Protein AF-0000000066993626 (afdb_homodimer)

Radius of gyration: 42.75 Å; Cα contacts (8 Å, |Δi|>4): 669; chains: 2; bounding box: 67×125×106 Å

pLDDT: mean 80.28, std 27.46, range [16.66, 98.81]

Sequence (474 aa):
MGFKDRFFPRQFRYNSLDINSEKSSISDGEADPLRGRLPLSPVQRSSRSRHYCLLLATSVLALALAVALTVVTTMHLRLVRETAPRKEVNCGNSMEEALENGCSFDELSKAWLPPACPRYGTNEFLESAAELNNGSWQYWTGPDGAVELTYEEMSKRIENNPGERWSWAGTDREHMAHCAWLIIRLAHAYDTGARVDMLTANFQHTKHCTLMMLERAMSAPYLDEKITRGDVVFGYCMGFKDRFFPRQFRYNSLDINSEKSSISDGEADPLRGRLPLSPVQRSSRSRHYCLLLATSVLALALAVALTVVTTMHLRLVRETAPRKEVNCGNSMEEALENGCSFDELSKAWLPPACPRYGTNEFLESAAELNNGSWQYWTGPDGAVELTYEEMSKRIENNPGERWSWAGTDREHMAHCAWLIIRLAHAYDTGARVDMLTANFQHTKHCTLMMLERAMSAPYLDEKITRGDVVFGYC

Organism: NCBI:txid100816

Secondary structure (DSSP, 8-state):
--TT------------------------------------------HHHHHHHHHHHHHHHHHHHHHHHHHHHHHHHHHHHHHSPPPP-B--SSHHHHHHTT-EEETTTTEEE-TTS--TTHHHHHHHHHHHSSSS--EESSTT--SEE-HHHHHT-BTT-TT-S-SEEE-HHHHHHHHHHHHHHHHHHHHHT----HHHH-HHHHHHHHHHHHHHHTTSTTTTS--EEE-BEE-B-/----------------------------------------------HHHHHHHHHHHHHHHHHHHHHHHHHHHHHHHHHHHHHSPPPP-B--SSHHHHHHTT-EEETTTTEEE-TTS--TTHHHHHHHHHHHSSSS--EESSTT--SEE-HHHHHT-BTT-TT-S-SEEE-HHHHHHHHHHHHHHHHHHHHHT----HHHH-HHHHHHHHHHHHHHHTTSTTTTS--EEE-BEE-B-

Foldseek 3Di:
DDDPDDPDDDDDDDDDDDDDDDDDDDPDPDDPPVPDPPPDDPPPPPPVNVVVVVVVVVVVVVVVVVVVVVVVVVVVVVVCVVPPDDDDDDCDDDPVSNVVQVWDAQPLLRDTDHPQADNQLRVVLQVCCCVQVVHGFWKAQDPVRPHIDDSVRLNNQDPPPPPRPDSIDGDPSSLLSSLVSLQVVLVVCVVVVGDHDPQSPDPVNNVVSVVSNVVVVVPDPPPPDPPDDDDDDDDDD/DDDDDDDDDDDDDDDDDDDDDDCVPDDPPDDCPVPDPDPDDPPPPPPVNVVVVVVVVVVVVVVVVVVVVVVVVVVVVVVCVVPDDDDDDDCDDDPVSNVVQVWDAQPLLRDTDHPQADNQLRVVLQVCCCVQVVHGFWKAQDPVRPHIDDSVRLNPQDPPPPPRPDSIDGDPSSLLSSLVSLQVVLVVCVVVVGDHDPQSPDPVNNVVSVVSNVVVVVPDPPPPDPPDDDDDDDDDD

Structure (mmCIF, N/CA/C/O backbone):
data_AF-0000000066993626-model_v1
#
loop_
_entity.id
_entity.type
_entity.pdbx_description
1 polymer 'Uncharacterized protein'
#
loop_
_atom_site.group_PDB
_atom_site.id
_atom_site.type_symbol
_atom_site.label_atom_id
_atom_site.label_alt_id
_atom_site.label_comp_id
_atom_site.label_asym_id
_atom_site.label_entity_id
_atom_site.label_seq_id
_atom_site.pdbx_PDB_ins_code
_atom_site.Cartn_x
_atom_site.Cartn_y
_atom_site.Cartn_z
_atom_site.occupancy
_atom_site.B_iso_or_equiv
_atom_site.auth_seq_id
_atom_site.auth_comp_id
_atom_site.auth_asym_id
_atom_site.auth_atom_id
_atom_site.pdbx_PDB_model_num
ATOM 1 N N . MET A 1 1 ? -16.281 -7.488 40.844 1 18 1 MET A N 1
ATOM 2 C CA . MET A 1 1 ? -16.391 -7.402 42.281 1 18 1 MET A CA 1
ATOM 3 C C . MET A 1 1 ? -17 -6.066 42.719 1 18 1 MET A C 1
ATOM 5 O O . MET A 1 1 ? -17.062 -5.133 41.906 1 18 1 MET A O 1
ATOM 9 N N . GLY A 1 2 ? -16.859 -5.559 44 1 18.97 2 GLY A N 1
ATOM 10 C CA . GLY A 1 2 ? -17.797 -5.168 45.031 1 18.97 2 GLY A CA 1
ATOM 11 C C . GLY A 1 2 ? -18.078 -3.678 45.062 1 18.97 2 GLY A C 1
ATOM 12 O O . GLY A 1 2 ? -18.719 -3.17 46 1 18.97 2 GLY A O 1
ATOM 13 N N . PHE A 1 3 ? -17.484 -2.822 44.281 1 19.98 3 PHE A N 1
ATOM 14 C CA . PHE A 1 3 ? -16.984 -1.659 45 1 19.98 3 PHE A CA 1
ATOM 15 C C . PHE A 1 3 ? -18.078 -0.623 45.188 1 19.98 3 PHE A C 1
ATOM 17 O O . PHE A 1 3 ? -18 0.48 44.656 1 19.98 3 PHE A O 1
ATOM 24 N N . LYS A 1 4 ? -19.344 -1.011 45.219 1 20.92 4 LYS A N 1
ATOM 25 C CA . LYS A 1 4 ? -20.375 0.009 45.125 1 20.92 4 LYS A CA 1
ATOM 26 C C . LYS A 1 4 ? -20.359 0.936 46.312 1 20.92 4 LYS A C 1
ATOM 28 O O . LYS A 1 4 ? -21.172 1.858 46.406 1 20.92 4 LYS A O 1
ATOM 33 N N . ASP A 1 5 ? -19.547 0.611 47.5 1 20.42 5 ASP A N 1
ATOM 34 C CA . ASP A 1 5 ? -20.359 0.784 48.688 1 20.42 5 ASP A CA 1
ATOM 35 C C . ASP A 1 5 ? -20.75 2.248 48.906 1 20.42 5 ASP A C 1
ATOM 37 O O . ASP A 1 5 ? -20.094 3.145 48.375 1 20.42 5 ASP A O 1
ATOM 41 N N . ARG A 1 6 ? -21.766 2.547 49.844 1 21.47 6 ARG A N 1
ATOM 42 C CA . ARG A 1 6 ? -22.875 3.346 50.375 1 21.47 6 ARG A CA 1
ATOM 43 C C . ARG A 1 6 ? -22.344 4.473 51.25 1 21.47 6 ARG A C 1
ATOM 45 O O . ARG A 1 6 ? -21.594 4.23 52.188 1 21.47 6 ARG A O 1
ATOM 52 N N . PHE A 1 7 ? -22.094 5.66 50.75 1 21.39 7 PHE A N 1
ATOM 53 C CA . PHE A 1 7 ? -21.594 6.918 51.281 1 21.39 7 PHE A CA 1
ATOM 54 C C . PHE A 1 7 ? -22.406 7.34 52.5 1 21.39 7 PHE A C 1
ATOM 56 O O . PHE A 1 7 ? -23.562 7.738 52.375 1 21.39 7 PHE A O 1
ATOM 63 N N . PHE A 1 8 ? -21.969 6.801 53.656 1 17.16 8 PHE A N 1
ATOM 64 C CA . PHE A 1 8 ? -22.766 6.84 54.875 1 17.16 8 PHE A CA 1
ATOM 65 C C . PHE A 1 8 ? -23 8.273 55.312 1 17.16 8 PHE A C 1
ATOM 67 O O . PHE A 1 8 ? -22.344 9.195 54.844 1 17.16 8 PHE A O 1
ATOM 74 N N . PRO A 1 9 ? -22.516 8.711 56.719 1 18.08 9 PRO A N 1
ATOM 75 C CA . PRO A 1 9 ? -23.359 8.789 57.906 1 18.08 9 PRO A CA 1
ATOM 76 C C . PRO A 1 9 ? -23.688 10.227 58.312 1 18.08 9 PRO A C 1
ATOM 78 O O . PRO A 1 9 ? -23.141 11.172 57.719 1 18.08 9 PRO A O 1
ATOM 81 N N . ARG A 1 10 ? -23.125 10.781 59.594 1 17.2 10 ARG A N 1
ATOM 82 C CA . ARG A 1 10 ? -23.75 10.984 60.906 1 17.2 10 ARG A CA 1
ATOM 83 C C . ARG A 1 10 ? -23.984 12.461 61.156 1 17.2 10 ARG A C 1
ATOM 85 O O . ARG A 1 10 ? -23.359 13.32 60.531 1 17.2 10 ARG A O 1
ATOM 92 N N . GLN A 1 11 ? -24.531 12.828 62.438 1 17.86 11 GLN A N 1
ATOM 93 C CA . GLN A 1 11 ? -25.562 13.516 63.219 1 17.86 11 GLN A CA 1
ATOM 94 C C . GLN A 1 11 ? -25.016 14.781 63.875 1 17.86 11 GLN A C 1
ATOM 96 O O . GLN A 1 11 ? -25.766 15.617 64.375 1 17.86 11 GLN A O 1
ATOM 101 N N . PHE A 1 12 ? -23.719 15.219 63.844 1 17.59 12 PHE A N 1
ATOM 102 C CA . PHE A 1 12 ? -23.406 15.672 65.188 1 17.59 12 PHE A CA 1
ATOM 103 C C . PHE A 1 12 ? -24.172 16.953 65.562 1 17.59 12 PHE A C 1
ATOM 105 O O . PHE A 1 12 ? -24.125 17.922 64.75 1 17.59 12 PHE A O 1
ATOM 112 N N . ARG A 1 13 ? -24.922 17 66.75 1 18.2 13 ARG A N 1
ATOM 113 C CA . ARG A 1 13 ? -25.953 17.797 67.375 1 18.2 13 ARG A CA 1
ATOM 114 C C . ARG A 1 13 ? -25.375 19.047 68 1 18.2 13 ARG A C 1
ATOM 116 O O . ARG A 1 13 ? -26.094 20 68.25 1 18.2 13 ARG A O 1
ATOM 123 N N . TYR A 1 14 ? -24.094 19.016 68.5 1 16.66 14 TYR A N 1
ATOM 124 C CA . TYR A 1 14 ? -24 19.469 69.875 1 16.66 14 TYR A CA 1
ATOM 125 C C . TYR A 1 14 ? -24.609 20.859 70 1 16.66 14 TYR A C 1
ATOM 127 O O . TYR A 1 14 ? -24.719 21.609 69.062 1 16.66 14 TYR A O 1
ATOM 135 N N . ASN A 1 15 ? -24.422 21.406 71.375 1 17.33 15 ASN A N 1
ATOM 136 C CA . ASN A 1 15 ? -25 21.938 72.562 1 17.33 15 ASN A CA 1
ATOM 137 C C . ASN A 1 15 ? -25.078 23.469 72.562 1 17.33 15 ASN A C 1
ATOM 139 O O . ASN A 1 15 ? -24.406 24.109 71.75 1 17.33 15 ASN A O 1
ATOM 143 N N . SER A 1 16 ? -25.406 24.047 73.75 1 18.39 16 SER A N 1
ATOM 144 C CA . SER A 1 16 ? -26.344 24.891 74.5 1 18.39 16 SER A CA 1
ATOM 145 C C . SER A 1 16 ? -25.797 26.312 74.688 1 18.39 16 SER A C 1
ATOM 147 O O . SER A 1 16 ? -26.547 27.25 74.875 1 18.39 16 SER A O 1
ATOM 149 N N . LEU A 1 17 ? -24.438 26.516 74.812 1 18.53 17 LEU A N 1
ATOM 150 C CA . LEU A 1 17 ? -24.156 27.266 76 1 18.53 17 LEU A CA 1
ATOM 151 C C . LEU A 1 17 ? -24.703 28.688 75.938 1 18.53 17 LEU A C 1
ATOM 153 O O . LEU A 1 17 ? -24.719 29.281 74.812 1 18.53 17 LEU A O 1
ATOM 157 N N . ASP A 1 18 ? -25.141 29.297 77.125 1 19.73 18 ASP A N 1
ATOM 158 C CA . ASP A 1 18 ? -26.031 30.266 77.75 1 19.73 18 ASP A CA 1
ATOM 159 C C . ASP A 1 18 ? -25.438 31.672 77.75 1 19.73 18 ASP A C 1
ATOM 161 O O . ASP A 1 18 ? -26.125 32.625 78.062 1 19.73 18 ASP A O 1
ATOM 165 N N . ILE A 1 19 ? -24.141 31.875 77.562 1 19.53 19 ILE A N 1
ATOM 166 C CA . ILE A 1 19 ? -23.547 32.844 78.438 1 19.53 19 ILE A CA 1
ATOM 167 C C . ILE A 1 19 ? -24.266 34.188 78.312 1 19.53 19 ILE A C 1
ATOM 169 O O . ILE A 1 19 ? -24.641 34.594 77.188 1 19.53 19 ILE A O 1
ATOM 173 N N . ASN A 1 20 ? -24.25 34.969 79.5 1 18.95 20 ASN A N 1
ATOM 174 C CA . ASN A 1 20 ? -24.906 35.969 80.375 1 18.95 20 ASN A CA 1
ATOM 175 C C . ASN A 1 20 ? -24.75 37.375 79.812 1 18.95 20 ASN A C 1
ATOM 177 O O . ASN A 1 20 ? -25.719 38.125 79.75 1 18.95 20 ASN A O 1
ATOM 181 N N . SER A 1 21 ? -23.453 37.906 79.75 1 19.02 21 SER A N 1
ATOM 182 C CA . SER A 1 21 ? -23.234 39.062 80.625 1 19.02 21 SER A CA 1
ATOM 183 C C . SER A 1 21 ? -23.906 40.312 80.062 1 19.02 21 SER A C 1
ATOM 185 O O . SER A 1 21 ? -24.219 40.344 78.875 1 19.02 21 SER A O 1
ATOM 187 N N . GLU A 1 22 ? -23.719 41.469 80.875 1 21.64 22 GLU A N 1
ATOM 188 C CA . GLU A 1 22 ? -24.266 42.656 81.5 1 21.64 22 GLU A CA 1
ATOM 189 C C . GLU A 1 22 ? -24.094 43.875 80.625 1 21.64 22 GLU A C 1
ATOM 191 O O . GLU A 1 22 ? -24.5 45 81 1 21.64 22 GLU A O 1
ATOM 196 N N . LYS A 1 23 ? -23.672 43.781 79.438 1 21.34 23 LYS A N 1
ATOM 197 C CA . LYS A 1 23 ? -23.031 45.062 79.125 1 21.34 23 LYS A CA 1
ATOM 198 C C . LYS A 1 23 ? -24.031 46.219 79.25 1 21.34 23 LYS A C 1
ATOM 200 O O . LYS A 1 23 ? -25.156 46.125 78.75 1 21.34 23 LYS A O 1
ATOM 205 N N . SER A 1 24 ? -23.672 47.188 80.125 1 21.44 24 SER A N 1
ATOM 206 C CA . SER A 1 24 ? -24.234 48.375 80.688 1 21.44 24 SER A CA 1
ATOM 207 C C . SER A 1 24 ? -24.688 49.375 79.625 1 21.44 24 SER A C 1
ATOM 209 O O . SER A 1 24 ? -25.844 49.781 79.625 1 21.44 24 SER A O 1
ATOM 211 N N . SER A 1 25 ? -24.141 50.594 79.875 1 21.64 25 SER A N 1
ATOM 212 C CA . SER A 1 25 ? -24.734 51.844 80.312 1 21.64 25 SER A CA 1
ATOM 213 C C . SER A 1 25 ? -25.141 52.719 79.125 1 21.64 25 SER A C 1
ATOM 215 O O . SER A 1 25 ? -26.281 53.156 79.062 1 21.64 25 SER A O 1
ATOM 217 N N . ILE A 1 26 ? -24.234 53.625 78.625 1 24.2 26 ILE A N 1
ATOM 218 C CA . ILE A 1 26 ? -24.266 55.062 78.812 1 24.2 26 ILE A CA 1
ATOM 219 C C . ILE A 1 26 ? -24.75 55.75 77.562 1 24.2 26 ILE A C 1
ATOM 221 O O . ILE A 1 26 ? -24.938 56.969 77.562 1 24.2 26 ILE A O 1
ATOM 225 N N . SER A 1 27 ? -25.234 55.125 76.688 1 20.78 27 SER A N 1
ATOM 226 C CA . SER A 1 27 ? -25.016 55.906 75.438 1 20.78 27 SER A CA 1
ATOM 227 C C . SER A 1 27 ? -25.703 57.25 75.5 1 20.78 27 SER A C 1
ATOM 229 O O . SER A 1 27 ? -26.859 57.344 75.875 1 20.78 27 SER A O 1
ATOM 231 N N . ASP A 1 28 ? -24.906 58.375 75.562 1 25 28 ASP A N 1
ATOM 232 C CA . ASP A 1 28 ? -24.844 59.812 75.562 1 25 28 ASP A CA 1
ATOM 233 C C . ASP A 1 28 ? -25.688 60.406 74.438 1 25 28 ASP A C 1
ATOM 235 O O . ASP A 1 28 ? -25.875 59.812 73.438 1 25 28 ASP A O 1
ATOM 239 N N . GLY A 1 29 ? -26.516 61.375 74.875 1 24.69 29 GLY A N 1
ATOM 240 C CA . GLY A 1 29 ? -27.531 62.219 74.25 1 24.69 29 GLY A CA 1
ATOM 241 C C . GLY A 1 29 ? -27.016 63.062 73.125 1 24.69 29 GLY A C 1
ATOM 242 O O . GLY A 1 29 ? -27.734 63.906 72.562 1 24.69 29 GLY A O 1
ATOM 243 N N . GLU A 1 30 ? -25.641 62.906 72.812 1 26.41 30 GLU A N 1
ATOM 244 C CA . GLU A 1 30 ? -25.156 64.188 72.312 1 26.41 30 GLU A CA 1
ATOM 245 C C . GLU A 1 30 ? -26.031 64.688 71.125 1 26.41 30 GLU A C 1
ATOM 247 O O . GLU A 1 30 ? -26.734 63.906 70.5 1 26.41 30 GLU A O 1
ATOM 252 N N . ALA A 1 31 ? -25.453 65.875 70.688 1 29.31 31 ALA A N 1
ATOM 253 C CA . ALA A 1 31 ? -25.672 67.188 70.062 1 29.31 31 ALA A CA 1
ATOM 254 C C . ALA A 1 31 ? -25.891 67.062 68.562 1 29.31 31 ALA A C 1
ATOM 256 O O . ALA A 1 31 ? -25.203 66.25 67.875 1 29.31 31 ALA A O 1
ATOM 257 N N . ASP A 1 32 ? -27.078 67.25 68.125 1 29.02 32 ASP A N 1
ATOM 258 C CA . ASP A 1 32 ? -27.594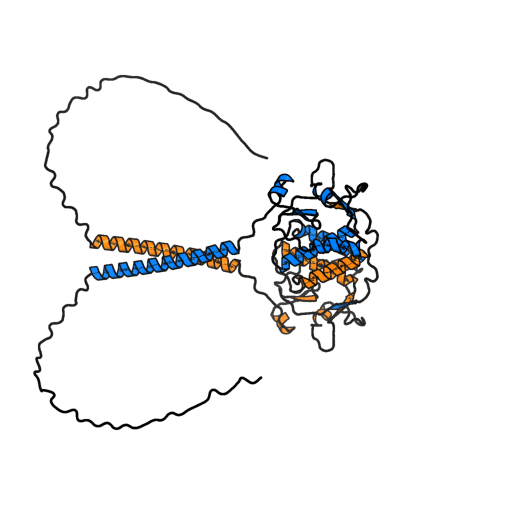 67.188 66.75 1 29.02 32 ASP A CA 1
ATOM 259 C C . ASP A 1 32 ? -26.828 68.125 65.875 1 29.02 32 ASP A C 1
ATOM 261 O O . ASP A 1 32 ? -26.953 69.375 66 1 29.02 32 ASP A O 1
ATOM 265 N N . PRO A 1 33 ? -25.422 68.25 65.875 1 29.56 33 PRO A N 1
ATOM 266 C CA . PRO A 1 33 ? -24.938 69.375 65.062 1 29.56 33 PRO A CA 1
ATOM 267 C C . PRO A 1 33 ? -25.422 69.25 63.594 1 29.56 33 PRO A C 1
ATOM 269 O O . PRO A 1 33 ? -25.156 68.25 62.938 1 29.56 33 PRO A O 1
ATOM 272 N N . LEU A 1 34 ? -26.594 69.688 63.25 1 30.02 34 LEU A N 1
ATOM 273 C CA . LEU A 1 34 ? -27.125 69.688 61.906 1 30.02 34 LEU A CA 1
ATOM 274 C C . LEU A 1 34 ? -26.172 70.375 60.938 1 30.02 34 LEU A C 1
ATOM 276 O O . LEU A 1 34 ? -26.609 71.125 60.094 1 30.02 34 LEU A O 1
ATOM 280 N N . ARG A 1 35 ? -24.828 70.438 61.125 1 34.31 35 ARG A N 1
ATOM 281 C CA . ARG A 1 35 ? -24.156 71.25 60.156 1 34.31 35 ARG A CA 1
ATOM 282 C C . ARG A 1 35 ? -24.422 70.812 58.719 1 34.31 35 ARG A C 1
ATOM 284 O O . ARG A 1 35 ? -24.422 69.625 58.438 1 34.31 35 ARG A O 1
ATOM 291 N N . GLY A 1 36 ? -25.016 71.75 57.969 1 35.69 36 GLY A N 1
ATOM 292 C CA . GLY A 1 36 ? -25.312 71.688 56.531 1 35.69 36 GLY A CA 1
ATOM 293 C C . GLY A 1 36 ? -24.141 71.188 55.719 1 35.69 36 GLY A C 1
ATOM 294 O O . GLY A 1 36 ? -23.016 71.625 55.906 1 35.69 36 GLY A O 1
ATOM 295 N N . ARG A 1 37 ? -24.031 69.875 55.469 1 39.5 37 ARG A N 1
ATOM 296 C CA . ARG A 1 37 ? -23 69.312 54.625 1 39.5 37 ARG A CA 1
ATOM 297 C C . ARG A 1 37 ? -22.922 70.062 53.281 1 39.5 37 ARG A C 1
ATOM 299 O O . ARG A 1 37 ? -23.938 70.25 52.625 1 39.5 37 ARG A O 1
ATOM 306 N N . LEU A 1 38 ? -22.078 71.125 53.219 1 43.56 38 LEU A N 1
ATOM 307 C CA . LEU A 1 38 ? -21.781 71.625 51.906 1 43.56 38 LEU A CA 1
ATOM 308 C C . LEU A 1 38 ? -21.516 70.5 50.906 1 43.56 38 LEU A C 1
ATOM 310 O O . LEU A 1 38 ? -20.953 69.5 51.281 1 43.56 38 LEU A O 1
ATOM 314 N N . PRO A 1 39 ? -22.281 70.375 49.812 1 44.28 39 PRO A N 1
ATOM 315 C CA . PRO A 1 39 ? -22.062 69.312 48.844 1 44.28 39 PRO A CA 1
ATOM 316 C C . PRO A 1 39 ? -20.609 69.25 48.406 1 44.28 39 PRO A C 1
ATOM 318 O O . PRO A 1 39 ? -19.891 70.25 48.375 1 44.28 39 PRO A O 1
ATOM 321 N N . LEU A 1 40 ? -19.859 68.25 48.844 1 44.03 40 LEU A N 1
ATOM 322 C CA . LEU A 1 40 ? -18.531 67.938 48.312 1 44.03 40 LEU A CA 1
ATOM 323 C C . LEU A 1 40 ? -18.5 68.125 46.781 1 44.03 40 LEU A C 1
ATOM 325 O O . LEU A 1 40 ? -19.422 67.688 46.094 1 44.03 40 LEU A O 1
ATOM 329 N N . SER A 1 41 ? -17.906 69.25 46.312 1 49.31 41 SER A N 1
ATOM 330 C CA . SER A 1 41 ? -17.656 69.438 44.875 1 49.31 41 SER A CA 1
ATOM 331 C C . SER A 1 41 ? -17.188 68.188 44.219 1 49.31 41 SER A C 1
ATOM 333 O O . SER A 1 41 ? -16.484 67.375 44.844 1 49.31 41 SER A O 1
ATOM 335 N N . PRO A 1 42 ? -17.891 67.625 43.219 1 50.97 42 PRO A N 1
ATOM 336 C CA . PRO A 1 42 ? -17.406 66.438 42.562 1 50.97 42 PRO A CA 1
ATOM 337 C C . PRO A 1 42 ? -15.898 66.5 42.281 1 50.97 42 PRO A C 1
ATOM 339 O O . PRO A 1 42 ? -15.352 67.562 41.969 1 50.97 42 PRO A O 1
ATOM 342 N N . VAL A 1 43 ? -15.117 65.875 43.062 1 48.16 43 VAL A N 1
ATOM 343 C CA . VAL A 1 43 ? -13.711 65.688 42.719 1 48.16 43 VAL A CA 1
ATOM 344 C C . VAL A 1 43 ? -13.562 65.562 41.219 1 48.16 43 VAL A C 1
ATOM 346 O O . VAL A 1 43 ? -14.141 64.625 40.594 1 48.16 43 VAL A O 1
ATOM 349 N N . GLN A 1 44 ? -13.43 66.625 40.469 1 47.28 44 GLN A N 1
ATOM 350 C CA . GLN A 1 44 ? -13.008 66.562 39.062 1 47.28 44 GLN A CA 1
ATOM 351 C C . GLN A 1 44 ? -11.977 65.438 38.844 1 47.28 44 GLN A C 1
ATOM 353 O O . GLN A 1 44 ? -10.875 65.5 39.406 1 47.28 44 GLN A O 1
ATOM 358 N N . ARG A 1 45 ? -12.289 64.25 39 1 54.38 45 ARG A N 1
ATOM 359 C CA . ARG A 1 45 ? -11.359 63.188 38.594 1 54.38 45 ARG A CA 1
ATOM 360 C C . ARG A 1 45 ? -10.508 63.625 37.406 1 54.38 45 ARG A C 1
ATOM 362 O O . ARG A 1 45 ? -11.031 64 36.344 1 54.38 45 ARG A O 1
ATOM 369 N N . SER A 1 46 ? -9.359 64.25 37.594 1 59.94 46 SER A N 1
ATOM 370 C CA . SER A 1 46 ? -8.469 64.938 36.688 1 59.94 46 SER A CA 1
ATOM 371 C C . SER A 1 46 ? -8.32 64.125 35.375 1 59.94 46 SER A C 1
ATOM 373 O O . SER A 1 46 ? -8.234 62.906 35.375 1 59.94 46 SER A O 1
ATOM 375 N N . SER A 1 47 ? -8.844 64.75 34.312 1 68.31 47 SER A N 1
ATOM 376 C CA . SER A 1 47 ? -8.766 64.375 32.906 1 68.31 47 SER A CA 1
ATOM 377 C C . SER A 1 47 ? -7.449 63.625 32.625 1 68.31 47 SER A C 1
ATOM 379 O O . SER A 1 47 ? -7.418 62.688 31.844 1 68.31 47 SER A O 1
ATOM 381 N N . ARG A 1 48 ? -6.473 64 33.469 1 71.38 48 ARG A N 1
ATOM 382 C CA . ARG A 1 48 ? -5.16 63.406 33.312 1 71.38 48 ARG A CA 1
ATOM 383 C C . ARG A 1 48 ? -5.172 61.969 33.781 1 71.38 48 ARG A C 1
ATOM 385 O O . ARG A 1 48 ? -4.539 61.094 33.188 1 71.38 48 ARG A O 1
ATOM 392 N N . SER A 1 49 ? -6.059 61.75 34.812 1 78.5 49 SER A N 1
ATOM 393 C CA . SER A 1 49 ? -6.141 60.406 35.406 1 78.5 49 SER A CA 1
ATOM 394 C C . SER A 1 49 ? -6.852 59.438 34.469 1 78.5 49 SER A C 1
ATOM 396 O O . SER A 1 49 ? -6.43 58.281 34.344 1 78.5 49 SER A O 1
ATOM 398 N N . ARG A 1 50 ? -7.824 60.031 33.812 1 83.56 50 ARG A N 1
ATOM 399 C CA . ARG A 1 50 ? -8.578 59.188 32.875 1 83.56 50 ARG A CA 1
ATOM 400 C C . ARG A 1 50 ? -7.719 58.781 31.688 1 83.56 50 ARG A C 1
ATOM 402 O O . ARG A 1 50 ? -7.77 57.625 31.25 1 83.56 50 ARG A O 1
ATOM 409 N N . HIS A 1 51 ? -6.844 59.688 31.219 1 83.88 51 HIS A N 1
ATOM 410 C CA . HIS A 1 51 ? -5.969 59.375 30.094 1 83.88 51 HIS A CA 1
ATOM 411 C C . HIS A 1 51 ? -4.926 58.312 30.469 1 83.88 51 HIS A C 1
ATOM 413 O O . HIS A 1 51 ? -4.617 57.438 29.672 1 83.88 51 HIS A O 1
ATOM 419 N N . TYR A 1 52 ? -4.445 58.469 31.672 1 85.06 52 TYR A N 1
ATOM 420 C CA . TYR A 1 52 ? -3.467 57.469 32.125 1 85.06 52 TYR A CA 1
ATOM 421 C C . TYR A 1 52 ? -4.102 56.094 32.281 1 85.06 52 TYR A C 1
ATOM 423 O O . TYR A 1 52 ? -3.484 55.094 31.953 1 85.06 52 TYR A O 1
ATOM 431 N N . CYS A 1 53 ? -5.316 56.125 32.812 1 86.75 53 CYS A N 1
ATOM 432 C CA . CYS A 1 53 ? -6.016 54.875 32.938 1 86.75 53 CYS A CA 1
ATOM 433 C C . CYS A 1 53 ? -6.277 54.25 31.578 1 86.75 53 CYS A C 1
ATOM 435 O O . CYS A 1 53 ? -6.129 53.031 31.406 1 86.75 53 CYS A O 1
ATOM 437 N N . LEU A 1 54 ? -6.629 55 30.578 1 88.81 54 LEU A N 1
ATOM 438 C CA . LEU A 1 54 ? -6.883 54.5 29.234 1 88.81 54 LEU A CA 1
ATOM 439 C C . LEU A 1 54 ? -5.598 54 28.578 1 88.81 54 LEU A C 1
ATOM 441 O O . LEU A 1 54 ? -5.594 52.969 27.906 1 88.81 54 LEU A O 1
ATOM 445 N N . LEU A 1 55 ? -4.531 54.719 28.812 1 89.5 55 LEU A N 1
ATOM 446 C CA . LEU A 1 55 ? -3.236 54.281 28.297 1 89.5 55 LEU A CA 1
ATOM 447 C C . LEU A 1 55 ? -2.803 52.969 28.906 1 89.5 55 LEU A C 1
ATOM 449 O O . LEU A 1 55 ? -2.283 52.094 28.203 1 89.5 55 LEU A O 1
ATOM 453 N N . LEU A 1 56 ? -3.033 52.875 30.156 1 90.12 56 LEU A N 1
ATOM 454 C CA . LEU A 1 56 ? -2.699 51.625 30.844 1 90.12 56 LEU A CA 1
ATOM 455 C C . LEU A 1 56 ? -3.557 50.469 30.312 1 90.12 56 LEU A C 1
ATOM 457 O O . LEU A 1 56 ? -3.049 49.375 30.047 1 90.12 56 LEU A O 1
ATOM 461 N N . ALA A 1 57 ? -4.836 50.688 30.172 1 92.44 57 ALA A N 1
ATOM 462 C CA . ALA A 1 57 ? -5.75 49.656 29.688 1 92.44 57 ALA A CA 1
ATOM 463 C C . ALA A 1 57 ? -5.375 49.219 28.281 1 92.44 57 ALA A C 1
ATOM 465 O O . ALA A 1 57 ? -5.348 48 27.984 1 92.44 57 ALA A O 1
ATOM 466 N N . THR A 1 58 ? -5.027 50.094 27.359 1 92.69 58 THR A N 1
ATOM 467 C CA . THR A 1 58 ? -4.68 49.75 25.984 1 92.69 58 THR A CA 1
ATOM 468 C C . THR A 1 58 ? -3.33 49.031 25.938 1 92.69 58 THR A C 1
ATOM 470 O O . THR A 1 58 ? -3.123 48.156 25.094 1 92.69 58 THR A O 1
ATOM 473 N N . SER A 1 59 ? -2.461 49.438 26.844 1 92.5 59 SER A N 1
ATOM 474 C CA . SER A 1 59 ? -1.168 48.781 26.906 1 92.5 59 SER A CA 1
ATOM 475 C C . SER A 1 59 ? -1.318 47.344 27.375 1 92.5 59 SER A C 1
ATOM 477 O O . SER A 1 59 ? -0.652 46.438 26.875 1 92.5 59 SER A O 1
ATOM 479 N N . VAL A 1 60 ? -2.17 47.094 28.328 1 93.56 60 VAL A N 1
ATOM 480 C CA . VAL A 1 60 ? -2.432 45.75 28.812 1 93.56 60 VAL A CA 1
ATOM 481 C C . VAL A 1 60 ? -3.084 44.906 27.703 1 93.56 60 VAL A C 1
ATOM 483 O O . VAL A 1 60 ? -2.73 43.75 27.5 1 93.56 60 VAL A O 1
ATOM 486 N N . LEU A 1 61 ? -4.004 45.5 27.016 1 94.88 61 LEU A N 1
ATOM 487 C CA . LEU A 1 61 ? -4.645 44.844 25.891 1 94.88 61 LEU A CA 1
ATOM 488 C C . LEU A 1 61 ? -3.623 44.5 24.812 1 94.88 61 LEU A C 1
ATOM 490 O O . LEU A 1 61 ? -3.611 43.375 24.297 1 94.88 61 LEU A O 1
ATOM 494 N N . ALA A 1 62 ? -2.752 45.406 24.5 1 94.56 62 ALA A N 1
ATOM 495 C CA . ALA A 1 62 ? -1.708 45.188 23.5 1 94.56 62 ALA A CA 1
ATOM 496 C C . ALA A 1 62 ? -0.772 44.062 23.953 1 94.56 62 ALA A C 1
ATOM 498 O O . ALA A 1 62 ? -0.383 43.219 23.141 1 94.56 62 ALA A O 1
ATOM 499 N N . LEU A 1 63 ? -0.487 44.094 25.188 1 95.31 63 LEU A N 1
ATOM 500 C CA . LEU A 1 63 ? 0.373 43.031 25.719 1 95.31 63 LEU A CA 1
ATOM 501 C C . LEU A 1 63 ? -0.322 41.688 25.641 1 95.31 63 LEU A C 1
ATOM 503 O O . LEU A 1 63 ? 0.294 40.688 25.266 1 95.31 63 LEU A O 1
ATOM 507 N N . ALA A 1 64 ? -1.589 41.625 26 1 97.06 64 ALA A N 1
ATOM 508 C CA . ALA A 1 64 ? -2.365 40.406 25.906 1 97.06 64 ALA A CA 1
ATOM 509 C C . ALA A 1 64 ? -2.447 39.906 24.469 1 97.06 64 ALA A C 1
ATOM 511 O O . ALA A 1 64 ? -2.283 38.719 24.203 1 97.06 64 ALA A O 1
ATOM 512 N N . LEU A 1 65 ? -2.656 40.781 23.547 1 97.12 65 LEU A N 1
ATOM 513 C CA . LEU A 1 65 ? -2.73 40.406 22.125 1 97.12 65 LEU A CA 1
ATOM 514 C C . LEU A 1 65 ? -1.377 39.938 21.609 1 97.12 65 LEU A C 1
ATOM 516 O O . LEU A 1 65 ? -1.308 39 20.812 1 97.12 65 LEU A O 1
ATOM 520 N N . ALA A 1 66 ? -0.372 40.562 22.078 1 96.81 66 ALA A N 1
ATOM 521 C CA . ALA A 1 66 ? 0.974 40.156 21.688 1 96.81 66 ALA A CA 1
ATOM 522 C C . ALA A 1 66 ? 1.292 38.75 22.188 1 96.81 66 ALA A C 1
ATOM 524 O O . ALA A 1 66 ? 1.858 37.938 21.469 1 96.81 66 ALA A O 1
ATOM 525 N N . VAL A 1 67 ? 0.909 38.5 23.391 1 97.19 67 VAL A N 1
ATOM 526 C CA . VAL A 1 67 ? 1.123 37.188 23.953 1 97.19 67 VAL A CA 1
ATOM 527 C C . VAL A 1 67 ? 0.304 36.156 23.188 1 97.19 67 VAL A C 1
ATOM 529 O O . VAL A 1 67 ? 0.818 35.094 22.812 1 97.19 67 VAL A O 1
ATOM 532 N N . ALA A 1 68 ? -0.934 36.469 22.984 1 97.56 68 ALA A N 1
ATOM 533 C CA . ALA A 1 68 ? -1.794 35.562 22.203 1 97.56 68 ALA A CA 1
ATOM 534 C C . ALA A 1 68 ? -1.224 35.344 20.812 1 97.56 68 ALA A C 1
ATOM 536 O O . ALA A 1 68 ? -1.203 34.188 20.328 1 97.56 68 ALA A O 1
ATOM 537 N N . LEU A 1 69 ? -0.764 36.312 20.188 1 97.31 69 LEU A N 1
ATOM 538 C CA . LEU A 1 69 ? -0.169 36.188 18.859 1 97.31 69 LEU A CA 1
ATOM 539 C C . LEU A 1 69 ? 1.054 35.281 18.875 1 97.31 69 LEU A C 1
ATOM 541 O O . LEU A 1 69 ? 1.223 34.438 18 1 97.31 69 LEU A O 1
ATOM 545 N N . THR A 1 70 ? 1.864 35.531 19.828 1 97.12 70 THR A N 1
ATOM 546 C CA . THR A 1 70 ? 3.053 34.688 19.953 1 97.12 70 THR A CA 1
ATOM 547 C C . THR A 1 70 ? 2.666 33.219 20.172 1 97.12 70 THR A C 1
ATOM 549 O O . THR A 1 70 ? 3.244 32.312 19.562 1 97.12 70 THR A O 1
ATOM 552 N N . VAL A 1 71 ? 1.686 32.938 20.953 1 97.56 71 VAL A N 1
ATOM 553 C CA . VAL A 1 71 ? 1.24 31.578 21.25 1 97.56 71 VAL A CA 1
ATOM 554 C C . VAL A 1 71 ? 0.678 30.938 19.984 1 97.56 71 VAL A C 1
ATOM 556 O O . VAL A 1 71 ? 1.076 29.828 19.625 1 97.56 71 VAL A O 1
ATOM 559 N N . VAL A 1 72 ? -0.141 31.625 19.297 1 97.5 72 VAL A N 1
ATOM 560 C CA . VAL A 1 72 ? -0.792 31.062 18.109 1 97.5 72 VAL A CA 1
ATOM 561 C C . VAL A 1 72 ? 0.231 30.891 16.984 1 97.5 72 VAL A C 1
ATOM 563 O O . VAL A 1 72 ? 0.182 29.906 16.25 1 97.5 72 VAL A O 1
ATOM 566 N N . THR A 1 73 ? 1.133 31.828 16.922 1 96.94 73 THR A N 1
ATOM 567 C CA . THR A 1 73 ? 2.186 31.703 15.922 1 96.94 73 THR A CA 1
ATOM 568 C C . THR A 1 73 ? 3.047 30.469 16.188 1 96.94 73 THR A C 1
ATOM 570 O O . THR A 1 73 ? 3.365 29.719 15.266 1 96.94 73 THR A O 1
ATOM 573 N N . THR A 1 74 ? 3.373 30.203 17.438 1 97 74 THR A N 1
ATOM 574 C CA . THR A 1 74 ? 4.168 29.031 17.797 1 97 74 THR A CA 1
ATOM 575 C C . THR A 1 74 ? 3.396 27.75 17.516 1 97 74 THR A C 1
ATOM 577 O O . THR A 1 74 ? 3.957 26.797 16.969 1 97 74 THR A O 1
ATOM 580 N N . MET A 1 75 ? 2.203 27.781 17.828 1 97.06 75 MET A N 1
ATOM 581 C CA . MET A 1 75 ? 1.36 26.609 17.547 1 97.06 75 MET A CA 1
ATOM 582 C C . MET A 1 75 ? 1.273 26.359 16.047 1 97.06 75 MET A C 1
ATOM 584 O O . MET A 1 75 ? 1.362 25.219 15.602 1 97.06 75 MET A O 1
ATOM 588 N N . HIS A 1 76 ? 1.086 27.344 15.336 1 96 76 HIS A N 1
ATOM 589 C CA . HIS A 1 76 ? 0.993 27.25 13.883 1 96 76 HIS A CA 1
ATOM 590 C C . HIS A 1 76 ? 2.291 26.719 13.289 1 96 76 HIS A C 1
ATOM 592 O O . HIS A 1 76 ? 2.27 25.797 12.453 1 96 76 HIS A O 1
ATOM 598 N N . LEU A 1 77 ? 3.348 27.312 13.734 1 95.44 77 LEU A N 1
ATOM 599 C CA . LEU A 1 77 ? 4.645 26.891 13.203 1 95.44 77 LEU A CA 1
ATOM 600 C C . LEU A 1 77 ? 4.938 25.438 13.555 1 95.44 77 LEU A C 1
ATOM 602 O O . LEU A 1 77 ? 5.492 24.703 12.734 1 95.44 77 LEU A O 1
ATOM 606 N N . ARG A 1 78 ? 4.578 25.031 14.695 1 93.62 78 ARG A N 1
ATOM 607 C CA . ARG A 1 78 ? 4.738 23.625 15.094 1 93.62 78 ARG A CA 1
ATOM 608 C C . ARG A 1 78 ? 3.918 22.703 14.203 1 93.62 78 ARG A C 1
ATOM 610 O O . ARG A 1 78 ? 4.41 21.672 13.758 1 93.62 78 ARG A O 1
ATOM 617 N N . LEU A 1 79 ? 2.715 23.141 13.945 1 93 79 LEU A N 1
ATOM 618 C CA . LEU A 1 79 ? 1.837 22.344 13.102 1 93 79 LEU A CA 1
ATOM 619 C C . LEU A 1 79 ? 2.377 22.25 11.672 1 93 79 LEU A C 1
ATOM 621 O O . LEU A 1 79 ? 2.365 21.188 11.062 1 93 79 LEU A O 1
ATOM 625 N N . VAL A 1 80 ? 2.895 23.312 11.18 1 92.44 80 VAL A N 1
ATOM 626 C CA . VAL A 1 80 ? 3.484 23.359 9.844 1 92.44 80 VAL A CA 1
ATOM 627 C C . VAL A 1 80 ? 4.676 22.406 9.773 1 92.44 80 VAL A C 1
ATOM 629 O O . VAL A 1 80 ? 4.824 21.641 8.812 1 92.44 80 VAL A O 1
ATOM 632 N N . ARG A 1 81 ? 5.477 22.344 10.82 1 89.31 81 ARG A N 1
ATOM 633 C CA . ARG A 1 81 ? 6.66 21.484 10.859 1 89.31 81 ARG A CA 1
ATOM 634 C C . ARG A 1 81 ? 6.273 20.016 10.938 1 89.31 81 ARG A C 1
ATOM 636 O O . ARG A 1 81 ? 6.871 19.172 10.273 1 89.31 81 ARG A O 1
ATOM 643 N N . GLU A 1 82 ? 5.227 19.812 11.664 1 87.12 82 GLU A N 1
ATOM 644 C CA . GLU A 1 82 ? 4.785 18.438 11.875 1 87.12 82 GLU A CA 1
ATOM 645 C C . GLU A 1 82 ? 4.117 17.875 10.625 1 87.12 82 GLU A C 1
ATOM 647 O O . GLU A 1 82 ? 4.164 16.672 10.375 1 87.12 82 GLU A O 1
ATOM 652 N N . THR A 1 83 ? 3.498 18.734 9.867 1 85.88 83 THR A N 1
ATOM 653 C CA . THR A 1 83 ? 2.721 18.266 8.727 1 85.88 83 THR A CA 1
ATOM 654 C C . THR A 1 83 ? 3.514 18.422 7.43 1 85.88 83 THR A C 1
ATOM 656 O O . THR A 1 83 ? 3.031 18.047 6.355 1 85.88 83 THR A O 1
ATOM 659 N N . ALA A 1 84 ? 4.68 18.969 7.605 1 83.75 84 ALA A N 1
ATOM 660 C CA . ALA A 1 84 ? 5.512 19.125 6.414 1 83.75 84 ALA A CA 1
ATOM 661 C C . ALA A 1 84 ? 5.891 17.75 5.844 1 83.75 84 ALA A C 1
ATOM 663 O O . ALA A 1 84 ? 6.184 16.812 6.598 1 83.75 84 ALA A O 1
ATOM 664 N N . PRO A 1 85 ? 5.734 17.688 4.523 1 81.56 85 PRO A N 1
ATOM 665 C CA . PRO A 1 85 ? 6.152 16.422 3.92 1 81.56 85 PRO A CA 1
ATOM 666 C C . PRO A 1 85 ? 7.633 16.125 4.148 1 81.56 85 PRO A C 1
ATOM 668 O O . PRO A 1 85 ? 8.453 17.047 4.223 1 81.56 85 PRO A O 1
ATOM 671 N N . ARG A 1 86 ? 7.887 14.93 4.461 1 85.62 86 ARG A N 1
ATOM 672 C CA . ARG A 1 86 ? 9.281 14.516 4.602 1 85.62 86 ARG A CA 1
ATOM 673 C C . ARG A 1 86 ? 10.055 14.75 3.311 1 85.62 86 ARG A C 1
ATOM 675 O O . ARG A 1 86 ? 9.57 14.438 2.223 1 85.62 86 ARG A O 1
ATOM 682 N N .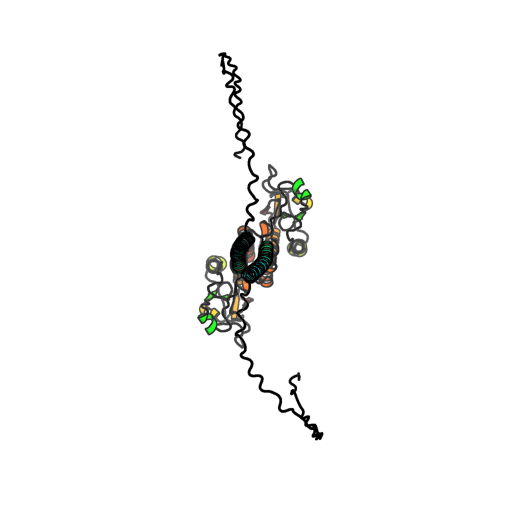 LYS A 1 87 ? 11.133 15.406 3.539 1 90.44 87 LYS A N 1
ATOM 683 C CA . LYS A 1 87 ? 11.961 15.68 2.371 1 90.44 87 LYS A CA 1
ATOM 684 C C . LYS A 1 87 ? 12.539 14.398 1.787 1 90.44 87 LYS A C 1
ATOM 686 O O . LYS A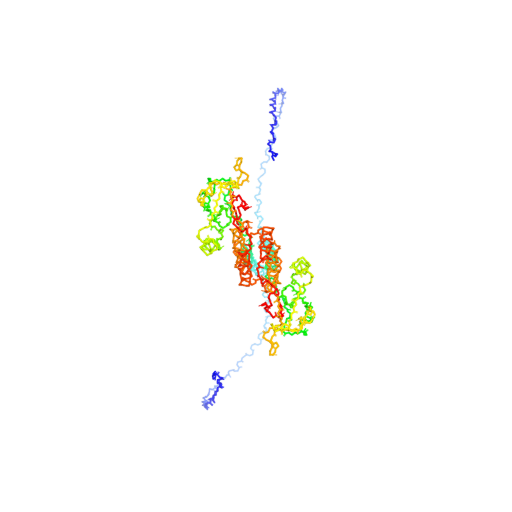 1 87 ? 12.992 13.516 2.529 1 90.44 87 LYS A O 1
ATOM 691 N N . GLU A 1 88 ? 12.484 14.328 0.511 1 94.38 88 GLU A N 1
ATOM 692 C CA . GLU A 1 88 ? 13.07 13.188 -0.196 1 94.38 88 GLU A CA 1
ATOM 693 C C . GLU A 1 88 ? 14.578 13.125 0.019 1 94.38 88 GLU A C 1
ATOM 695 O O . GLU A 1 88 ? 15.266 14.148 -0.017 1 94.38 88 GLU A O 1
ATOM 700 N N . VAL A 1 89 ? 15.094 12.055 0.361 1 97.12 89 VAL A N 1
ATOM 701 C CA . VAL A 1 89 ? 16.516 11.781 0.415 1 97.12 89 VAL A CA 1
ATOM 702 C C . VAL A 1 89 ? 16.906 10.836 -0.72 1 97.12 89 VAL A C 1
ATOM 704 O O . VAL A 1 89 ? 16.156 9.914 -1.057 1 97.12 89 VAL A O 1
ATOM 707 N N . ASN A 1 90 ? 18.078 11.109 -1.315 1 98.06 90 ASN A N 1
ATOM 708 C CA . ASN A 1 90 ? 18.438 10.344 -2.5 1 98.06 90 ASN A CA 1
ATOM 709 C C . ASN A 1 90 ? 19.922 9.984 -2.494 1 98.06 90 ASN A C 1
ATOM 711 O O . ASN A 1 90 ? 20.688 10.492 -1.662 1 98.06 90 ASN A O 1
ATOM 715 N N . CYS A 1 91 ? 20.281 9.141 -3.422 1 98 91 CYS A N 1
ATOM 716 C CA . CYS A 1 91 ? 21.641 8.633 -3.49 1 98 91 CYS A CA 1
ATOM 717 C C . CYS A 1 91 ? 22.438 9.375 -4.555 1 98 91 CYS A C 1
ATOM 719 O O . CYS A 1 91 ? 23.578 9.023 -4.84 1 98 91 CYS A O 1
ATOM 721 N N . GLY A 1 92 ? 21.891 10.312 -5.168 1 96.75 92 GLY A N 1
ATOM 722 C CA . GLY A 1 92 ? 22.578 11.047 -6.223 1 96.75 92 GLY A CA 1
ATOM 723 C C . GLY A 1 92 ? 22.609 10.297 -7.543 1 96.75 92 GLY A C 1
ATOM 724 O O . GLY A 1 92 ? 21.688 9.555 -7.863 1 96.75 92 GLY A O 1
ATOM 725 N N . ASN A 1 93 ? 23.656 10.625 -8.398 1 94 93 ASN A N 1
ATOM 726 C CA . ASN A 1 93 ? 23.688 10.094 -9.758 1 94 93 ASN A CA 1
ATOM 727 C C . ASN A 1 93 ? 25 9.375 -10.047 1 94 93 ASN A C 1
ATOM 729 O O . ASN A 1 93 ? 25.297 9.055 -11.203 1 94 93 ASN A O 1
ATOM 733 N N . SER A 1 94 ? 25.75 9.156 -9.023 1 93.88 94 SER A N 1
ATOM 734 C CA . SER A 1 94 ? 27.016 8.445 -9.195 1 93.88 94 SER A CA 1
ATOM 735 C C . SER A 1 94 ? 27.359 7.629 -7.957 1 93.88 94 SER A C 1
ATOM 737 O O . SER A 1 94 ? 26.828 7.879 -6.871 1 93.88 94 SER A O 1
ATOM 739 N N . MET A 1 95 ? 28.266 6.676 -8.188 1 94.69 95 MET A N 1
ATOM 740 C CA . MET A 1 95 ? 28.688 5.844 -7.07 1 94.69 95 MET A CA 1
ATOM 741 C C . MET A 1 95 ? 29.328 6.695 -5.98 1 94.69 95 MET A C 1
ATOM 743 O O . MET A 1 95 ? 29.109 6.465 -4.789 1 94.69 95 MET A O 1
ATOM 747 N N . GLU A 1 96 ? 30.109 7.656 -6.387 1 96.12 96 GLU A N 1
ATOM 748 C CA . GLU A 1 96 ? 30.781 8.547 -5.441 1 96.12 96 GLU A CA 1
ATOM 749 C C . GLU A 1 96 ? 29.75 9.305 -4.59 1 96.12 96 GLU A C 1
ATOM 751 O O . GLU A 1 96 ? 29.875 9.344 -3.363 1 96.12 96 GLU A O 1
ATOM 756 N N . GLU A 1 97 ? 28.781 9.867 -5.219 1 97.19 97 GLU A N 1
ATOM 757 C CA . GLU A 1 97 ? 27.734 10.602 -4.508 1 97.19 97 GLU A CA 1
ATOM 758 C C . GLU A 1 97 ? 26.953 9.68 -3.576 1 97.19 97 GLU A C 1
ATOM 760 O O . GLU A 1 97 ? 26.609 10.062 -2.455 1 97.19 97 GLU A O 1
ATOM 765 N N . ALA A 1 98 ? 26.656 8.492 -4.066 1 98 98 ALA A N 1
ATOM 766 C CA . ALA A 1 98 ? 25.906 7.531 -3.262 1 98 98 ALA A CA 1
ATOM 767 C C . ALA A 1 98 ? 26.641 7.207 -1.967 1 98 98 ALA A C 1
ATOM 769 O O . ALA A 1 98 ? 26.047 7.207 -0.887 1 98 98 ALA A O 1
ATOM 770 N N . LEU A 1 99 ? 27.891 6.961 -2.09 1 97.75 99 LEU A N 1
ATOM 771 C CA . LEU A 1 99 ? 28.688 6.633 -0.916 1 97.75 99 LEU A CA 1
ATOM 772 C C . LEU A 1 99 ? 28.797 7.832 0.021 1 97.75 99 LEU A C 1
ATOM 774 O O . LEU A 1 99 ? 28.734 7.68 1.243 1 97.75 99 LEU A O 1
ATOM 778 N N . GLU A 1 100 ? 28.938 9 -0.531 1 97.94 100 GLU A N 1
ATOM 779 C CA . GLU A 1 100 ? 29 10.219 0.262 1 97.94 100 GLU A CA 1
ATOM 780 C C . GLU A 1 100 ? 27.703 10.438 1.048 1 97.94 100 GLU A C 1
ATOM 782 O O . GLU A 1 100 ? 27.734 10.93 2.176 1 97.94 100 GLU A O 1
ATOM 787 N N . ASN A 1 101 ? 26.656 10.055 0.407 1 98.06 101 ASN A N 1
ATOM 788 C CA . ASN A 1 101 ? 25.344 10.227 1.038 1 98.06 101 ASN A CA 1
ATOM 789 C C . ASN A 1 101 ? 25.016 9.062 1.972 1 98.06 101 ASN A C 1
ATOM 791 O O . ASN A 1 101 ? 23.906 8.969 2.48 1 98.06 101 ASN A O 1
ATOM 795 N N . GLY A 1 102 ? 25.922 8.117 2.133 1 98.44 102 GLY A N 1
ATOM 796 C CA . GLY A 1 102 ? 25.766 7.008 3.061 1 98.44 102 GLY A CA 1
ATOM 797 C C . GLY A 1 102 ? 24.875 5.91 2.529 1 98.44 102 GLY A C 1
ATOM 798 O O . GLY A 1 102 ? 24.344 5.102 3.301 1 98.44 102 GLY A O 1
ATOM 799 N N . CYS A 1 103 ? 24.625 5.93 1.286 1 98.62 103 CYS A N 1
ATOM 800 C CA . CYS A 1 103 ? 23.734 4.945 0.682 1 98.62 103 CYS A CA 1
ATOM 801 C C . CYS A 1 103 ? 24.375 3.559 0.689 1 98.62 103 CYS A C 1
ATOM 803 O O . CYS A 1 103 ? 25.609 3.436 0.707 1 98.62 103 CYS A O 1
ATOM 805 N N . SER A 1 104 ? 23.531 2.529 0.714 1 98.38 104 SER A N 1
ATOM 806 C CA . SER A 1 104 ? 23.938 1.136 0.58 1 98.38 104 SER A CA 1
ATOM 807 C C . SER A 1 104 ? 22.984 0.361 -0.324 1 98.38 104 SER A C 1
ATOM 809 O O . SER A 1 104 ? 21.859 0.789 -0.551 1 98.38 104 SER A O 1
ATOM 811 N N . PHE A 1 105 ? 23.531 -0.732 -0.866 1 98.25 105 PHE A N 1
ATOM 812 C CA . PHE A 1 105 ? 22.766 -1.53 -1.821 1 98.25 105 PHE A CA 1
ATOM 813 C C . PHE A 1 105 ? 21.703 -2.355 -1.112 1 98.25 105 PHE A C 1
ATOM 815 O O . PHE A 1 105 ? 21.984 -3.008 -0.104 1 98.25 105 PHE A O 1
ATOM 822 N N . ASP A 1 106 ? 20.484 -2.25 -1.6 1 98.5 106 ASP A N 1
ATOM 823 C CA . ASP A 1 106 ? 19.359 -3.062 -1.119 1 98.5 106 ASP A CA 1
ATOM 824 C C . ASP A 1 106 ? 19.109 -4.246 -2.049 1 98.5 106 ASP A C 1
ATOM 826 O O . ASP A 1 106 ? 18.625 -4.066 -3.172 1 98.5 106 ASP A O 1
ATOM 830 N N . GLU A 1 107 ? 19.266 -5.418 -1.577 1 97.94 107 GLU A N 1
ATOM 831 C CA . GLU A 1 107 ? 19.172 -6.633 -2.385 1 97.94 107 GLU A CA 1
ATOM 832 C C . GLU A 1 107 ? 17.75 -6.875 -2.863 1 97.94 107 GLU A C 1
ATOM 834 O O . GLU A 1 107 ? 17.531 -7.457 -3.93 1 97.94 107 GLU A O 1
ATOM 839 N N . LEU A 1 108 ? 16.812 -6.414 -2.137 1 98.19 108 LEU A N 1
ATOM 840 C CA . LEU A 1 108 ? 15.414 -6.633 -2.51 1 98.19 108 LEU A CA 1
ATOM 841 C C . LEU A 1 108 ? 15 -5.707 -3.65 1 98.19 108 LEU A C 1
ATOM 843 O O . LEU A 1 108 ? 14.531 -6.168 -4.691 1 98.19 108 LEU A O 1
ATOM 847 N N . SER A 1 109 ? 15.25 -4.406 -3.521 1 97.44 109 SER A N 1
ATOM 848 C CA . SER A 1 109 ? 14.836 -3.453 -4.543 1 97.44 109 SER A CA 1
ATOM 849 C C . SER A 1 109 ? 15.867 -3.359 -5.664 1 97.44 109 SER A C 1
ATOM 851 O O . SER A 1 109 ? 15.602 -2.762 -6.711 1 97.44 109 SER A O 1
ATOM 853 N N . LYS A 1 110 ? 17.109 -3.973 -5.492 1 96.62 110 LYS A N 1
ATOM 854 C CA . LYS A 1 110 ? 18.203 -3.885 -6.445 1 96.62 110 LYS A CA 1
ATOM 855 C C . LYS A 1 110 ? 18.547 -2.43 -6.746 1 96.62 110 LYS A C 1
ATOM 857 O O . LYS A 1 110 ? 18.734 -2.057 -7.91 1 96.62 110 LYS A O 1
ATOM 862 N N . ALA A 1 111 ? 18.594 -1.612 -5.676 1 97.25 111 ALA A N 1
ATOM 863 C CA . ALA A 1 111 ? 18.922 -0.191 -5.773 1 97.25 111 ALA A CA 1
ATOM 864 C C . ALA A 1 111 ? 19.781 0.256 -4.598 1 97.25 111 ALA A C 1
ATOM 866 O O . ALA A 1 111 ? 19.719 -0.336 -3.516 1 97.25 111 ALA A O 1
ATOM 867 N N . TRP A 1 112 ? 20.594 1.204 -4.91 1 98 112 TRP A N 1
ATOM 868 C CA . TRP A 1 112 ? 21.234 1.92 -3.812 1 98 112 TRP A CA 1
ATOM 869 C C . TRP A 1 112 ? 20.234 2.84 -3.107 1 98 112 TRP A C 1
ATOM 871 O O . TRP A 1 112 ? 19.562 3.645 -3.754 1 98 112 TRP A O 1
ATOM 881 N N . LEU A 1 113 ? 20.141 2.66 -1.732 1 98.56 113 LEU A N 1
ATOM 882 C CA . LEU A 1 113 ? 19.172 3.455 -0.981 1 98.56 113 LEU A CA 1
ATOM 883 C C . LEU A 1 113 ? 19.859 4.191 0.17 1 98.56 113 LEU A C 1
ATOM 885 O O . LEU A 1 113 ? 20.75 3.646 0.813 1 98.56 113 LEU A O 1
ATOM 889 N N . PRO A 1 114 ? 19.375 5.383 0.409 1 98.31 114 PRO A N 1
ATOM 890 C CA . PRO A 1 114 ? 19.844 6.082 1.605 1 98.31 114 PRO A CA 1
ATOM 891 C C . PRO A 1 114 ? 19.516 5.332 2.895 1 98.31 114 PRO A C 1
ATOM 893 O O . PRO A 1 114 ? 18.609 4.5 2.92 1 98.31 114 PRO A O 1
ATOM 896 N N . PRO A 1 115 ? 20.234 5.645 4 1 97.44 115 PRO A N 1
ATOM 897 C CA . PRO A 1 115 ? 20 4.949 5.27 1 97.44 115 PRO A CA 1
ATOM 898 C C . PRO A 1 115 ? 18.609 5.184 5.828 1 97.44 115 PRO A C 1
ATOM 900 O O . PRO A 1 115 ? 18.078 4.336 6.551 1 97.44 115 PRO A O 1
ATOM 903 N N . ALA A 1 116 ? 17.984 6.277 5.441 1 96.12 116 ALA A N 1
ATOM 904 C CA . ALA A 1 116 ? 16.672 6.633 5.969 1 96.12 116 ALA A CA 1
ATOM 905 C C . ALA A 1 116 ? 15.578 5.781 5.324 1 96.12 116 ALA A C 1
ATOM 907 O O . ALA A 1 116 ? 14.445 5.738 5.812 1 96.12 116 ALA A O 1
ATOM 908 N N . CYS A 1 117 ? 15.844 5.168 4.188 1 97.06 117 CYS A N 1
ATOM 909 C CA . CYS A 1 117 ? 14.859 4.352 3.488 1 97.06 117 CYS A CA 1
ATOM 910 C C . CYS A 1 117 ? 14.695 2.994 4.164 1 97.06 117 CYS A C 1
ATOM 912 O O . CYS A 1 117 ? 15.664 2.238 4.285 1 97.06 117 CYS A O 1
ATOM 914 N N . PRO A 1 118 ? 13.555 2.689 4.543 1 94.69 118 PRO A N 1
ATOM 915 C CA . PRO A 1 118 ? 13.344 1.401 5.207 1 94.69 118 PRO A CA 1
ATOM 916 C C . PRO A 1 118 ? 13.688 0.211 4.316 1 94.69 118 PRO A C 1
ATOM 918 O O . PRO A 1 118 ? 13.492 0.271 3.098 1 94.69 118 PRO A O 1
ATOM 921 N N . ARG A 1 119 ? 14.133 -0.841 5.02 1 97.38 119 ARG A N 1
ATOM 922 C CA . ARG A 1 119 ? 14.531 -2.064 4.324 1 97.38 119 ARG A CA 1
ATOM 923 C C . ARG A 1 119 ? 13.633 -3.232 4.73 1 97.38 119 ARG A C 1
ATOM 925 O O . ARG A 1 119 ? 14.078 -4.383 4.738 1 97.38 119 ARG A O 1
ATOM 932 N N . TYR A 1 120 ? 12.477 -2.961 5.113 1 98.12 120 TYR A N 1
ATOM 933 C CA . TYR A 1 120 ? 11.57 -4.02 5.559 1 98.12 120 TYR A CA 1
ATOM 934 C C . TYR A 1 120 ? 11.391 -5.07 4.469 1 98.12 120 TYR A C 1
ATOM 936 O O . TYR A 1 120 ? 11.141 -4.738 3.309 1 98.12 120 TYR A O 1
ATOM 944 N N . GLY A 1 121 ? 11.578 -6.332 4.848 1 98.31 121 GLY A N 1
ATOM 945 C CA . GLY A 1 121 ? 11.336 -7.426 3.926 1 98.31 121 GLY A CA 1
ATOM 946 C C . GLY A 1 121 ? 12.602 -7.934 3.254 1 98.31 121 GLY A C 1
ATOM 947 O O . GLY A 1 121 ? 12.609 -9.031 2.688 1 98.31 121 GLY A O 1
ATOM 948 N N . THR A 1 122 ? 13.719 -7.121 3.314 1 98.56 122 THR A N 1
ATOM 949 C CA . THR A 1 122 ? 14.938 -7.508 2.613 1 98.56 122 THR A CA 1
ATOM 950 C C . THR A 1 122 ? 15.523 -8.781 3.211 1 98.56 122 THR A C 1
ATOM 952 O O . THR A 1 122 ? 15.852 -9.727 2.484 1 98.56 122 THR A O 1
ATOM 955 N N . ASN A 1 123 ? 15.641 -8.812 4.52 1 98.31 123 ASN A N 1
ATOM 956 C CA . ASN A 1 123 ? 16.188 -10.008 5.16 1 98.31 123 ASN A CA 1
ATOM 957 C C . ASN A 1 123 ? 15.297 -11.227 4.922 1 98.31 123 ASN A C 1
ATOM 959 O O . ASN A 1 123 ? 15.805 -12.328 4.68 1 98.31 123 ASN A O 1
ATOM 963 N N . GLU A 1 124 ? 14.055 -11.078 5.008 1 98.25 124 GLU A N 1
ATOM 964 C CA . GLU A 1 124 ? 13.117 -12.172 4.773 1 98.25 124 GLU A CA 1
ATOM 965 C C . GLU A 1 124 ? 13.203 -12.68 3.338 1 98.25 124 GLU A C 1
ATOM 967 O O . GLU A 1 124 ? 13.133 -13.891 3.096 1 98.25 124 GLU A O 1
ATOM 972 N N . PHE A 1 125 ? 13.336 -11.789 2.441 1 98.5 125 PHE A N 1
ATOM 973 C CA . PHE A 1 125 ? 13.531 -12.148 1.041 1 98.5 125 PHE A CA 1
ATOM 974 C C . PHE A 1 125 ? 14.773 -13.016 0.872 1 98.5 125 PHE A C 1
ATOM 976 O O . PHE A 1 125 ? 14.711 -14.07 0.242 1 98.5 125 PHE A O 1
ATOM 983 N N . LEU A 1 126 ? 15.844 -12.555 1.441 1 98.38 126 LEU A N 1
ATOM 984 C CA . LEU A 1 126 ? 17.094 -13.297 1.334 1 98.38 126 LEU A CA 1
ATOM 985 C C . LEU A 1 126 ? 16.969 -14.664 1.989 1 98.38 126 LEU A C 1
ATOM 987 O O . LEU A 1 126 ? 17.438 -15.664 1.434 1 98.38 126 LEU A O 1
ATOM 991 N N . GLU A 1 127 ? 16.344 -14.703 3.086 1 97.94 127 GLU A N 1
ATOM 992 C CA . GLU A 1 127 ? 16.188 -15.953 3.828 1 97.94 127 GLU A CA 1
ATOM 993 C C . GLU A 1 127 ? 15.242 -16.906 3.111 1 97.94 127 GLU A C 1
ATOM 995 O O . GLU A 1 127 ? 15.398 -18.125 3.203 1 97.94 127 GLU A O 1
ATOM 1000 N N . SER A 1 128 ? 14.344 -16.406 2.371 1 97.31 128 SER A N 1
ATOM 1001 C CA . SER A 1 128 ? 13.328 -17.234 1.713 1 97.31 128 SER A CA 1
ATOM 1002 C C . SER A 1 128 ? 13.945 -18.094 0.616 1 97.31 128 SER A C 1
ATOM 1004 O O . SER A 1 128 ? 13.359 -19.094 0.198 1 97.31 128 SER A O 1
ATOM 1006 N N . ALA A 1 129 ? 15.109 -17.75 0.143 1 97.38 129 ALA A N 1
ATOM 1007 C CA . ALA A 1 129 ? 15.773 -18.484 -0.936 1 97.38 129 ALA A CA 1
ATOM 1008 C C . ALA A 1 129 ? 16.109 -19.906 -0.516 1 97.38 129 ALA A C 1
ATOM 1010 O O . ALA A 1 129 ? 16.109 -20.828 -1.345 1 97.38 129 ALA A O 1
ATOM 1011 N N . ALA A 1 130 ? 16.438 -20.094 0.743 1 96.62 130 ALA A N 1
ATOM 1012 C CA . ALA A 1 130 ? 16.75 -21.438 1.227 1 96.62 130 ALA A CA 1
ATOM 1013 C C . ALA A 1 130 ? 15.609 -22.406 0.923 1 96.62 130 ALA A C 1
ATOM 1015 O O . ALA A 1 130 ? 15.844 -23.5 0.414 1 96.62 130 ALA A O 1
ATOM 1016 N N . GLU A 1 131 ? 14.43 -22 1.159 1 95.5 131 GLU A N 1
ATOM 1017 C CA . GLU A 1 131 ? 13.258 -22.844 0.954 1 95.5 131 GLU A CA 1
ATOM 1018 C C . GLU A 1 131 ? 12.773 -22.781 -0.493 1 95.5 131 GLU A C 1
ATOM 1020 O O . GLU A 1 131 ? 12.445 -23.812 -1.088 1 95.5 131 GLU A O 1
ATOM 1025 N N . LEU A 1 132 ? 12.805 -21.625 -1.091 1 96.38 132 LEU A N 1
ATOM 1026 C CA . LEU A 1 132 ? 12.148 -21.406 -2.379 1 96.38 132 LEU A CA 1
ATOM 1027 C C . LEU A 1 132 ? 13.102 -21.734 -3.527 1 96.38 132 LEU A C 1
ATOM 1029 O O . LEU A 1 132 ? 12.656 -22.016 -4.645 1 96.38 132 LEU A O 1
ATOM 1033 N N . ASN A 1 133 ? 14.367 -21.656 -3.295 1 94.81 133 ASN A N 1
ATOM 1034 C CA . ASN A 1 133 ? 15.344 -21.812 -4.367 1 94.81 133 ASN A CA 1
ATOM 1035 C C . ASN A 1 133 ? 16.438 -22.797 -3.975 1 94.81 133 ASN A C 1
ATOM 1037 O O . ASN A 1 133 ? 17.469 -22.891 -4.656 1 94.81 133 ASN A O 1
ATOM 1041 N N . ASN A 1 134 ? 16.281 -23.5 -2.854 1 91.44 134 ASN A N 1
ATOM 1042 C CA . ASN A 1 134 ? 17.25 -24.453 -2.33 1 91.44 134 ASN A CA 1
ATOM 1043 C C . ASN A 1 134 ? 18.625 -23.828 -2.176 1 91.44 134 ASN A C 1
ATOM 1045 O O . ASN A 1 134 ? 19.625 -24.375 -2.654 1 91.44 134 ASN A O 1
ATOM 1049 N N . GLY A 1 135 ? 18.719 -22.719 -1.477 1 94.06 135 GLY A N 1
ATOM 1050 C CA . GLY A 1 135 ? 19.953 -21.984 -1.275 1 94.06 135 GLY A CA 1
ATOM 1051 C C . GLY A 1 135 ? 19.781 -20.484 -1.304 1 94.06 135 GLY A C 1
ATOM 1052 O O . GLY A 1 135 ? 19 -19.922 -0.529 1 94.06 135 GLY A O 1
ATOM 1053 N N . SER A 1 136 ? 20.609 -19.891 -2.203 1 95.06 136 SER A N 1
ATOM 1054 C CA . SER A 1 136 ? 20.531 -18.438 -2.342 1 95.06 136 SER A CA 1
ATOM 1055 C C . SER A 1 136 ? 19.938 -18.047 -3.697 1 95.06 136 SER A C 1
ATOM 1057 O O . SER A 1 136 ? 19.922 -18.859 -4.625 1 95.06 136 SER A O 1
ATOM 1059 N N . TRP A 1 137 ? 19.422 -16.891 -3.717 1 97.25 137 TRP A N 1
ATOM 1060 C CA . TRP A 1 137 ? 19.031 -16.375 -5.023 1 97.25 137 TRP A CA 1
ATOM 1061 C C . TRP A 1 137 ? 20.25 -16.203 -5.93 1 97.25 137 TRP A C 1
ATOM 1063 O O . TRP A 1 137 ? 21.312 -15.789 -5.477 1 97.25 137 TRP A O 1
ATOM 1073 N N . GLN A 1 138 ? 20.031 -16.5 -7.219 1 94.25 138 GLN A N 1
ATOM 1074 C CA . GLN A 1 138 ? 21.141 -16.422 -8.172 1 94.25 138 GLN A CA 1
ATOM 1075 C C . GLN A 1 138 ? 20.875 -15.391 -9.258 1 94.25 138 GLN A C 1
ATOM 1077 O O . GLN A 1 138 ? 19.734 -15.25 -9.719 1 94.25 138 GLN A O 1
ATOM 1082 N N . TYR A 1 139 ? 21.938 -14.75 -9.688 1 95.19 139 TYR A N 1
ATOM 1083 C CA . TYR A 1 139 ? 21.875 -13.719 -10.719 1 95.19 139 TYR A CA 1
ATOM 1084 C C . TYR A 1 139 ? 23.031 -13.859 -11.703 1 95.19 139 TYR A C 1
ATOM 1086 O O . TYR A 1 139 ? 24.062 -14.461 -11.375 1 95.19 139 TYR A O 1
ATOM 1094 N N . TRP A 1 140 ? 22.812 -13.234 -12.891 1 93.31 140 TRP A N 1
ATOM 1095 C CA . TRP A 1 140 ? 23.812 -13.305 -13.945 1 93.31 140 TRP A CA 1
ATOM 1096 C C . TRP A 1 140 ? 23.922 -11.977 -14.688 1 93.31 140 TRP A C 1
ATOM 1098 O O . TRP A 1 140 ? 23.031 -11.133 -14.594 1 93.31 140 TRP A O 1
ATOM 1108 N N . THR A 1 141 ? 25.031 -11.57 -15.461 1 87.12 141 THR A N 1
ATOM 1109 C CA . THR A 1 141 ? 25.281 -10.328 -16.188 1 87.12 141 THR A CA 1
ATOM 1110 C C . THR A 1 141 ? 24.297 -10.164 -17.344 1 87.12 141 THR A C 1
ATOM 1112 O O . THR A 1 141 ? 24.031 -9.047 -17.781 1 87.12 141 THR A O 1
ATOM 1115 N N . GLY A 1 142 ? 23.703 -11.031 -17.828 1 72.56 142 GLY A N 1
ATOM 1116 C CA . GLY A 1 142 ? 22.766 -10.945 -18.922 1 72.56 142 GLY A CA 1
ATOM 1117 C C . GLY A 1 142 ? 22.047 -12.25 -19.203 1 72.56 142 GLY A C 1
ATOM 1118 O O . GLY A 1 142 ? 22.297 -13.258 -18.547 1 72.56 142 GLY A O 1
ATOM 1119 N N . PRO A 1 143 ? 21.109 -12.031 -20.109 1 65.75 143 PRO A N 1
ATOM 1120 C CA . PRO A 1 143 ? 20.281 -13.219 -20.359 1 65.75 143 PRO A CA 1
ATOM 1121 C C . PRO A 1 143 ? 21.094 -14.391 -20.906 1 65.75 143 PRO A C 1
ATOM 1123 O O . PRO A 1 143 ? 20.688 -15.547 -20.781 1 65.75 143 PRO A O 1
ATOM 1126 N N . ASP A 1 144 ? 22.141 -13.906 -21.516 1 66.38 144 ASP A N 1
ATOM 1127 C CA . ASP A 1 144 ? 22.938 -15 -22.062 1 66.38 144 ASP A CA 1
ATOM 1128 C C . ASP A 1 144 ? 23.719 -15.711 -20.953 1 66.38 144 ASP A C 1
ATOM 1130 O O . ASP A 1 144 ? 24.266 -16.797 -21.172 1 66.38 144 ASP A O 1
ATOM 1134 N N . GLY A 1 145 ? 23.609 -15.336 -19.578 1 60.03 145 GLY A N 1
ATOM 1135 C CA . GLY A 1 145 ? 23.797 -15.922 -18.266 1 60.03 145 GLY A CA 1
ATOM 1136 C C . GLY A 1 145 ? 25.172 -16.547 -18.078 1 60.03 145 GLY A C 1
ATOM 1137 O O . GLY A 1 145 ? 25.312 -17.562 -17.391 1 60.03 145 GLY A O 1
ATOM 1138 N N . ALA A 1 146 ? 26.094 -16.047 -18.766 1 69.75 146 ALA A N 1
ATOM 1139 C CA . ALA A 1 146 ? 27.188 -17 -18.641 1 69.75 146 ALA A CA 1
ATOM 1140 C C . ALA A 1 146 ? 27.953 -16.781 -17.328 1 69.75 146 ALA A C 1
ATOM 1142 O O . ALA A 1 146 ? 28.422 -17.75 -16.719 1 69.75 146 ALA A O 1
ATOM 1143 N N . VAL A 1 147 ? 27.781 -15.57 -16.719 1 87.31 147 VAL A N 1
ATOM 1144 C CA . VAL A 1 147 ? 28.609 -15.336 -15.539 1 87.31 147 VAL A CA 1
ATOM 1145 C C . VAL A 1 147 ? 27.719 -14.992 -14.344 1 87.31 147 VAL A C 1
ATOM 1147 O O . VAL A 1 147 ? 26.953 -14.039 -14.391 1 87.31 147 VAL A O 1
ATOM 1150 N N . GLU A 1 148 ? 27.828 -15.742 -13.266 1 92.88 148 GLU A N 1
ATOM 1151 C CA . GLU A 1 148 ? 27.062 -15.5 -12.055 1 92.88 148 GLU A CA 1
ATOM 1152 C C . GLU A 1 148 ? 27.562 -14.25 -11.32 1 92.88 148 GLU A C 1
ATOM 1154 O O . GLU A 1 148 ? 28.766 -13.992 -11.281 1 92.88 148 GLU A O 1
ATOM 1159 N N . LEU A 1 149 ? 26.625 -13.57 -10.742 1 94 149 LEU A N 1
ATOM 1160 C CA . LEU A 1 149 ? 26.922 -12.328 -10.031 1 94 149 LEU A CA 1
ATOM 1161 C C . LEU A 1 149 ? 26.672 -12.492 -8.531 1 94 149 LEU A C 1
ATOM 1163 O O . LEU A 1 149 ? 25.656 -13.062 -8.125 1 94 149 LEU A O 1
ATOM 1167 N N . THR A 1 150 ? 27.625 -11.953 -7.738 1 94.81 150 THR A N 1
ATOM 1168 C CA . THR A 1 150 ? 27.328 -11.695 -6.332 1 94.81 150 THR A CA 1
ATOM 1169 C C . THR A 1 150 ? 26.578 -10.375 -6.176 1 94.81 150 THR A C 1
ATOM 1171 O O . THR A 1 150 ? 26.531 -9.562 -7.102 1 94.81 150 THR A O 1
ATOM 1174 N N . TYR A 1 151 ? 26.016 -10.188 -4.996 1 96.44 151 TYR A N 1
ATOM 1175 C CA . TYR A 1 151 ? 25.328 -8.922 -4.758 1 96.44 151 TYR A CA 1
ATOM 1176 C C . TYR A 1 151 ? 26.312 -7.754 -4.836 1 96.44 151 TYR A C 1
ATOM 1178 O O . TYR A 1 151 ? 25.953 -6.672 -5.301 1 96.44 151 TYR A O 1
ATOM 1186 N N . GLU A 1 152 ? 27.5 -7.961 -4.352 1 95.62 152 GLU A N 1
ATOM 1187 C CA . GLU A 1 152 ? 28.516 -6.922 -4.434 1 95.62 152 GLU A CA 1
ATOM 1188 C C . GLU A 1 152 ? 28.828 -6.562 -5.883 1 95.62 152 GLU A C 1
ATOM 1190 O O . GLU A 1 152 ? 28.906 -5.383 -6.23 1 95.62 152 GLU A O 1
ATOM 1195 N N . GLU A 1 153 ? 29 -7.535 -6.715 1 93.44 153 GLU A N 1
ATOM 1196 C CA . GLU A 1 153 ? 29.25 -7.305 -8.133 1 93.44 153 GLU A CA 1
ATOM 1197 C C . GLU A 1 153 ? 28.047 -6.656 -8.805 1 93.44 153 GLU A C 1
ATOM 1199 O O . GLU A 1 153 ? 28.203 -5.73 -9.609 1 93.44 153 GLU A O 1
ATOM 1204 N N . MET A 1 154 ? 26.875 -7.16 -8.523 1 93.5 154 MET A N 1
ATOM 1205 C CA . MET A 1 154 ? 25.641 -6.609 -9.086 1 93.5 154 MET A CA 1
ATOM 1206 C C . MET A 1 154 ? 25.5 -5.129 -8.75 1 93.5 154 MET A C 1
ATOM 1208 O O . MET A 1 154 ? 25.141 -4.32 -9.609 1 93.5 154 MET A O 1
ATOM 1212 N N . SER A 1 155 ? 25.812 -4.785 -7.527 1 94.94 155 SER A N 1
ATOM 1213 C CA . SER A 1 155 ? 25.625 -3.428 -7.031 1 94.94 155 SER A CA 1
ATOM 1214 C C . SER A 1 155 ? 26.453 -2.43 -7.828 1 94.94 155 SER A C 1
ATOM 1216 O O . SER A 1 155 ? 26.156 -1.233 -7.84 1 94.94 155 SER A O 1
ATOM 1218 N N . LYS A 1 156 ? 27.469 -2.857 -8.492 1 92.06 156 LYS A N 1
ATOM 1219 C CA . LYS A 1 156 ? 28.375 -1.984 -9.234 1 92.06 156 LYS A CA 1
ATOM 1220 C C . LYS A 1 156 ? 27.906 -1.828 -10.68 1 92.06 156 LYS A C 1
ATOM 1222 O O . LYS A 1 156 ? 28.438 -0.994 -11.422 1 92.06 156 LYS A O 1
ATOM 1227 N N . ARG A 1 157 ? 26.922 -2.654 -11.055 1 90.12 157 ARG A N 1
ATOM 1228 C CA . ARG A 1 157 ? 26.422 -2.607 -12.422 1 90.12 157 ARG A CA 1
ATOM 1229 C C . ARG A 1 157 ? 25.25 -1.633 -12.555 1 90.12 157 ARG A C 1
ATOM 1231 O O . ARG A 1 157 ? 24.141 -2.035 -12.875 1 90.12 157 ARG A O 1
ATOM 1238 N N . ILE A 1 158 ? 25.531 -0.344 -12.406 1 89.5 158 ILE A N 1
ATOM 1239 C CA . ILE A 1 158 ? 24.531 0.717 -12.414 1 89.5 158 ILE A CA 1
ATOM 1240 C C . ILE A 1 158 ? 23.953 0.862 -13.82 1 89.5 158 ILE A C 1
ATOM 1242 O O . ILE A 1 158 ? 24.672 0.73 -14.812 1 89.5 158 ILE A O 1
ATOM 1246 N N . GLU A 1 159 ? 22.641 1.361 -13.672 1 77.94 159 GLU A N 1
ATOM 1247 C CA . GLU A 1 159 ? 21.938 1.604 -14.93 1 77.94 159 GLU A CA 1
ATOM 1248 C C . GLU A 1 159 ? 22.719 2.553 -15.828 1 77.94 159 GLU A C 1
ATOM 1250 O O . GLU A 1 159 ? 23.469 3.404 -15.336 1 77.94 159 GLU A O 1
ATOM 1255 N N . ASN A 1 160 ? 22.812 2.307 -17.109 1 62.38 160 ASN A N 1
ATOM 1256 C CA . ASN A 1 160 ? 23.344 3.199 -18.125 1 62.38 160 ASN A CA 1
ATOM 1257 C C . ASN A 1 160 ? 24.766 2.785 -18.531 1 62.38 160 ASN A C 1
ATOM 1259 O O . ASN A 1 160 ? 25.422 3.492 -19.297 1 62.38 160 ASN A O 1
ATOM 1263 N N . ASN A 1 161 ? 25.172 1.823 -17.828 1 56.78 161 ASN A N 1
ATOM 1264 C CA . ASN A 1 161 ? 26.453 1.464 -18.406 1 56.78 161 ASN A CA 1
ATOM 1265 C C . ASN A 1 161 ? 26.359 1.183 -19.891 1 56.78 161 ASN A C 1
ATOM 1267 O O . ASN A 1 161 ? 25.422 0.505 -20.344 1 56.78 161 ASN A O 1
ATOM 1271 N N . PRO A 1 162 ? 27.047 2.01 -20.641 1 58.03 162 PRO A N 1
ATOM 1272 C CA . PRO A 1 162 ? 27.016 1.799 -22.094 1 58.03 162 PRO A CA 1
ATOM 1273 C C . PRO A 1 162 ? 27.219 0.337 -22.484 1 58.03 162 PRO A C 1
ATOM 1275 O O . PRO A 1 162 ? 28.094 -0.337 -21.922 1 58.03 162 PRO A O 1
ATOM 1278 N N . GLY A 1 163 ? 26.344 -0.165 -23.328 1 54.81 163 GLY A N 1
ATOM 1279 C CA . GLY A 1 163 ? 26.516 -1.461 -23.969 1 54.81 163 GLY A CA 1
ATOM 1280 C C . GLY A 1 163 ? 25.672 -2.553 -23.344 1 54.81 163 GLY A C 1
ATOM 1281 O O . GLY A 1 163 ? 25.484 -3.617 -23.938 1 54.81 163 GLY A O 1
ATOM 1282 N N . GLU A 1 164 ? 25.391 -2.355 -21.953 1 61.09 164 GLU A N 1
ATOM 1283 C CA . GLU A 1 164 ? 24.625 -3.436 -21.344 1 61.09 164 GLU A CA 1
ATOM 1284 C C . GLU A 1 164 ? 23.172 -3.012 -21.109 1 61.09 164 GLU A C 1
ATOM 1286 O O . GLU A 1 164 ? 22.922 -1.921 -20.594 1 61.09 164 GLU A O 1
ATOM 1291 N N . ARG A 1 165 ? 22.266 -3.756 -21.734 1 67.81 165 ARG A N 1
ATOM 1292 C CA . ARG A 1 165 ? 20.859 -3.383 -21.688 1 67.81 165 ARG A CA 1
ATOM 1293 C C . ARG A 1 165 ? 20.297 -3.57 -20.281 1 67.81 165 ARG A C 1
ATOM 1295 O O . ARG A 1 165 ? 19.391 -2.844 -19.875 1 67.81 165 ARG A O 1
ATOM 1302 N N . TRP A 1 166 ? 20.969 -4.602 -19.547 1 81.88 166 TRP A N 1
ATOM 1303 C CA . TRP A 1 166 ? 20.469 -4.883 -18.203 1 81.88 166 TRP A CA 1
ATOM 1304 C C . TRP A 1 166 ? 21.625 -5.086 -17.234 1 81.88 166 TRP A C 1
ATOM 1306 O O . TRP A 1 166 ? 22.703 -5.566 -17.625 1 81.88 166 TRP A O 1
ATOM 1316 N N . SER A 1 167 ? 21.359 -4.695 -16.078 1 86.44 167 SER A N 1
ATOM 1317 C CA . SER A 1 167 ? 22.375 -4.859 -15.047 1 86.44 167 SER A CA 1
ATOM 1318 C C . SER A 1 167 ? 22.469 -6.309 -14.586 1 86.44 167 SER A C 1
ATOM 1320 O O . SER A 1 167 ? 23.531 -6.77 -14.172 1 86.44 167 SER A O 1
ATOM 1322 N N . TRP A 1 168 ? 21.406 -6.98 -14.641 1 91.19 168 TRP A N 1
ATOM 1323 C CA . TRP A 1 168 ? 21.375 -8.352 -14.133 1 91.19 168 TRP A CA 1
ATOM 1324 C C . TRP A 1 168 ? 20.234 -9.133 -14.75 1 91.19 168 TRP A C 1
ATOM 1326 O O . TRP A 1 168 ? 19.281 -8.547 -15.289 1 91.19 168 TRP A O 1
ATOM 1336 N N . ALA A 1 169 ? 20.406 -10.43 -14.719 1 92.94 169 ALA A N 1
ATOM 1337 C CA . ALA A 1 169 ? 19.344 -11.375 -15.055 1 92.94 169 ALA A CA 1
ATOM 1338 C C . ALA A 1 169 ? 19.094 -12.336 -13.898 1 92.94 169 ALA A C 1
ATOM 1340 O O . ALA A 1 169 ? 20 -12.664 -13.141 1 92.94 169 ALA A O 1
ATOM 1341 N N . GLY A 1 170 ? 17.891 -12.688 -13.719 1 94.19 170 GLY A N 1
ATOM 1342 C CA . GLY A 1 170 ? 17.453 -13.664 -12.727 1 94.19 170 GLY A CA 1
ATOM 1343 C C . GLY A 1 170 ? 16.391 -14.609 -13.242 1 94.19 170 GLY A C 1
ATOM 1344 O O . GLY A 1 170 ? 16.031 -14.562 -14.422 1 94.19 170 GLY A O 1
ATOM 1345 N N . THR A 1 171 ? 15.984 -15.453 -12.406 1 95.38 171 THR A N 1
ATOM 1346 C CA . THR A 1 171 ? 14.961 -16.422 -12.797 1 95.38 171 THR A CA 1
ATOM 1347 C C . THR A 1 171 ? 13.562 -15.875 -12.516 1 95.38 171 THR A C 1
ATOM 1349 O O . THR A 1 171 ? 13.406 -14.922 -11.758 1 95.38 171 THR A O 1
ATOM 1352 N N . ASP A 1 172 ? 12.609 -16.547 -13.172 1 96.94 172 ASP A N 1
ATOM 1353 C CA . ASP A 1 172 ? 11.211 -16.219 -12.875 1 96.94 172 ASP A CA 1
ATOM 1354 C C . ASP A 1 172 ? 10.883 -16.516 -11.414 1 96.94 172 ASP A C 1
ATOM 1356 O O . ASP A 1 172 ? 10.094 -15.797 -10.789 1 96.94 172 ASP A O 1
ATOM 1360 N N . ARG A 1 173 ? 11.469 -17.531 -10.828 1 97.81 173 ARG A N 1
ATOM 1361 C CA . ARG A 1 173 ? 11.312 -17.906 -9.43 1 97.81 173 ARG A CA 1
ATOM 1362 C C . ARG A 1 173 ? 11.719 -16.766 -8.5 1 97.81 173 ARG A C 1
ATOM 1364 O O . ARG A 1 173 ? 10.977 -16.406 -7.586 1 97.81 173 ARG A O 1
ATOM 1371 N N . GLU A 1 174 ? 12.852 -16.266 -8.742 1 97.81 174 GLU A N 1
ATOM 1372 C CA . GLU A 1 174 ? 13.328 -15.117 -7.973 1 97.81 174 GLU A CA 1
ATOM 1373 C C . GLU A 1 174 ? 12.406 -13.914 -8.133 1 97.81 174 GLU A C 1
ATOM 1375 O O . GLU A 1 174 ? 12.141 -13.195 -7.168 1 97.81 174 GLU A O 1
ATOM 1380 N N . HIS A 1 175 ? 11.898 -13.672 -9.32 1 98 175 HIS A N 1
ATOM 1381 C CA . HIS A 1 175 ? 11 -12.562 -9.594 1 98 175 HIS A CA 1
ATOM 1382 C C . HIS A 1 175 ? 9.734 -12.641 -8.742 1 98 175 HIS A C 1
ATOM 1384 O O . HIS A 1 175 ? 9.281 -11.633 -8.195 1 98 175 HIS A O 1
ATOM 1390 N N . MET A 1 176 ? 9.164 -13.82 -8.594 1 98.38 176 MET A N 1
ATOM 1391 C CA . MET A 1 176 ? 7.969 -14 -7.77 1 98.38 176 MET A CA 1
ATOM 1392 C C . MET A 1 176 ? 8.25 -13.617 -6.32 1 98.38 176 MET A C 1
ATOM 1394 O O . MET A 1 176 ? 7.473 -12.883 -5.711 1 98.38 176 MET A O 1
ATOM 1398 N N . ALA A 1 177 ? 9.367 -14.086 -5.82 1 98.44 177 ALA A N 1
ATOM 1399 C CA . ALA A 1 177 ? 9.727 -13.789 -4.438 1 98.44 177 ALA A CA 1
ATOM 1400 C C . ALA A 1 177 ? 10.023 -12.305 -4.258 1 98.44 177 ALA A C 1
ATOM 1402 O O . ALA A 1 177 ? 9.602 -11.695 -3.271 1 98.44 177 ALA A O 1
ATOM 1403 N N . HIS A 1 178 ? 10.742 -11.781 -5.199 1 97.81 178 HIS A N 1
ATOM 1404 C CA . HIS A 1 178 ? 11.055 -10.359 -5.223 1 97.81 178 HIS A CA 1
ATOM 1405 C C . HIS A 1 178 ? 9.781 -9.516 -5.164 1 97.81 178 HIS A C 1
ATOM 1407 O O . HIS A 1 178 ? 9.688 -8.586 -4.359 1 97.81 178 HIS A O 1
ATOM 1413 N N . CYS A 1 179 ? 8.859 -9.859 -5.996 1 98.44 179 CYS A N 1
ATOM 1414 C CA . CYS A 1 179 ? 7.59 -9.148 -6.051 1 98.44 179 CYS A CA 1
ATOM 1415 C C . CYS A 1 179 ? 6.844 -9.266 -4.727 1 98.44 179 CYS A C 1
ATOM 1417 O O . CYS A 1 179 ? 6.344 -8.266 -4.203 1 98.44 179 CYS A O 1
ATOM 1419 N N . ALA A 1 180 ? 6.785 -10.445 -4.176 1 98.81 180 ALA A N 1
ATOM 1420 C CA . ALA A 1 180 ? 6.043 -10.68 -2.938 1 98.81 180 ALA A CA 1
ATOM 1421 C C . ALA A 1 180 ? 6.566 -9.781 -1.814 1 98.81 180 ALA A C 1
ATOM 1423 O O . ALA A 1 180 ? 5.785 -9.117 -1.129 1 98.81 180 ALA A O 1
ATOM 1424 N N . TRP A 1 181 ? 7.809 -9.719 -1.666 1 98.69 181 TRP A N 1
ATOM 1425 C CA . TRP A 1 181 ? 8.359 -9.016 -0.511 1 98.69 181 TRP A CA 1
ATOM 1426 C C . TRP A 1 181 ? 8.336 -7.504 -0.732 1 98.69 181 TRP A C 1
ATOM 1428 O O . TRP A 1 181 ? 8.305 -6.73 0.228 1 98.69 181 TRP A O 1
ATOM 1438 N N . LEU A 1 182 ? 8.312 -7.059 -2.025 1 98.62 182 LEU A N 1
ATOM 1439 C CA . LEU A 1 182 ? 8.094 -5.641 -2.277 1 98.62 182 LEU A CA 1
ATOM 1440 C C . LEU A 1 182 ? 6.664 -5.242 -1.938 1 98.62 182 LEU A C 1
ATOM 1442 O O . LEU A 1 182 ? 6.422 -4.152 -1.419 1 98.62 182 LEU A O 1
ATOM 1446 N N . ILE A 1 183 ? 5.75 -6.113 -2.234 1 98.75 183 ILE A N 1
ATOM 1447 C CA . ILE A 1 183 ? 4.352 -5.863 -1.898 1 98.75 183 ILE A CA 1
ATOM 1448 C C . ILE A 1 183 ? 4.191 -5.801 -0.382 1 98.75 183 ILE A C 1
ATOM 1450 O O . ILE A 1 183 ? 3.52 -4.91 0.141 1 98.75 183 ILE A O 1
ATOM 1454 N N . ILE A 1 184 ? 4.812 -6.707 0.309 1 98.81 184 ILE A N 1
ATOM 1455 C CA . ILE A 1 184 ? 4.734 -6.734 1.765 1 98.81 184 ILE A CA 1
ATOM 1456 C C . ILE A 1 184 ? 5.375 -5.477 2.344 1 98.81 184 ILE A C 1
ATOM 1458 O O . ILE A 1 184 ? 4.867 -4.898 3.307 1 98.81 184 ILE A O 1
ATOM 1462 N N . ARG A 1 185 ? 6.477 -5.07 1.772 1 98.56 185 ARG A N 1
ATOM 1463 C CA . ARG A 1 185 ? 7.121 -3.828 2.186 1 98.56 185 ARG A CA 1
ATOM 1464 C C . ARG A 1 185 ? 6.18 -2.641 2.029 1 98.56 185 ARG A C 1
ATOM 1466 O O . ARG A 1 185 ? 6.102 -1.78 2.908 1 98.56 185 ARG A O 1
ATOM 1473 N N . LEU A 1 186 ? 5.484 -2.553 0.938 1 98.38 186 LEU A N 1
ATOM 1474 C CA . LEU A 1 186 ? 4.52 -1.482 0.716 1 98.38 186 LEU A CA 1
ATOM 1475 C C . LEU A 1 186 ? 3.424 -1.508 1.778 1 98.38 186 LEU A C 1
ATOM 1477 O O . LEU A 1 186 ? 3.076 -0.468 2.342 1 98.38 186 LEU A O 1
ATOM 1481 N N . ALA A 1 187 ? 2.9 -2.705 1.995 1 98.25 187 ALA A N 1
ATOM 1482 C CA . ALA A 1 187 ? 1.843 -2.848 2.992 1 98.25 187 ALA A CA 1
ATOM 1483 C C . ALA A 1 187 ? 2.328 -2.416 4.371 1 98.25 187 ALA A C 1
ATOM 1485 O O . ALA A 1 187 ? 1.598 -1.76 5.117 1 98.25 187 ALA A O 1
ATOM 1486 N N . HIS A 1 188 ? 3.514 -2.791 4.68 1 98.25 188 HIS A N 1
ATOM 1487 C CA . HIS A 1 188 ? 4.102 -2.402 5.957 1 98.25 188 HIS A CA 1
ATOM 1488 C C . HIS A 1 188 ? 4.238 -0.888 6.062 1 98.25 188 HIS A C 1
ATOM 1490 O O . HIS A 1 188 ? 3.936 -0.303 7.105 1 98.25 188 HIS A O 1
ATOM 1496 N N . ALA A 1 189 ? 4.727 -0.3 5.004 1 96.31 189 ALA A N 1
ATOM 1497 C CA . ALA A 1 189 ? 4.867 1.153 4.98 1 96.31 189 ALA A CA 1
ATOM 1498 C C . ALA A 1 189 ? 3.512 1.838 5.141 1 96.31 189 ALA A C 1
ATOM 1500 O O . ALA A 1 189 ? 3.398 2.85 5.836 1 96.31 189 ALA A O 1
ATOM 1501 N N . TYR A 1 190 ? 2.523 1.307 4.5 1 95.94 190 TYR A N 1
ATOM 1502 C CA . TYR A 1 190 ? 1.183 1.863 4.641 1 95.94 190 TYR A CA 1
ATOM 1503 C C . TYR A 1 190 ? 0.711 1.797 6.086 1 95.94 190 TYR A C 1
ATOM 1505 O O . TYR A 1 190 ? 0.145 2.762 6.605 1 95.94 190 TYR A O 1
ATOM 1513 N N . ASP A 1 191 ? 0.945 0.693 6.703 1 95.19 191 ASP A N 1
ATOM 1514 C CA . ASP A 1 191 ? 0.475 0.425 8.055 1 95.19 191 ASP A CA 1
ATOM 1515 C C . ASP A 1 191 ? 1.197 1.307 9.078 1 95.19 191 ASP A C 1
ATOM 1517 O O . ASP A 1 191 ? 0.583 1.802 10.023 1 95.19 191 ASP A O 1
ATOM 1521 N N . THR A 1 192 ? 2.443 1.541 8.898 1 94.19 192 THR A N 1
ATOM 1522 C CA . THR A 1 192 ? 3.262 2.207 9.906 1 94.19 192 THR A CA 1
ATOM 1523 C C . THR A 1 192 ? 3.422 3.689 9.578 1 94.19 192 THR A C 1
ATOM 1525 O O . THR A 1 192 ? 3.814 4.48 10.438 1 94.19 192 THR A O 1
ATOM 1528 N N . GLY A 1 193 ? 3.219 4.047 8.328 1 91 193 GLY A N 1
ATOM 1529 C CA . GLY A 1 193 ? 3.486 5.414 7.902 1 91 193 GLY A CA 1
ATOM 1530 C C . GLY A 1 193 ? 4.949 5.668 7.598 1 91 193 GLY A C 1
ATOM 1531 O O . GLY A 1 193 ? 5.375 6.82 7.477 1 91 193 GLY A O 1
ATOM 1532 N N . ALA A 1 194 ? 5.727 4.582 7.473 1 93.06 194 ALA A N 1
ATOM 1533 C CA . ALA A 1 194 ? 7.156 4.703 7.203 1 93.06 194 ALA A CA 1
ATOM 1534 C C . ALA A 1 194 ? 7.41 5.172 5.773 1 93.06 194 ALA A C 1
ATOM 1536 O O . ALA A 1 194 ? 6.516 5.117 4.93 1 93.06 194 ALA A O 1
ATOM 1537 N N . ARG A 1 195 ? 8.648 5.664 5.516 1 94.19 195 ARG A N 1
ATOM 1538 C CA . ARG A 1 195 ? 9.078 5.973 4.152 1 94.19 195 ARG A CA 1
ATOM 1539 C C . ARG A 1 195 ? 9.039 4.73 3.271 1 94.19 195 ARG A C 1
ATOM 1541 O O . ARG A 1 195 ? 9.039 3.605 3.775 1 94.19 195 ARG A O 1
ATOM 1548 N N . VAL A 1 196 ? 8.953 5.082 1.986 1 95.12 196 VAL A N 1
ATOM 1549 C CA . VAL A 1 196 ? 8.969 3.994 1.016 1 95.12 196 VAL A CA 1
ATOM 1550 C C . VAL A 1 196 ? 9.898 4.352 -0.145 1 95.12 196 VAL A C 1
ATOM 1552 O O . VAL A 1 196 ? 9.914 5.496 -0.604 1 95.12 196 VAL A O 1
ATOM 1555 N N . ASP A 1 197 ? 10.703 3.402 -0.528 1 97.31 197 ASP A N 1
ATOM 1556 C CA . ASP A 1 197 ? 11.602 3.664 -1.644 1 97.31 197 ASP A CA 1
ATOM 1557 C C . ASP A 1 197 ? 10.836 3.793 -2.957 1 97.31 197 ASP A C 1
ATOM 1559 O O . ASP A 1 197 ? 9.688 3.348 -3.057 1 97.31 197 ASP A O 1
ATOM 1563 N N . MET A 1 198 ? 11.492 4.316 -3.965 1 95.62 198 MET A N 1
ATOM 1564 C CA . MET A 1 198 ? 10.875 4.707 -5.23 1 95.62 198 MET A CA 1
ATOM 1565 C C . MET A 1 198 ? 10.242 3.502 -5.922 1 95.62 198 MET A C 1
ATOM 1567 O O . MET A 1 198 ? 9.188 3.617 -6.543 1 95.62 198 MET A O 1
ATOM 1571 N N . LEU A 1 199 ? 10.844 2.328 -5.859 1 95.75 199 LEU A N 1
ATOM 1572 C CA . LEU A 1 199 ? 10.32 1.146 -6.539 1 95.75 199 LEU A CA 1
ATOM 1573 C C . LEU A 1 199 ? 9.078 0.617 -5.828 1 95.75 199 LEU A C 1
ATOM 1575 O O . LEU A 1 199 ? 8.07 0.314 -6.477 1 95.75 199 LEU A O 1
ATOM 1579 N N . THR A 1 200 ? 9.195 0.504 -4.539 1 97 200 THR A N 1
ATOM 1580 C CA . THR A 1 200 ? 8.094 0.004 -3.721 1 97 200 THR A CA 1
ATOM 1581 C C . THR A 1 200 ? 6.887 0.936 -3.809 1 97 200 THR A C 1
ATOM 1583 O O . THR A 1 200 ? 5.742 0.479 -3.811 1 97 200 THR A O 1
ATOM 1586 N N . ALA A 1 201 ? 7.113 2.186 -3.928 1 96.19 201 ALA A N 1
ATOM 1587 C CA . ALA A 1 201 ? 6.051 3.189 -3.91 1 96.19 201 ALA A CA 1
ATOM 1588 C C . ALA A 1 201 ? 5.34 3.258 -5.258 1 96.19 201 ALA A C 1
ATOM 1590 O O . ALA A 1 201 ? 4.238 3.799 -5.359 1 96.19 201 ALA A O 1
ATOM 1591 N N . ASN A 1 202 ? 5.949 2.826 -6.27 1 97.06 202 ASN A N 1
ATOM 1592 C CA . ASN A 1 202 ? 5.441 2.984 -7.625 1 97.06 202 ASN A CA 1
ATOM 1593 C C . ASN A 1 202 ? 4.234 2.088 -7.879 1 97.06 202 ASN A C 1
ATOM 1595 O O . ASN A 1 202 ? 4.359 0.861 -7.898 1 97.06 202 ASN A O 1
ATOM 1599 N N . PHE A 1 203 ? 3.07 2.643 -8.172 1 98.5 203 PHE A N 1
ATOM 1600 C CA . PHE A 1 203 ? 1.818 1.916 -8.352 1 98.5 203 PHE A CA 1
ATOM 1601 C C . PHE A 1 203 ? 1.921 0.936 -9.508 1 98.5 203 PHE A C 1
ATOM 1603 O O . PHE A 1 203 ? 1.502 -0.218 -9.398 1 98.5 203 PHE A O 1
ATOM 1610 N N . GLN A 1 204 ? 2.439 1.413 -10.594 1 98.12 204 GLN A N 1
ATOM 1611 C CA . GLN A 1 204 ? 2.52 0.57 -11.781 1 98.12 204 GLN A CA 1
ATOM 1612 C C . GLN A 1 204 ? 3.414 -0.641 -11.539 1 98.12 204 GLN A C 1
ATOM 1614 O O . GLN A 1 204 ? 3.146 -1.73 -12.047 1 98.12 204 GLN A O 1
ATOM 1619 N N . HIS A 1 205 ? 4.461 -0.437 -10.812 1 97.69 205 HIS A N 1
ATOM 1620 C CA . HIS A 1 205 ? 5.336 -1.557 -10.484 1 97.69 205 HIS A CA 1
ATOM 1621 C C . HIS A 1 205 ? 4.613 -2.586 -9.617 1 97.69 205 HIS A C 1
ATOM 1623 O O . HIS A 1 205 ? 4.656 -3.785 -9.906 1 97.69 205 HIS A O 1
ATOM 1629 N N . THR A 1 206 ? 3.957 -2.131 -8.57 1 98.5 206 THR A N 1
ATOM 1630 C CA . THR A 1 206 ? 3.213 -3.041 -7.703 1 98.5 206 THR A CA 1
ATOM 1631 C C . THR A 1 206 ? 2.129 -3.77 -8.492 1 98.5 206 THR A C 1
ATOM 1633 O O . THR A 1 206 ? 1.936 -4.977 -8.32 1 98.5 206 THR A O 1
ATOM 1636 N N . LYS A 1 207 ? 1.43 -3.039 -9.32 1 98.62 207 LYS A N 1
ATOM 1637 C CA . LYS A 1 207 ? 0.397 -3.652 -10.148 1 98.62 207 LYS A CA 1
ATOM 1638 C C . LYS A 1 207 ? 0.989 -4.723 -11.062 1 98.62 207 LYS A C 1
ATOM 1640 O O . LYS A 1 207 ? 0.451 -5.828 -11.156 1 98.62 207 LYS A O 1
ATOM 1645 N N . HIS A 1 208 ? 2.072 -4.406 -11.711 1 97.88 208 HIS A N 1
ATOM 1646 C CA . HIS A 1 208 ? 2.773 -5.363 -12.562 1 97.88 208 HIS A CA 1
ATOM 1647 C C . HIS A 1 208 ? 3.172 -6.605 -11.773 1 97.88 208 HIS A C 1
ATOM 1649 O O . HIS A 1 208 ? 2.9 -7.73 -12.203 1 97.88 208 HIS A O 1
ATOM 1655 N N . CYS A 1 209 ? 3.816 -6.414 -10.617 1 98.25 209 CYS A N 1
ATOM 1656 C CA . CYS A 1 209 ? 4.23 -7.52 -9.758 1 98.25 209 CYS A CA 1
ATOM 1657 C C . CYS A 1 209 ? 3.037 -8.391 -9.383 1 98.25 209 CYS A C 1
ATOM 1659 O O . CYS A 1 209 ? 3.107 -9.617 -9.477 1 98.25 209 CYS A O 1
ATOM 1661 N N . THR A 1 210 ? 2.006 -7.762 -8.953 1 98.75 210 THR A N 1
ATOM 1662 C CA . THR A 1 210 ? 0.836 -8.477 -8.453 1 98.75 210 THR A CA 1
ATOM 1663 C C . THR A 1 210 ? 0.204 -9.32 -9.562 1 98.75 210 THR A C 1
ATOM 1665 O O . THR A 1 210 ? -0.11 -10.492 -9.352 1 98.75 210 THR A O 1
ATOM 1668 N N . LEU A 1 211 ? 0.054 -8.727 -10.711 1 98.5 211 LEU A N 1
ATOM 1669 C CA . LEU A 1 211 ? -0.584 -9.438 -11.82 1 98.5 211 LEU A CA 1
ATOM 1670 C C . LEU A 1 211 ? 0.312 -10.562 -12.336 1 98.5 211 LEU A C 1
ATOM 1672 O O . LEU A 1 211 ? -0.181 -11.609 -12.766 1 98.5 211 LEU A O 1
ATOM 1676 N N . MET A 1 212 ? 1.609 -10.375 -12.32 1 97.94 212 MET A N 1
ATOM 1677 C CA . MET A 1 212 ? 2.516 -11.461 -12.695 1 97.94 212 MET A CA 1
ATOM 1678 C C . MET A 1 212 ? 2.418 -12.625 -11.719 1 97.94 212 MET A C 1
ATOM 1680 O O . MET A 1 212 ? 2.381 -13.781 -12.125 1 97.94 212 MET A O 1
ATOM 1684 N N . MET A 1 213 ? 2.395 -12.281 -10.445 1 98.44 213 MET A N 1
ATOM 1685 C CA . MET A 1 213 ? 2.236 -13.328 -9.438 1 98.44 213 MET A CA 1
ATOM 1686 C C . MET A 1 213 ? 0.909 -14.062 -9.625 1 98.44 213 MET A C 1
ATOM 1688 O O . MET A 1 213 ? 0.846 -15.281 -9.492 1 98.44 213 MET A O 1
ATOM 1692 N N . LEU A 1 214 ? -0.127 -13.289 -9.891 1 98.62 214 LEU A N 1
ATOM 1693 C CA . LEU A 1 214 ? -1.429 -13.906 -10.125 1 98.62 214 LEU A CA 1
ATOM 1694 C C . LEU A 1 214 ? -1.369 -14.867 -11.305 1 98.62 214 LEU A C 1
ATOM 1696 O O . LEU A 1 214 ? -1.878 -15.992 -11.219 1 98.62 214 LEU A O 1
ATOM 1700 N N . GLU A 1 215 ? -0.751 -14.438 -12.367 1 97.88 215 GLU A N 1
ATOM 1701 C CA . GLU A 1 215 ? -0.633 -15.281 -13.555 1 97.88 215 GLU A CA 1
ATOM 1702 C C . GLU A 1 215 ? 0.057 -16.609 -13.219 1 97.88 215 GLU A C 1
ATOM 1704 O O . GLU A 1 215 ? -0.409 -17.672 -13.625 1 97.88 215 GLU A O 1
ATOM 1709 N N . ARG A 1 216 ? 1.146 -16.594 -12.523 1 98.12 216 ARG A N 1
ATOM 1710 C CA . ARG A 1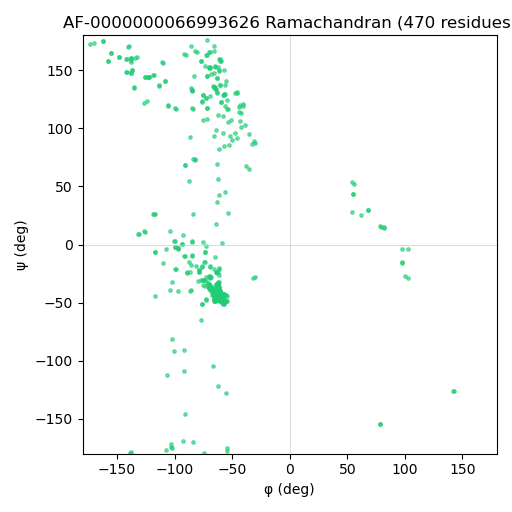 216 ? 1.845 -17.812 -12.141 1 98.12 216 ARG A CA 1
ATOM 1711 C C . ARG A 1 216 ? 1.003 -18.641 -11.18 1 98.12 216 ARG A C 1
ATOM 1713 O O . ARG A 1 216 ? 0.946 -19.875 -11.297 1 98.12 216 ARG A O 1
ATOM 1720 N N . ALA A 1 217 ? 0.353 -17.953 -10.266 1 98.06 217 ALA A N 1
ATOM 1721 C CA . ALA A 1 217 ? -0.48 -18.656 -9.289 1 98.06 217 ALA A CA 1
ATOM 1722 C C . ALA A 1 217 ? -1.616 -19.406 -9.977 1 98.06 217 ALA A C 1
ATOM 1724 O O . ALA A 1 217 ? -2.018 -20.484 -9.523 1 98.06 217 ALA A O 1
ATOM 1725 N N . MET A 1 218 ? -2.107 -18.891 -11.07 1 97.56 218 MET A N 1
ATOM 1726 C CA . MET A 1 218 ? -3.25 -19.484 -11.766 1 97.56 218 MET A CA 1
ATOM 1727 C C . MET A 1 218 ? -2.852 -20.75 -12.492 1 97.56 218 MET A C 1
ATOM 1729 O O . MET A 1 218 ? -3.711 -21.5 -12.969 1 97.56 218 MET A O 1
ATOM 1733 N N . SER A 1 219 ? -1.605 -21.047 -12.508 1 95.69 219 SER A N 1
ATOM 1734 C CA . SER A 1 219 ? -1.143 -22.297 -13.117 1 95.69 219 SER A CA 1
ATOM 1735 C C . SER A 1 219 ? -0.939 -23.391 -12.078 1 95.69 219 SER A C 1
ATOM 1737 O O . SER A 1 219 ? -0.577 -24.516 -12.414 1 95.69 219 SER A O 1
ATOM 1739 N N . ALA A 1 220 ? -1.131 -23.031 -10.852 1 94.69 220 ALA A N 1
ATOM 1740 C CA . ALA A 1 220 ? -0.966 -24 -9.773 1 94.69 220 ALA A CA 1
ATOM 1741 C C . ALA A 1 220 ? -2.006 -25.109 -9.859 1 94.69 220 ALA A C 1
ATOM 1743 O O . ALA A 1 220 ? -3.102 -24.906 -10.391 1 94.69 220 ALA A O 1
ATOM 1744 N N . PRO A 1 221 ? -1.616 -26.234 -9.32 1 94.25 221 PRO A N 1
ATOM 1745 C CA . PRO A 1 221 ? -2.607 -27.312 -9.297 1 94.25 221 PRO A CA 1
ATOM 1746 C C . PRO A 1 221 ? -3.656 -27.125 -8.203 1 94.25 221 PRO A C 1
ATOM 1748 O O . PRO A 1 221 ? -3.451 -26.328 -7.273 1 94.25 221 PRO A O 1
ATOM 1751 N N . TYR A 1 222 ? -4.852 -27.719 -8.281 1 93.81 222 TYR A N 1
ATOM 1752 C CA . TYR A 1 222 ? -5.898 -27.859 -7.277 1 93.81 222 TYR A CA 1
ATOM 1753 C C . TYR A 1 222 ? -6.531 -26.516 -6.945 1 93.81 222 TYR A C 1
ATOM 1755 O O . TYR A 1 222 ? -6.969 -26.297 -5.816 1 93.81 222 TYR A O 1
ATOM 1763 N N . LEU A 1 223 ? -6.543 -25.641 -7.902 1 96.44 223 LEU A N 1
ATOM 1764 C CA . LEU A 1 223 ? -7.066 -24.312 -7.668 1 96.44 223 LEU A CA 1
ATOM 1765 C C . LEU A 1 223 ? -8.586 -24.328 -7.578 1 96.44 223 LEU A C 1
ATOM 1767 O O . LEU A 1 223 ? -9.195 -23.375 -7.086 1 96.44 223 LEU A O 1
ATOM 1771 N N . ASP A 1 224 ? -9.25 -25.406 -8.008 1 94.12 224 ASP A N 1
ATOM 1772 C CA . ASP A 1 224 ? -10.711 -25.438 -8.055 1 94.12 224 ASP A CA 1
ATOM 1773 C C . ASP A 1 224 ? -11.289 -26.047 -6.777 1 94.12 224 ASP A C 1
ATOM 1775 O O . ASP A 1 224 ? -12.508 -26.109 -6.613 1 94.12 224 ASP A O 1
ATOM 1779 N N . GLU A 1 225 ? -10.344 -26.406 -5.891 1 92.56 225 GLU A N 1
ATOM 1780 C CA . GLU A 1 225 ? -10.82 -26.906 -4.602 1 92.56 225 GLU A CA 1
ATOM 1781 C C . GLU A 1 225 ? -11.539 -25.812 -3.824 1 92.56 225 GLU A C 1
ATOM 1783 O O . GLU A 1 225 ? -11.109 -24.656 -3.814 1 92.56 225 GLU A O 1
ATOM 1788 N N . LYS A 1 226 ? -12.68 -26.156 -3.25 1 90.56 226 LYS A N 1
ATOM 1789 C CA . LYS A 1 226 ? -13.492 -25.219 -2.484 1 90.56 226 LYS A CA 1
ATOM 1790 C C . LYS A 1 226 ? -12.977 -25.078 -1.053 1 90.56 226 LYS A C 1
ATOM 1792 O O . LYS A 1 226 ? -13.672 -25.438 -0.103 1 90.56 226 LYS A O 1
ATOM 1797 N N . ILE A 1 227 ? -11.883 -24.422 -0.886 1 90.25 227 ILE A N 1
ATOM 1798 C CA . ILE A 1 227 ? -11.219 -24.422 0.413 1 90.25 227 ILE A CA 1
ATOM 1799 C C . ILE A 1 227 ? -11.18 -23 0.973 1 90.25 227 ILE A C 1
ATOM 1801 O O . ILE A 1 227 ? -10.719 -22.781 2.096 1 90.25 227 ILE A O 1
ATOM 1805 N N . THR A 1 228 ? -11.586 -22.109 0.194 1 93.12 228 THR A N 1
ATOM 1806 C CA . THR A 1 228 ? -11.648 -20.734 0.666 1 93.12 228 THR A CA 1
ATOM 1807 C C . THR A 1 228 ? -12.953 -20.469 1.401 1 93.12 228 THR A C 1
ATOM 1809 O O . THR A 1 228 ? -14.023 -20.875 0.943 1 93.12 228 THR A O 1
ATOM 1812 N N . ARG A 1 229 ? -12.805 -19.844 2.557 1 91.69 229 ARG A N 1
ATOM 1813 C CA . ARG A 1 229 ? -13.969 -19.5 3.357 1 91.69 229 ARG A CA 1
ATOM 1814 C C . ARG A 1 229 ? -13.844 -18.078 3.916 1 91.69 229 ARG A C 1
ATOM 1816 O O . ARG A 1 229 ? -12.734 -17.594 4.156 1 91.69 229 ARG A O 1
ATOM 1823 N N . GLY A 1 230 ? -15.008 -17.484 4.082 1 91.44 230 GLY A N 1
ATOM 1824 C CA . GLY A 1 230 ? -14.984 -16.141 4.637 1 91.44 230 GLY A CA 1
ATOM 1825 C C . GLY A 1 230 ? -16.328 -15.703 5.191 1 91.44 230 GLY A C 1
ATOM 1826 O O . GLY A 1 230 ? -17.312 -16.438 5.098 1 91.44 230 GLY A O 1
ATOM 1827 N N . ASP A 1 231 ? -16.25 -14.547 5.758 1 92.5 231 ASP A N 1
ATOM 1828 C CA . ASP A 1 231 ? -17.453 -13.953 6.352 1 92.5 231 ASP A CA 1
ATOM 1829 C C . ASP A 1 231 ? -17.75 -12.586 5.734 1 92.5 231 ASP A C 1
ATOM 1831 O O . ASP A 1 231 ? -16.828 -11.859 5.34 1 92.5 231 ASP A O 1
ATOM 1835 N N . VAL A 1 232 ? -19.016 -12.359 5.621 1 94.62 232 VAL A N 1
ATOM 1836 C CA . VAL A 1 232 ? -19.469 -11.023 5.254 1 94.62 232 VAL A CA 1
ATOM 1837 C C . VAL A 1 232 ? -19.578 -10.148 6.504 1 94.62 232 VAL A C 1
ATOM 1839 O O . VAL A 1 232 ? -20.125 -10.578 7.52 1 94.62 232 VAL A O 1
ATOM 1842 N N . VAL A 1 233 ? -19.047 -8.945 6.422 1 95.12 233 VAL A N 1
ATOM 1843 C CA . VAL A 1 233 ? -19.047 -8.078 7.594 1 95.12 233 VAL A CA 1
ATOM 1844 C C . VAL A 1 233 ? -19.531 -6.68 7.207 1 95.12 233 VAL A C 1
ATOM 1846 O O . VAL A 1 233 ? -19.594 -6.344 6.02 1 95.12 233 VAL A O 1
ATOM 1849 N N . PHE A 1 234 ? -19.922 -5.969 8.219 1 96.88 234 PHE A N 1
ATOM 1850 C CA . PHE A 1 234 ? -20.156 -4.539 8.062 1 96.88 234 PHE A CA 1
ATOM 1851 C C . PHE A 1 234 ? -18.844 -3.768 8.227 1 96.88 234 PHE A C 1
ATOM 1853 O O . PHE A 1 234 ? -18.266 -3.734 9.32 1 96.88 234 PHE A O 1
ATOM 1860 N N . GLY A 1 235 ? -18.438 -3.074 7.098 1 97.31 235 GLY A N 1
ATOM 1861 C CA . GLY A 1 235 ? -17.094 -2.52 7.074 1 97.31 235 GLY A CA 1
ATOM 1862 C C . GLY A 1 235 ? -17.062 -1.023 7.32 1 97.31 235 GLY A C 1
ATOM 1863 O O . GLY A 1 235 ? -18.062 -0.43 7.711 1 97.31 235 GLY A O 1
ATOM 1864 N N . TYR A 1 236 ? -15.859 -0.529 7.176 1 98 236 TYR A N 1
ATOM 1865 C CA . TYR A 1 236 ? -15.578 0.891 7.352 1 98 236 TYR A CA 1
ATOM 1866 C C . TYR A 1 236 ? -14.328 1.3 6.582 1 98 236 TYR A C 1
ATOM 1868 O O . TYR A 1 236 ? -13.617 0.447 6.055 1 98 236 TYR A O 1
ATOM 1876 N N . CYS A 1 237 ? -14.188 2.568 6.43 1 96.56 237 CYS A N 1
ATOM 1877 C CA . CYS A 1 237 ? -12.945 3.086 5.859 1 96.56 237 CYS A CA 1
ATOM 1878 C C . CYS A 1 237 ? -12.594 4.441 6.461 1 96.56 237 CYS A C 1
ATOM 1880 O O . CYS A 1 237 ? -13.445 5.098 7.062 1 96.56 237 CYS A O 1
ATOM 1882 N N . MET B 1 1 ? 18.203 21.938 -21.562 1 17.53 1 MET B N 1
ATOM 1883 C CA . MET B 1 1 ? 19.531 22.375 -21.969 1 17.53 1 MET B CA 1
ATOM 1884 C C . MET B 1 1 ? 19.641 23.891 -21.953 1 17.53 1 MET B C 1
ATOM 1886 O O . MET B 1 1 ? 20.672 24.453 -22.312 1 17.53 1 MET B O 1
ATOM 1890 N N . GLY B 1 2 ? 18.625 24.688 -21.891 1 19.09 2 GLY B N 1
ATOM 1891 C CA . GLY B 1 2 ? 18.734 26 -22.5 1 19.09 2 GLY B CA 1
ATOM 1892 C C . GLY B 1 2 ? 19.422 27.016 -21.609 1 19.09 2 GLY B C 1
ATOM 1893 O O . GLY B 1 2 ? 18.781 27.656 -20.781 1 19.09 2 GLY B O 1
ATOM 1894 N N . PHE B 1 3 ? 20.656 26.984 -21.406 1 20.27 3 PHE B N 1
ATOM 1895 C CA . PHE B 1 3 ? 21.547 27.688 -20.484 1 20.27 3 PHE B CA 1
ATOM 1896 C C . PHE B 1 3 ? 21.609 29.172 -20.812 1 20.27 3 PHE B C 1
ATOM 1898 O O . PHE B 1 3 ? 21.234 30.016 -20 1 20.27 3 PHE B O 1
ATOM 1905 N N . LYS B 1 4 ? 22.672 29.875 -21.453 1 18.91 4 LYS B N 1
ATOM 1906 C CA . LYS B 1 4 ? 23.672 30.797 -20.922 1 18.91 4 LYS B CA 1
ATOM 1907 C C . LYS B 1 4 ? 23.547 32.156 -21.578 1 18.91 4 LYS B C 1
ATOM 1909 O O . LYS B 1 4 ? 24.438 33 -21.438 1 18.91 4 LYS B O 1
ATOM 1914 N N . ASP B 1 5 ? 22.453 32.719 -22.125 1 18.83 5 ASP B N 1
ATOM 1915 C CA . ASP B 1 5 ? 22.906 33.656 -23.141 1 18.83 5 ASP B CA 1
ATOM 1916 C C . ASP B 1 5 ? 23.609 34.844 -22.484 1 18.83 5 ASP B C 1
ATOM 1918 O O . ASP B 1 5 ? 23.141 35.375 -21.469 1 18.83 5 ASP B O 1
ATOM 1922 N N . ARG B 1 6 ? 24.672 35.469 -23.125 1 18.2 6 ARG B N 1
ATOM 1923 C CA . ARG B 1 6 ? 25.969 36.125 -22.922 1 18.2 6 ARG B CA 1
ATOM 1924 C C . ARG B 1 6 ? 25.812 37.625 -22.75 1 18.2 6 ARG B C 1
ATOM 1926 O O . ARG B 1 6 ? 24.688 38.125 -22.594 1 18.2 6 ARG B O 1
ATOM 1933 N N . PHE B 1 7 ? 26.219 38.625 -23.766 1 16.81 7 PHE B N 1
ATOM 1934 C CA . PHE B 1 7 ? 27.5 39.312 -23.781 1 16.81 7 PHE B CA 1
ATOM 1935 C C . PHE B 1 7 ? 27.297 40.812 -23.594 1 16.81 7 PHE B C 1
ATOM 1937 O O . PHE B 1 7 ? 28.047 41.469 -22.844 1 16.81 7 PHE B O 1
ATOM 1944 N N . PHE B 1 8 ? 26.328 41.688 -24.203 1 17.64 8 PHE B N 1
ATOM 1945 C CA . PHE B 1 8 ? 27.031 42.656 -25.031 1 17.64 8 PHE B CA 1
ATOM 1946 C C . PHE B 1 8 ? 27.516 43.812 -24.203 1 17.64 8 PHE B C 1
ATOM 1948 O O . PHE B 1 8 ? 26.938 44.125 -23.141 1 17.64 8 PHE B O 1
ATOM 1955 N N . PRO B 1 9 ? 28.094 45.094 -24.938 1 17.5 9 PRO B N 1
ATOM 1956 C CA . PRO B 1 9 ? 29.344 45.844 -24.906 1 17.5 9 PRO B CA 1
ATOM 1957 C C . PRO B 1 9 ? 29.219 47.156 -24.109 1 17.5 9 PRO B C 1
ATOM 1959 O O . PRO B 1 9 ? 28.094 47.625 -23.875 1 17.5 9 PRO B O 1
ATOM 1962 N N . ARG B 1 10 ? 30.328 48.125 -24.125 1 18.42 10 ARG B N 1
ATOM 1963 C CA . ARG B 1 10 ? 31.234 48.938 -23.312 1 18.42 10 ARG B CA 1
ATOM 1964 C C . ARG B 1 10 ? 30.922 50.406 -23.438 1 18.42 10 ARG B C 1
ATOM 1966 O O . ARG B 1 10 ? 31.422 51.219 -22.656 1 18.42 10 ARG B O 1
ATOM 1973 N N . GLN B 1 11 ? 30.172 51.031 -24.359 1 17.38 11 GLN B N 1
ATO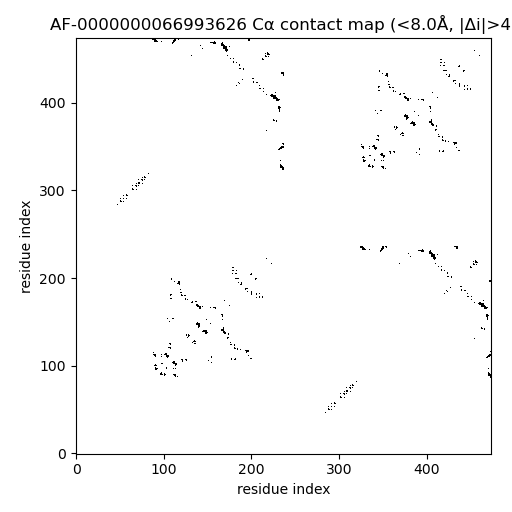M 1974 C CA . GLN B 1 11 ? 30.938 52.125 -24.938 1 17.38 11 GLN B CA 1
ATOM 1975 C C . GLN B 1 11 ? 31.047 53.281 -23.938 1 17.38 11 GLN B C 1
ATOM 1977 O O . GLN B 1 11 ? 30.109 53.562 -23.188 1 17.38 11 GLN B O 1
ATOM 1982 N N . PHE B 1 12 ? 32.188 54.188 -24.031 1 16.7 12 PHE B N 1
ATOM 1983 C CA . PHE B 1 12 ? 33.188 55 -23.328 1 16.7 12 PHE B CA 1
ATOM 1984 C C . PHE B 1 12 ? 32.75 56.438 -23.25 1 16.7 12 PHE B C 1
ATOM 1986 O O . PHE B 1 12 ? 32.938 57.094 -22.219 1 16.7 12 PHE B O 1
ATOM 1993 N N . ARG B 1 13 ? 32.125 57.25 -24.172 1 17.59 13 ARG B N 1
ATOM 1994 C CA . ARG B 1 13 ? 32.969 58.375 -24.562 1 17.59 13 ARG B CA 1
ATOM 1995 C C . ARG B 1 13 ? 32.875 59.531 -23.578 1 17.59 13 ARG B C 1
ATOM 1997 O O . ARG B 1 13 ? 31.797 59.781 -23.031 1 17.59 13 ARG B O 1
ATOM 2004 N N . TYR B 1 14 ? 34.062 60.312 -23.328 1 17.36 14 TYR B N 1
ATOM 2005 C CA . TYR B 1 14 ? 34.781 61.188 -22.406 1 17.36 14 TYR B CA 1
ATOM 2006 C C . TYR B 1 14 ? 34.375 62.656 -22.625 1 17.36 14 TYR B C 1
ATOM 2008 O O . TYR B 1 14 ? 34.688 63.5 -21.812 1 17.36 14 TYR B O 1
ATOM 2016 N N . ASN B 1 15 ? 33.719 63.062 -23.719 1 17.17 15 ASN B N 1
ATOM 2017 C CA . ASN B 1 15 ? 34.375 64.25 -24.219 1 17.17 15 ASN B CA 1
ATOM 2018 C C . ASN B 1 15 ? 34.25 65.438 -23.25 1 17.17 15 ASN B C 1
ATOM 2020 O O . ASN B 1 15 ? 33.312 65.5 -22.453 1 17.17 15 ASN B O 1
ATOM 2024 N N . SER B 1 16 ? 35.031 66.625 -23.516 1 17.77 16 SER B N 1
ATOM 2025 C CA . SER B 1 16 ? 36 67.625 -23.062 1 17.77 16 SER B CA 1
ATOM 2026 C C . SER B 1 16 ? 35.281 68.938 -22.719 1 17.77 16 SER B C 1
ATOM 2028 O O . SER B 1 16 ? 35.781 69.688 -21.875 1 17.77 16 SER B O 1
ATOM 2030 N N . LEU B 1 17 ? 34.25 69.438 -23.438 1 17.88 17 LEU B N 1
ATOM 2031 C CA . LEU B 1 17 ? 34.531 70.75 -23.953 1 17.88 17 LEU B CA 1
ATOM 2032 C C . LEU B 1 17 ? 34.531 71.812 -22.844 1 17.88 17 LEU B C 1
ATOM 2034 O O . LEU B 1 17 ? 33.875 71.625 -21.812 1 17.88 17 LEU B O 1
ATOM 2038 N N . ASP B 1 18 ? 34.875 73.125 -23.172 1 18.09 18 ASP B N 1
ATOM 2039 C CA . ASP B 1 18 ? 35.781 74.25 -22.922 1 18.09 18 ASP B CA 1
ATOM 2040 C C . ASP B 1 18 ? 35.094 75.25 -22.016 1 18.09 18 ASP B C 1
ATOM 2042 O O . ASP B 1 18 ? 35.688 75.688 -21.016 1 18.09 18 ASP B O 1
ATOM 2046 N N . ILE B 1 19 ? 34.312 76.375 -22.625 1 19.03 19 ILE B N 1
ATOM 2047 C CA . ILE B 1 19 ? 34.812 77.688 -22.75 1 19.03 19 ILE B CA 1
ATOM 2048 C C . ILE B 1 19 ? 34.438 78.5 -21.5 1 19.03 19 ILE B C 1
ATOM 2050 O O . ILE B 1 19 ? 33.531 78.125 -20.766 1 19.03 19 ILE B O 1
ATOM 2054 N N . ASN B 1 20 ? 34.156 79.938 -21.734 1 18.81 20 ASN B N 1
ATOM 2055 C CA . ASN B 1 20 ? 34.812 81.188 -21.438 1 18.81 20 ASN B CA 1
ATOM 2056 C C . ASN B 1 20 ? 34.156 81.875 -20.25 1 18.81 20 ASN B C 1
ATOM 2058 O O . ASN B 1 20 ? 34.844 82.312 -19.328 1 18.81 20 ASN B O 1
ATOM 2062 N N . SER B 1 21 ? 32.969 82.625 -20.469 1 20.52 21 SER B N 1
ATOM 2063 C CA . SER B 1 21 ? 32.969 84.062 -20.344 1 20.52 21 SER B CA 1
ATOM 2064 C C . SER B 1 21 ? 32.75 84.5 -18.891 1 20.52 21 SER B C 1
ATOM 2066 O O . SER B 1 21 ? 32.219 83.75 -18.078 1 20.52 21 SER B O 1
ATOM 2068 N N . GLU B 1 22 ? 32.938 85.875 -18.641 1 23.22 22 GLU B N 1
ATOM 2069 C CA . GLU B 1 22 ? 33.438 86.938 -17.781 1 23.22 22 GLU B CA 1
ATOM 2070 C C . GLU B 1 22 ? 32.406 87.375 -16.719 1 23.22 22 GLU B C 1
ATOM 2072 O O . GLU B 1 22 ? 31.438 88.062 -17.031 1 23.22 22 GLU B O 1
ATOM 2077 N N . LYS B 1 23 ? 31.938 86.5 -15.984 1 21.89 23 LYS B N 1
ATOM 2078 C CA . LYS B 1 23 ? 30.812 87 -15.188 1 21.89 23 LYS B CA 1
ATOM 2079 C C . LYS B 1 23 ? 31.25 88.062 -14.188 1 21.89 23 LYS B C 1
ATOM 2081 O O . LYS B 1 23 ? 32.125 87.812 -13.344 1 21.89 23 LYS B O 1
ATOM 2086 N N . SER B 1 24 ? 31.172 89.25 -14.547 1 23.94 24 SER B N 1
ATOM 2087 C CA . SER B 1 24 ? 31.562 90.5 -13.812 1 23.94 24 SER B CA 1
ATOM 2088 C C . SER B 1 24 ? 30.734 90.625 -12.539 1 23.94 24 SER B C 1
ATOM 2090 O O . SER B 1 24 ? 30.812 91.688 -11.867 1 23.94 24 SER B O 1
ATOM 2092 N N . SER B 1 25 ? 30.516 89.625 -11.797 1 21.11 25 SER B N 1
ATOM 2093 C CA . SER B 1 25 ? 29.453 89.75 -10.789 1 21.11 25 SER B CA 1
ATOM 2094 C C . SER B 1 25 ? 29.812 90.812 -9.766 1 21.11 25 SER B C 1
ATOM 2096 O O . SER B 1 25 ? 30.875 90.75 -9.156 1 21.11 25 SER B O 1
ATOM 2098 N N . ILE B 1 26 ? 29.266 91.938 -9.984 1 25.89 26 ILE B N 1
ATOM 2099 C CA . ILE B 1 26 ? 29.344 93.188 -9.203 1 25.89 26 ILE B CA 1
ATOM 2100 C C . ILE B 1 26 ? 28.938 92.875 -7.758 1 25.89 26 ILE B C 1
ATOM 2102 O O . ILE B 1 26 ? 27.984 92.125 -7.508 1 25.89 26 ILE B O 1
ATOM 2106 N N . SER B 1 27 ? 29.797 93.188 -6.816 1 23.75 27 SER B N 1
ATOM 2107 C CA . SER B 1 27 ? 30.031 93.062 -5.383 1 23.75 27 SER B CA 1
ATOM 2108 C C . SER B 1 27 ? 28.953 93.75 -4.582 1 23.75 27 SER B C 1
ATOM 2110 O O . SER B 1 27 ? 28.906 95 -4.57 1 23.75 27 SER B O 1
ATOM 2112 N N . ASP B 1 28 ? 27.641 93.375 -4.793 1 23.64 28 ASP B N 1
ATOM 2113 C CA . ASP B 1 28 ? 26.625 94.125 -4.082 1 23.64 28 ASP B CA 1
ATOM 2114 C C . ASP B 1 28 ? 26.844 94.062 -2.572 1 23.64 28 ASP B C 1
ATOM 2116 O O . ASP B 1 28 ? 27.109 93 -2.018 1 23.64 28 ASP B O 1
ATOM 2120 N N . GLY B 1 29 ? 27.234 95.188 -1.924 1 24.41 29 GLY B N 1
ATOM 2121 C CA . GLY B 1 29 ? 27.609 95.5 -0.561 1 24.41 29 GLY B CA 1
ATOM 2122 C C . GLY B 1 29 ? 26.5 95.312 0.442 1 24.41 29 GLY B C 1
ATOM 2123 O O . GLY B 1 29 ? 26.625 95.625 1.615 1 24.41 29 GLY B O 1
ATOM 2124 N N . GLU B 1 30 ? 25.391 94.562 0.141 1 27.33 30 GLU B N 1
ATOM 2125 C CA . GLU B 1 30 ? 24.266 94.938 0.968 1 27.33 30 GLU B CA 1
ATOM 2126 C C . GLU B 1 30 ? 24.547 94.688 2.449 1 27.33 30 GLU B C 1
ATOM 2128 O O . GLU B 1 30 ? 25.312 93.812 2.805 1 27.33 30 GLU B O 1
ATOM 2133 N N . ALA B 1 31 ? 23.812 95.562 3.357 1 31.95 31 ALA B N 1
ATOM 2134 C CA . ALA B 1 31 ? 23.688 96.062 4.719 1 31.95 31 ALA B CA 1
ATOM 2135 C C . ALA B 1 31 ? 23.141 95 5.66 1 31.95 31 ALA B C 1
ATOM 2137 O O . ALA B 1 31 ? 22.203 94.312 5.309 1 31.95 31 ALA B O 1
ATOM 2138 N N . ASP B 1 32 ? 23.922 94.375 6.605 1 28.59 32 ASP B N 1
ATOM 2139 C CA . ASP B 1 32 ? 23.719 93.312 7.57 1 28.59 32 ASP B CA 1
ATOM 2140 C C . ASP B 1 32 ? 22.672 93.688 8.617 1 28.59 32 ASP B C 1
ATOM 2142 O O . ASP B 1 32 ? 22.859 94.688 9.352 1 28.59 32 ASP B O 1
ATOM 2146 N N . PRO B 1 33 ? 21.312 93.812 8.328 1 31.95 33 PRO B N 1
ATOM 2147 C CA . PRO B 1 33 ? 20.422 94.188 9.445 1 31.95 33 PRO B CA 1
ATOM 2148 C C . PRO B 1 33 ? 20.469 93.125 10.57 1 31.95 33 PRO B C 1
ATOM 2150 O O . PRO B 1 33 ? 20.188 91.938 10.336 1 31.95 33 PRO B O 1
ATOM 2153 N N . LEU B 1 34 ? 21.391 93.062 11.508 1 30.94 34 LEU B N 1
ATOM 2154 C CA . LEU B 1 34 ? 21.578 92.062 12.57 1 30.94 34 LEU B CA 1
ATOM 2155 C C . LEU B 1 34 ? 20.375 92.062 13.523 1 30.94 34 LEU B C 1
ATOM 2157 O O . LEU B 1 34 ? 20.516 92.438 14.703 1 30.94 34 LEU B O 1
ATOM 2161 N N . ARG B 1 35 ? 19.062 92.25 13.148 1 37.38 35 ARG B N 1
ATOM 2162 C CA . ARG B 1 35 ? 18.094 92.312 14.242 1 37.38 35 ARG B CA 1
ATOM 2163 C C . ARG B 1 35 ? 18.125 91 15.07 1 37.38 35 ARG B C 1
ATOM 2165 O O . ARG B 1 35 ? 18.234 89.938 14.523 1 37.38 35 ARG B O 1
ATOM 2172 N N . GLY B 1 36 ? 18.406 91.188 16.438 1 36.28 36 GLY B N 1
ATOM 2173 C CA . GLY B 1 36 ? 18.469 90.188 17.516 1 36.28 36 GLY B CA 1
ATOM 2174 C C . GLY B 1 36 ? 17.25 89.312 17.594 1 36.28 36 GLY B C 1
ATOM 2175 O O . GLY B 1 36 ? 16.125 89.75 17.578 1 36.28 36 GLY B O 1
ATOM 2176 N N . ARG B 1 37 ? 17.219 88.125 16.953 1 41.72 37 ARG B N 1
ATOM 2177 C CA . ARG B 1 37 ? 16.141 87.188 17 1 41.72 37 ARG B CA 1
ATOM 2178 C C . ARG B 1 37 ? 15.836 86.75 18.438 1 41.72 37 ARG B C 1
ATOM 2180 O O . ARG B 1 37 ? 16.75 86.438 19.219 1 41.72 37 ARG B O 1
ATOM 2187 N N . LEU B 1 38 ? 14.828 87.438 19.062 1 44.91 38 LEU B N 1
ATOM 2188 C CA . LEU B 1 38 ? 14.305 86.938 20.344 1 44.91 38 LEU B CA 1
ATOM 2189 C C . LEU B 1 38 ? 14.078 85.438 20.344 1 44.91 38 LEU B C 1
ATOM 2191 O O . LEU B 1 38 ? 13.68 84.875 19.328 1 44.91 38 LEU B O 1
ATOM 2195 N N . PRO B 1 39 ? 14.75 84.625 21.203 1 45 39 PRO B N 1
ATOM 2196 C CA . PRO B 1 39 ? 14.594 83.188 21.234 1 45 39 PRO B CA 1
ATOM 2197 C C . PRO B 1 39 ? 13.133 82.75 21.375 1 45 39 PRO B C 1
ATOM 2199 O O . PRO B 1 39 ? 12.344 83.438 22.031 1 45 39 PRO B O 1
ATOM 2202 N N . LEU B 1 40 ? 12.445 82.25 20.344 1 46 40 LEU B N 1
ATOM 2203 C CA . LEU B 1 40 ? 11.125 81.625 20.422 1 46 40 LEU B CA 1
ATOM 2204 C C . LEU B 1 40 ? 11.031 80.688 21.594 1 46 40 LEU B C 1
ATOM 2206 O O . LEU B 1 40 ? 11.969 79.875 21.844 1 46 40 LEU B O 1
ATOM 2210 N N . SER B 1 41 ? 10.297 81.062 22.719 1 50.44 41 SER B N 1
ATOM 2211 C CA . SER B 1 41 ? 9.992 80.188 23.859 1 50.44 41 SER B CA 1
ATOM 2212 C C . SER B 1 41 ? 9.633 78.75 23.406 1 50.44 41 SER B C 1
ATOM 2214 O O . SER B 1 41 ? 9 78.562 22.359 1 50.44 41 SER B O 1
ATOM 2216 N N . PRO B 1 42 ? 10.336 77.75 23.828 1 51.56 42 PRO B N 1
ATOM 2217 C CA . PRO B 1 42 ? 9.961 76.375 23.438 1 51.56 42 PRO B CA 1
ATOM 2218 C C . PRO B 1 42 ? 8.469 76.062 23.609 1 51.56 42 PRO B C 1
ATOM 2220 O O . PRO B 1 42 ? 7.859 76.562 24.578 1 51.56 42 PRO B O 1
ATOM 2223 N N . VAL B 1 43 ? 7.711 76.188 22.594 1 49.5 43 VAL B N 1
ATOM 2224 C CA . VAL B 1 43 ? 6.328 75.688 22.641 1 49.5 43 VAL B CA 1
ATOM 2225 C C . VAL B 1 43 ? 6.211 74.5 23.562 1 49.5 43 VAL B C 1
ATOM 2227 O O . VAL B 1 43 ? 6.84 73.438 23.328 1 49.5 43 VAL B O 1
ATOM 2230 N N . GLN B 1 44 ? 5.98 74.625 24.891 1 47.94 44 GLN B N 1
ATOM 2231 C CA . GLN B 1 44 ? 5.582 73.562 25.781 1 47.94 44 GLN B CA 1
ATOM 2232 C C . GLN B 1 44 ? 4.609 72.625 25.094 1 47.94 44 GLN B C 1
ATOM 2234 O O . GLN B 1 44 ? 3.492 73 24.75 1 47.94 44 GLN B O 1
ATOM 2239 N N . ARG B 1 45 ? 4.965 71.875 24.125 1 55.38 45 ARG B N 1
ATOM 2240 C CA . ARG B 1 45 ? 4.082 70.875 23.594 1 55.38 45 ARG B CA 1
ATOM 2241 C C . ARG B 1 45 ? 3.23 70.25 24.703 1 55.38 45 ARG B C 1
ATOM 2243 O O . ARG B 1 45 ? 3.762 69.75 25.703 1 55.38 45 ARG B O 1
ATOM 2250 N N . SER B 1 46 ? 2.027 70.688 24.969 1 60.75 46 SER B N 1
ATOM 2251 C CA . SER B 1 46 ? 1.108 70.375 26.062 1 60.75 46 SER B CA 1
ATOM 2252 C C . SER B 1 46 ? 1.057 68.875 26.344 1 60.75 46 SER B C 1
ATOM 2254 O O . SER B 1 46 ? 1.099 68.062 25.406 1 60.75 46 SER B O 1
ATOM 2256 N N . SER B 1 47 ? 1.54 68.5 27.562 1 68.62 47 SER B N 1
ATOM 2257 C CA . SER B 1 47 ? 1.536 67.188 28.172 1 68.62 47 SER B CA 1
ATOM 2258 C C . SER B 1 47 ? 0.304 66.375 27.75 1 68.62 47 SER B C 1
ATOM 2260 O O . SER B 1 47 ? 0.384 65.188 27.547 1 68.62 47 SER B O 1
ATOM 2262 N N . ARG B 1 48 ? -0.753 67.188 27.469 1 71.69 48 ARG B N 1
ATOM 2263 C CA . ARG B 1 48 ? -1.994 66.5 27.062 1 71.69 48 ARG B CA 1
ATOM 2264 C C . ARG B 1 48 ? -1.874 65.938 25.641 1 71.69 48 ARG B C 1
ATOM 2266 O O . ARG B 1 48 ? -2.402 64.875 25.359 1 71.69 48 ARG B O 1
ATOM 2273 N N . SER B 1 49 ? -1.004 66.625 24.828 1 78.5 49 SER B N 1
ATOM 2274 C CA . SER B 1 49 ? -0.826 66.25 23.438 1 78.5 49 SER B CA 1
ATOM 2275 C C . SER B 1 49 ? 0.009 65 23.344 1 78.5 49 SER B C 1
ATOM 2277 O O . SER B 1 49 ? -0.302 64.062 22.547 1 78.5 49 SER B O 1
ATOM 2279 N N . ARG B 1 50 ? 0.943 64.938 24.281 1 83.19 50 ARG B N 1
ATOM 2280 C CA . ARG B 1 50 ? 1.807 63.781 24.297 1 83.19 50 ARG B CA 1
ATOM 2281 C C . ARG B 1 50 ? 1.035 62.531 24.719 1 83.19 50 ARG B C 1
ATOM 2283 O O . ARG B 1 50 ? 1.217 61.438 24.141 1 83.19 50 ARG B O 1
ATOM 2290 N N . HIS B 1 51 ? 0.102 62.656 25.672 1 83.81 51 HIS B N 1
ATOM 2291 C CA . HIS B 1 51 ? -0.694 61.531 26.125 1 83.81 51 HIS B CA 1
ATOM 2292 C C . HIS B 1 51 ? -1.647 61.062 25.047 1 83.81 51 HIS B C 1
ATOM 2294 O O . HIS B 1 51 ? -1.84 59.844 24.875 1 83.81 51 HIS B O 1
ATOM 2300 N N . TYR B 1 52 ? -2.182 62 24.328 1 85.19 52 TYR B N 1
ATOM 2301 C CA . TYR B 1 52 ? -3.086 61.625 23.25 1 85.19 52 TYR B CA 1
ATOM 2302 C C . TYR B 1 52 ? -2.334 60.906 22.141 1 85.19 52 TYR B C 1
ATOM 2304 O O . TYR B 1 52 ? -2.842 59.938 21.562 1 85.19 52 TYR B O 1
ATOM 2312 N N . CYS B 1 53 ? -1.143 61.406 21.844 1 86.69 53 CYS B N 1
ATOM 2313 C CA . CYS B 1 53 ? -0.335 60.75 20.828 1 86.69 53 CYS B CA 1
ATOM 2314 C C . CYS B 1 53 ? 0.039 59.344 21.25 1 86.69 53 CYS B C 1
ATOM 2316 O O . CYS B 1 53 ? 0.013 58.406 20.453 1 86.69 53 CYS B O 1
ATOM 2318 N N . LEU B 1 54 ? 0.352 59.125 22.5 1 88.75 54 LEU B N 1
ATOM 2319 C CA . LEU B 1 54 ? 0.707 57.781 23.016 1 88.75 54 LEU B CA 1
ATOM 2320 C C . LEU B 1 54 ? -0.501 56.875 23.016 1 88.75 54 LEU B C 1
ATOM 2322 O O . LEU B 1 54 ? -0.377 55.688 22.688 1 88.75 54 LEU B O 1
ATOM 2326 N N . LEU B 1 55 ? -1.633 57.406 23.359 1 89.31 55 LEU B N 1
ATOM 2327 C CA . LEU B 1 55 ? -2.859 56.625 23.328 1 89.31 55 LEU B CA 1
ATOM 2328 C C . LEU B 1 55 ? -3.193 56.188 21.906 1 89.31 55 LEU B C 1
ATOM 2330 O O . LEU B 1 55 ? -3.598 55.031 21.672 1 89.31 55 LEU B O 1
ATOM 2334 N N . LEU B 1 56 ? -2.994 57.094 21.016 1 90 56 LEU B N 1
ATOM 2335 C CA . LEU B 1 56 ? -3.238 56.75 19.609 1 90 56 LEU B CA 1
ATOM 2336 C C . LEU B 1 56 ? -2.254 55.688 19.125 1 90 56 LEU B C 1
ATOM 2338 O O . LEU B 1 56 ? -2.646 54.75 18.453 1 90 56 LEU B O 1
ATOM 2342 N N . ALA B 1 57 ? -1 55.844 19.422 1 92.19 57 ALA B N 1
ATOM 2343 C CA . ALA B 1 57 ? 0.03 54.906 19 1 92.19 57 ALA B CA 1
ATOM 2344 C C . ALA B 1 57 ? -0.241 53.5 19.562 1 92.19 57 ALA B C 1
ATOM 2346 O O . ALA B 1 57 ? -0.146 52.5 18.859 1 92.19 57 ALA B O 1
ATOM 2347 N N . THR B 1 58 ? -0.628 53.375 20.828 1 92.75 58 THR B N 1
ATOM 2348 C CA . THR B 1 58 ? -0.886 52.062 21.453 1 92.75 58 THR B CA 1
ATOM 2349 C C . THR B 1 58 ? -2.156 51.438 20.891 1 92.75 58 THR B C 1
ATOM 2351 O O . THR B 1 58 ? -2.242 50.219 20.75 1 92.75 58 THR B O 1
ATOM 2354 N N . SER B 1 59 ? -3.098 52.312 20.562 1 92.44 59 SER B N 1
ATOM 2355 C CA . SER B 1 59 ? -4.32 51.781 19.953 1 92.44 59 SER B CA 1
ATOM 2356 C C . SER B 1 59 ? -4.051 51.25 18.562 1 92.44 59 SER B C 1
ATOM 2358 O O . SER B 1 59 ? -4.605 50.219 18.188 1 92.44 59 SER B O 1
ATOM 2360 N N . VAL B 1 60 ? -3.229 51.875 17.812 1 93.62 60 VAL B N 1
ATOM 2361 C CA . VAL B 1 60 ? -2.857 51.406 16.484 1 93.62 60 VAL B CA 1
ATOM 2362 C C . VAL B 1 60 ? -2.082 50.094 16.609 1 93.62 60 VAL B C 1
ATOM 2364 O O . VAL B 1 60 ? -2.312 49.156 15.852 1 93.62 60 VAL B O 1
ATOM 2367 N N . LEU B 1 61 ? -1.2 50.031 17.547 1 94.69 61 LEU B N 1
ATOM 2368 C CA . LEU B 1 61 ? -0.452 48.812 17.797 1 94.69 61 LEU B CA 1
ATOM 2369 C C . LEU B 1 61 ? -1.388 47.656 18.203 1 94.69 61 LEU B C 1
ATOM 2371 O O . LEU B 1 61 ? -1.268 46.562 17.688 1 94.69 61 LEU B O 1
ATOM 2375 N N . ALA B 1 62 ? -2.33 47.969 19.062 1 94.44 62 ALA B N 1
ATOM 2376 C CA . ALA B 1 62 ? -3.301 46.969 19.484 1 94.44 62 ALA B CA 1
ATOM 2377 C C . ALA B 1 62 ? -4.141 46.469 18.312 1 94.44 62 ALA B C 1
ATOM 2379 O O . ALA B 1 62 ? -4.414 45.281 18.172 1 94.44 62 ALA B O 1
ATOM 2380 N N . LEU B 1 63 ? -4.477 47.438 17.516 1 95.38 63 LEU B N 1
ATOM 2381 C CA . LEU B 1 63 ? -5.254 47.062 16.328 1 95.38 63 LEU B CA 1
ATOM 2382 C C . LEU B 1 63 ? -4.43 46.188 15.383 1 95.38 63 LEU B C 1
ATOM 2384 O O . LEU B 1 63 ? -4.93 45.188 14.859 1 95.38 63 LEU B O 1
ATOM 2388 N N . ALA B 1 64 ? -3.178 46.531 15.18 1 97.06 64 ALA B N 1
ATOM 2389 C CA . ALA B 1 64 ? -2.285 45.75 14.336 1 97.06 64 ALA B CA 1
ATOM 2390 C C . ALA B 1 64 ? -2.094 44.344 14.898 1 97.06 64 ALA B C 1
ATOM 2392 O O . ALA B 1 64 ? -2.131 43.375 14.164 1 97.06 64 ALA B O 1
ATOM 2393 N N . LEU B 1 65 ? -1.93 44.219 16.172 1 97.12 65 LEU B N 1
ATOM 2394 C CA . LEU B 1 65 ? -1.765 42.938 16.828 1 97.12 65 LEU B CA 1
ATOM 2395 C C . LEU B 1 65 ? -3.043 42.094 16.734 1 97.12 65 LEU B C 1
ATOM 2397 O O . LEU B 1 65 ? -2.986 40.875 16.547 1 97.12 65 LEU B O 1
ATOM 2401 N N . ALA B 1 66 ? -4.125 42.781 16.875 1 96.88 66 ALA B N 1
ATOM 2402 C CA . ALA B 1 66 ? -5.41 42.094 16.75 1 96.88 66 ALA B CA 1
ATOM 2403 C C . ALA B 1 66 ? -5.609 41.531 15.344 1 96.88 66 ALA B C 1
ATOM 2405 O O . ALA B 1 66 ? -6.062 40.406 15.172 1 96.88 66 ALA B O 1
ATOM 2406 N N . VAL B 1 67 ? -5.25 42.312 14.414 1 97.25 67 VAL B N 1
ATOM 2407 C CA . VAL B 1 67 ? -5.359 41.875 13.023 1 97.25 67 VAL B CA 1
ATOM 2408 C C . VAL B 1 67 ? -4.41 40.719 12.781 1 97.25 67 VAL B C 1
ATOM 2410 O O . VAL B 1 67 ? -4.805 39.688 12.195 1 97.25 67 VAL B O 1
ATOM 2413 N N . ALA B 1 68 ? -3.205 40.875 13.219 1 97.56 68 ALA B N 1
ATOM 2414 C CA . ALA B 1 68 ? -2.229 39.781 13.086 1 97.56 68 ALA B CA 1
ATOM 2415 C C . ALA B 1 68 ? -2.711 38.531 13.789 1 97.56 68 ALA B C 1
ATOM 2417 O O . ALA B 1 68 ?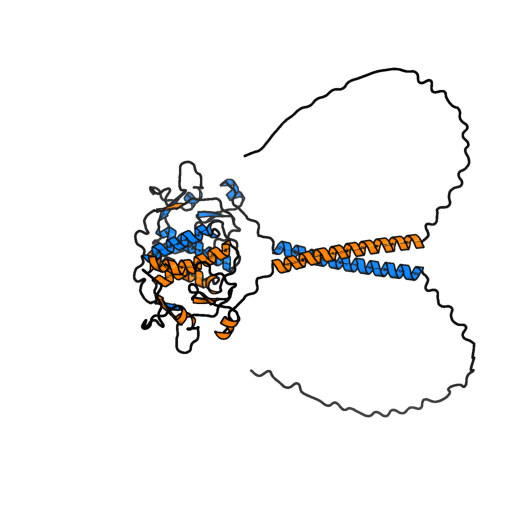 -2.596 37.406 13.242 1 97.56 68 ALA B O 1
ATOM 2418 N N . LEU B 1 69 ? -3.24 38.625 14.906 1 97.31 69 LEU B N 1
ATOM 2419 C CA . LEU B 1 69 ? -3.762 37.5 15.656 1 97.31 69 LEU B CA 1
ATOM 2420 C C . LEU B 1 69 ? -4.887 36.812 14.891 1 97.31 69 LEU B C 1
ATOM 2422 O O . LEU B 1 69 ? -4.93 35.562 14.82 1 97.31 69 LEU B O 1
ATOM 2426 N N . THR B 1 70 ? -5.766 37.594 14.414 1 97.19 70 THR B N 1
ATOM 2427 C CA . THR B 1 70 ? -6.867 37.031 13.648 1 97.19 70 THR B CA 1
ATOM 2428 C C . THR B 1 70 ? -6.348 36.281 12.414 1 97.19 70 THR B C 1
ATOM 2430 O O . THR B 1 70 ? -6.812 35.188 12.102 1 97.19 70 THR B O 1
ATOM 2433 N N . VAL B 1 71 ? -5.383 36.812 11.734 1 97.62 71 VAL B N 1
ATOM 2434 C CA . VAL B 1 71 ? -4.82 36.188 10.531 1 97.62 71 VAL B CA 1
ATOM 2435 C C . VAL B 1 71 ? -4.141 34.875 10.891 1 97.62 71 VAL B C 1
ATOM 2437 O O . VAL B 1 71 ? -4.414 33.844 10.273 1 97.62 71 VAL B O 1
ATOM 2440 N N . VAL B 1 72 ? -3.361 34.844 11.898 1 97.5 72 VAL B N 1
ATOM 2441 C CA . VAL B 1 72 ? -2.607 33.656 12.281 1 97.5 72 VAL B CA 1
ATOM 2442 C C . VAL B 1 72 ? -3.559 32.594 12.828 1 97.5 72 VAL B C 1
ATOM 2444 O O . VAL B 1 72 ? -3.385 31.406 12.562 1 97.5 72 VAL B O 1
ATOM 2447 N N . THR B 1 73 ? -4.547 33.031 13.547 1 96.94 73 THR B N 1
ATOM 2448 C CA . THR B 1 73 ? -5.543 32.094 14.055 1 96.94 73 THR B CA 1
ATOM 2449 C C . THR B 1 73 ? -6.289 31.438 12.898 1 96.94 73 THR B C 1
ATOM 2451 O O . THR B 1 73 ? -6.496 30.219 12.906 1 96.94 73 THR B O 1
ATOM 2454 N N . THR B 1 74 ? -6.625 32.219 11.891 1 97.06 74 THR B N 1
ATOM 2455 C CA . THR B 1 74 ? -7.316 31.656 10.727 1 97.06 74 THR B CA 1
ATOM 2456 C C . THR B 1 74 ? -6.418 30.688 9.969 1 97.06 74 THR B C 1
ATOM 2458 O O . THR B 1 74 ? -6.859 29.609 9.57 1 97.06 74 THR B O 1
ATOM 2461 N N . MET B 1 75 ? -5.246 31.062 9.828 1 97 75 MET B N 1
ATOM 2462 C CA . MET B 1 75 ? -4.285 30.188 9.164 1 97 75 MET B CA 1
ATOM 2463 C C . MET B 1 75 ? -4.113 28.891 9.945 1 97 75 MET B C 1
ATOM 2465 O O . MET B 1 75 ? -4.066 27.797 9.359 1 97 75 MET B O 1
ATOM 2469 N N . HIS B 1 76 ? -3.992 28.984 11.164 1 96 76 HIS B N 1
ATOM 2470 C CA . HIS B 1 76 ? -3.828 27.828 12.031 1 96 76 HIS B CA 1
ATOM 2471 C C . HIS B 1 76 ? -5.043 26.906 11.953 1 96 76 HIS B C 1
ATOM 2473 O O . HIS B 1 76 ? -4.895 25.688 11.797 1 96 76 HIS B O 1
ATOM 2479 N N . LEU B 1 77 ? -6.176 27.531 12.062 1 95.44 77 LEU B N 1
ATOM 2480 C CA . LEU B 1 77 ? -7.402 26.734 12.031 1 95.44 77 LEU B CA 1
ATOM 2481 C C . LEU B 1 77 ? -7.566 26.047 10.68 1 95.44 77 LEU B C 1
ATOM 2483 O O . LEU B 1 77 ? -8.016 24.891 10.625 1 95.44 77 LEU B O 1
ATOM 2487 N N . ARG B 1 78 ? -7.207 26.672 9.648 1 93.69 78 ARG B N 1
ATOM 2488 C CA . ARG B 1 78 ? -7.25 26.078 8.32 1 93.69 78 ARG B CA 1
ATOM 2489 C C . ARG B 1 78 ? -6.305 24.875 8.234 1 93.69 78 ARG B C 1
ATOM 2491 O O . ARG B 1 78 ? -6.676 23.828 7.711 1 93.69 78 ARG B O 1
ATOM 2498 N N . LEU B 1 79 ? -5.148 25.062 8.781 1 93.06 79 LEU B N 1
ATOM 2499 C CA . LEU B 1 79 ? -4.16 23.984 8.758 1 93.06 79 LEU B CA 1
ATOM 2500 C C . LEU B 1 79 ? -4.633 22.797 9.594 1 93.06 79 LEU B C 1
ATOM 2502 O O . LEU B 1 79 ? -4.496 21.656 9.172 1 93.06 79 LEU B O 1
ATOM 2506 N N . VAL B 1 80 ? -5.223 23.062 10.688 1 92.5 80 VAL B N 1
ATOM 2507 C CA . VAL B 1 80 ? -5.754 22.016 11.555 1 92.5 80 VAL B CA 1
ATOM 2508 C C . VAL B 1 80 ? -6.844 21.234 10.82 1 92.5 80 VAL B C 1
ATOM 2510 O O . VAL B 1 80 ? -6.879 20.016 10.867 1 92.5 80 VAL B O 1
ATOM 2513 N N . ARG B 1 81 ? -7.688 21.906 10.07 1 89.31 81 ARG B N 1
ATOM 2514 C CA . ARG B 1 81 ? -8.781 21.281 9.344 1 89.31 81 ARG B CA 1
ATOM 2515 C C . ARG B 1 81 ? -8.266 20.438 8.188 1 89.31 81 ARG B C 1
ATOM 2517 O O . ARG B 1 81 ? -8.75 19.328 7.953 1 89.31 81 ARG B O 1
ATOM 2524 N N . GLU B 1 82 ? -7.23 20.953 7.609 1 87.12 82 GLU B N 1
ATOM 2525 C CA . GLU B 1 82 ? -6.672 20.281 6.441 1 87.12 82 GLU B CA 1
ATOM 2526 C C . GLU B 1 82 ? -5.898 19.031 6.848 1 87.12 82 GLU B C 1
ATOM 2528 O O . GLU B 1 82 ? -5.82 18.078 6.082 1 87.12 82 GLU B O 1
ATOM 2533 N N . THR B 1 83 ? -5.328 19.062 8.023 1 85.81 83 THR B N 1
ATOM 2534 C CA . THR B 1 83 ? -4.461 17.969 8.438 1 85.81 83 THR B CA 1
ATOM 2535 C C . THR B 1 83 ? -5.207 17.016 9.352 1 85.81 83 THR B C 1
ATOM 2537 O O . THR B 1 83 ? -4.645 16 9.805 1 85.81 83 THR B O 1
ATOM 2540 N N . ALA B 1 84 ? -6.426 17.391 9.602 1 83.75 84 ALA B N 1
ATOM 2541 C CA . ALA B 1 84 ? -7.215 16.484 10.438 1 83.75 84 ALA B CA 1
ATOM 2542 C C . ALA B 1 84 ? -7.438 15.148 9.75 1 83.75 84 ALA B C 1
ATOM 2544 O O . ALA B 1 84 ? -7.672 15.094 8.539 1 83.75 84 ALA B O 1
ATOM 2545 N N . PRO B 1 85 ? -7.215 14.102 10.57 1 81.31 85 PRO B N 1
ATOM 2546 C CA . PRO B 1 85 ? -7.48 12.797 9.977 1 81.31 85 PRO B CA 1
ATOM 2547 C C . PRO B 1 85 ? -8.93 12.633 9.531 1 81.31 85 PRO B C 1
ATOM 2549 O O . PRO B 1 85 ? -9.836 13.211 10.141 1 81.31 85 PRO B O 1
ATOM 2552 N N . ARG B 1 86 ? -9.086 12.078 8.398 1 85.56 86 ARG B N 1
ATOM 2553 C CA . ARG B 1 86 ? -10.438 11.789 7.926 1 85.56 86 ARG B CA 1
ATOM 2554 C C . ARG B 1 86 ? -11.188 10.898 8.914 1 85.56 86 ARG B C 1
ATOM 2556 O O . ARG B 1 86 ? -10.633 9.922 9.422 1 85.56 86 ARG B O 1
ATOM 2563 N N . LYS B 1 87 ? -12.32 11.391 9.203 1 90.38 87 LYS B N 1
ATOM 2564 C CA . LYS B 1 87 ? -13.133 10.609 10.133 1 90.38 87 LYS B CA 1
ATOM 2565 C C . LYS B 1 87 ? -13.555 9.281 9.508 1 90.38 87 LYS B C 1
ATOM 2567 O O . LYS B 1 87 ? -13.953 9.242 8.344 1 90.38 87 LYS B O 1
ATOM 2572 N N . GLU B 1 88 ? -13.445 8.273 10.273 1 94.44 88 GLU B N 1
ATOM 2573 C CA . GLU B 1 88 ? -13.891 6.953 9.844 1 94.44 88 GLU B CA 1
ATOM 2574 C C . GLU B 1 88 ? -15.391 6.926 9.586 1 94.44 88 GLU B C 1
ATOM 2576 O O . GLU B 1 88 ? -16.172 7.492 10.359 1 94.44 88 GLU B O 1
ATOM 2581 N N . VAL B 1 89 ? -15.805 6.441 8.531 1 97.19 89 VAL B N 1
ATOM 2582 C CA . VAL B 1 89 ? -17.203 6.164 8.227 1 97.19 89 VAL B CA 1
ATOM 2583 C C . VAL B 1 89 ? -17.453 4.66 8.227 1 97.19 89 VAL B C 1
ATOM 2585 O O . VAL B 1 89 ? -16.594 3.885 7.781 1 97.19 89 VAL B O 1
ATOM 2588 N N . ASN B 1 90 ? -18.609 4.273 8.758 1 98.06 90 ASN B N 1
ATOM 2589 C CA . ASN B 1 90 ? -18.844 2.844 8.938 1 98.06 90 ASN B CA 1
ATOM 2590 C C . ASN B 1 90 ? -20.297 2.475 8.594 1 98.06 90 ASN B C 1
ATOM 2592 O O . ASN B 1 90 ? -21.141 3.355 8.414 1 98.06 90 ASN B O 1
ATOM 2596 N N . CYS B 1 91 ? -20.516 1.194 8.531 1 98.06 91 CYS B N 1
ATOM 2597 C CA . CYS B 1 91 ? -21.828 0.686 8.141 1 98.06 91 CYS B CA 1
ATOM 2598 C C . CYS B 1 91 ? -22.641 0.277 9.359 1 98.06 91 CYS B C 1
ATOM 2600 O O . CYS B 1 91 ? -23.734 -0.275 9.227 1 98.06 91 CYS B O 1
ATOM 2602 N N . GLY B 1 92 ? -22.156 0.47 10.492 1 96.88 92 GLY B N 1
ATOM 2603 C CA . GLY B 1 92 ? -22.859 0.07 11.695 1 96.88 92 GLY B CA 1
ATOM 2604 C C . GLY B 1 92 ? -22.766 -1.417 11.984 1 96.88 92 GLY B C 1
ATOM 2605 O O . GLY B 1 92 ? -21.75 -2.049 11.664 1 96.88 92 GLY B O 1
ATOM 2606 N N . ASN B 1 93 ? -23.797 -1.96 12.734 1 94.12 93 ASN B N 1
ATOM 2607 C CA . ASN B 1 93 ? -23.719 -3.336 13.211 1 94.12 93 ASN B CA 1
ATOM 2608 C C . ASN B 1 93 ? -24.953 -4.145 12.797 1 94.12 93 ASN B C 1
ATOM 2610 O O . ASN B 1 93 ? -25.156 -5.254 13.289 1 94.12 93 ASN B O 1
ATOM 2614 N N . SER B 1 94 ? -25.719 -3.576 11.93 1 94 94 SER B N 1
ATOM 2615 C CA . SER B 1 94 ? -26.906 -4.281 11.445 1 94 94 SER B CA 1
ATOM 2616 C C . SER B 1 94 ? -27.219 -3.9 10 1 94 94 SER B C 1
ATOM 2618 O O . SER B 1 94 ? -26.75 -2.867 9.508 1 94 94 SER B O 1
ATOM 2620 N N . MET B 1 95 ? -28.016 -4.777 9.375 1 94.75 95 MET B N 1
ATOM 2621 C CA . MET B 1 95 ? -28.406 -4.496 7.996 1 94.75 95 MET B CA 1
ATOM 2622 C C . MET B 1 95 ? -29.172 -3.182 7.91 1 94.75 95 MET B C 1
ATOM 2624 O O . MET B 1 95 ? -28.969 -2.4 6.977 1 94.75 95 MET B O 1
ATOM 2628 N N . GLU B 1 96 ? -30.031 -2.943 8.875 1 96.25 96 GLU B N 1
ATOM 2629 C CA . GLU B 1 96 ? -30.812 -1.711 8.914 1 96.25 96 GLU B CA 1
ATOM 2630 C C . GLU B 1 96 ? -29.906 -0.485 8.984 1 96.25 96 GLU B C 1
ATOM 2632 O O . GLU B 1 96 ? -30.078 0.465 8.219 1 96.25 96 GLU B O 1
ATOM 2637 N N . GLU B 1 97 ? -28.969 -0.518 9.852 1 97.31 97 GLU B N 1
ATOM 2638 C CA . GLU B 1 97 ? -28.016 0.59 10 1 97.31 97 GLU B CA 1
ATOM 2639 C C . GLU B 1 97 ? -27.203 0.78 8.727 1 97.31 97 GLU B C 1
ATOM 2641 O O . GLU B 1 97 ? -26.938 1.911 8.312 1 97.31 97 GLU B O 1
ATOM 2646 N N . ALA B 1 98 ? -26.75 -0.324 8.172 1 98.06 98 ALA B N 1
ATOM 2647 C CA . ALA B 1 98 ? -25.953 -0.26 6.953 1 98.06 98 ALA B CA 1
ATOM 2648 C C . ALA B 1 98 ? -26.719 0.452 5.836 1 98.06 98 ALA B C 1
ATOM 2650 O O . ALA B 1 98 ? -26.172 1.335 5.172 1 98.06 98 ALA B O 1
ATOM 2651 N N . LEU B 1 99 ? -27.938 0.086 5.66 1 97.81 99 LEU B N 1
ATOM 2652 C CA . LEU B 1 99 ? -28.75 0.694 4.613 1 97.81 99 LEU B CA 1
ATOM 2653 C C . LEU B 1 99 ? -29.016 2.166 4.918 1 97.81 99 LEU B C 1
ATOM 2655 O O . LEU B 1 99 ? -28.984 3.004 4.012 1 97.81 99 LEU B O 1
ATOM 2659 N N . GLU B 1 100 ? -29.234 2.479 6.16 1 97.94 100 GLU B N 1
ATOM 2660 C CA . GLU B 1 100 ? -29.438 3.861 6.578 1 97.94 100 GLU B CA 1
ATOM 2661 C C . GLU B 1 100 ? -28.219 4.719 6.289 1 97.94 100 GLU B C 1
ATOM 2663 O O . GLU B 1 100 ? -28.344 5.895 5.938 1 97.94 100 GLU B O 1
ATOM 2668 N N . ASN B 1 101 ? -27.094 4.086 6.449 1 98.06 101 ASN B N 1
ATOM 2669 C CA . ASN B 1 101 ? -25.844 4.801 6.23 1 98.06 101 ASN B CA 1
ATOM 2670 C C . ASN B 1 101 ? -25.453 4.793 4.758 1 98.06 101 ASN B C 1
ATOM 2672 O O . ASN B 1 101 ? -24.344 5.227 4.406 1 98.06 101 ASN B O 1
ATOM 2676 N N . GLY B 1 102 ? -26.266 4.227 3.9 1 98.5 102 GLY B N 1
ATOM 2677 C CA . GLY B 1 102 ? -26.047 4.234 2.465 1 98.5 102 GLY B CA 1
ATOM 2678 C C . GLY B 1 102 ? -25.016 3.207 2.014 1 98.5 102 GLY B C 1
ATOM 2679 O O . GLY B 1 102 ? -24.453 3.32 0.923 1 98.5 102 GLY B O 1
ATOM 2680 N N . CYS B 1 103 ? -24.734 2.295 2.848 1 98.69 103 CYS B N 1
ATOM 2681 C CA . CYS B 1 103 ? -23.734 1.285 2.531 1 98.69 103 CYS B CA 1
ATOM 2682 C C . CYS B 1 103 ? -24.234 0.339 1.446 1 98.69 103 CYS B C 1
ATOM 2684 O O . CYS B 1 103 ? -25.438 0.149 1.29 1 98.69 103 CYS B O 1
ATOM 2686 N N . SER B 1 104 ? -23.281 -0.213 0.682 1 98.44 104 SER B N 1
ATOM 2687 C CA . SER B 1 104 ? -23.562 -1.248 -0.31 1 98.44 104 SER B CA 1
ATOM 2688 C C . SER B 1 104 ? -22.5 -2.344 -0.268 1 98.44 104 SER B C 1
ATOM 2690 O O . SER B 1 104 ? -21.406 -2.137 0.26 1 98.44 104 SER B O 1
ATOM 2692 N N . PHE B 1 105 ? -22.891 -3.502 -0.783 1 98.31 105 PHE B N 1
ATOM 2693 C CA . PHE B 1 105 ? -22.031 -4.668 -0.739 1 98.31 105 PHE B CA 1
ATOM 2694 C C . PHE B 1 105 ? -20.906 -4.555 -1.775 1 98.31 105 PHE B C 1
ATOM 2696 O O . PHE B 1 105 ? -21.172 -4.23 -2.936 1 98.31 105 PHE B O 1
ATOM 2703 N N . ASP B 1 106 ? -19.688 -4.75 -1.323 1 98.5 106 ASP B N 1
ATOM 2704 C CA . ASP B 1 106 ? -18.516 -4.801 -2.199 1 98.5 106 ASP B CA 1
ATOM 2705 C C . ASP B 1 106 ? -18.109 -6.242 -2.486 1 98.5 106 ASP B C 1
ATOM 2707 O O . ASP B 1 106 ? -17.609 -6.938 -1.602 1 98.5 106 ASP B O 1
ATOM 2711 N N . GLU B 1 107 ? -18.156 -6.652 -3.689 1 97.94 107 GLU B N 1
ATOM 2712 C CA . GLU B 1 107 ? -17.922 -8.039 -4.086 1 97.94 107 GLU B CA 1
ATOM 2713 C C . GLU B 1 107 ? -16.453 -8.422 -3.895 1 97.94 107 GLU B C 1
ATOM 2715 O O . GLU B 1 107 ? -16.141 -9.586 -3.639 1 97.94 107 GLU B O 1
ATOM 2720 N N . LEU B 1 108 ? -15.609 -7.48 -3.965 1 98.25 108 LEU B N 1
ATOM 2721 C CA . LEU B 1 108 ? -14.18 -7.77 -3.824 1 98.25 108 LEU B CA 1
ATOM 2722 C C . LEU B 1 108 ? -13.82 -8.008 -2.361 1 98.25 108 LEU B C 1
ATOM 2724 O O . LEU B 1 108 ? -13.258 -9.047 -2.018 1 98.25 108 LEU B O 1
ATOM 2728 N N . SER B 1 109 ? -14.203 -7.098 -1.47 1 97.5 109 SER B N 1
ATOM 2729 C CA . SER B 1 109 ? -13.836 -7.223 -0.062 1 97.5 109 SER B CA 1
ATOM 2730 C C . SER B 1 109 ? -14.828 -8.109 0.687 1 97.5 109 SER B C 1
ATOM 2732 O O . SER B 1 109 ? -14.578 -8.492 1.833 1 97.5 109 SER B O 1
ATOM 2734 N N . LYS B 1 110 ? -15.992 -8.5 0.051 1 96.62 110 LYS B N 1
ATOM 2735 C CA . LYS B 1 110 ? -17.047 -9.273 0.686 1 96.62 110 LYS B CA 1
ATOM 2736 C C . LYS B 1 110 ? -17.531 -8.602 1.971 1 96.62 110 LYS B C 1
ATOM 2738 O O . LYS B 1 110 ? -17.688 -9.258 3 1 96.62 110 LYS B O 1
ATOM 2743 N N . ALA B 1 111 ? -17.703 -7.27 1.891 1 97.38 111 ALA B N 1
ATOM 2744 C CA . ALA B 1 111 ? -18.156 -6.461 3.018 1 97.38 111 ALA B CA 1
ATOM 2745 C C . ALA B 1 111 ? -19.109 -5.359 2.555 1 97.38 111 ALA B C 1
ATOM 2747 O O . ALA B 1 111 ? -19.047 -4.914 1.408 1 97.38 111 ALA B O 1
ATOM 2748 N N . TRP B 1 112 ? -20 -5.066 3.443 1 98.12 112 TRP B N 1
ATOM 2749 C CA . TRP B 1 112 ? -20.75 -3.83 3.248 1 98.12 112 TRP B CA 1
ATOM 2750 C C . TRP B 1 112 ? -19.875 -2.611 3.541 1 98.12 112 TRP B C 1
ATOM 2752 O O . TRP B 1 112 ? -19.266 -2.521 4.605 1 98.12 112 TRP B O 1
ATOM 2762 N N . LEU B 1 113 ? -19.812 -1.667 2.523 1 98.56 113 LEU B N 1
ATOM 2763 C CA . LEU B 1 113 ? -18.969 -0.493 2.691 1 98.56 113 LEU B CA 1
ATOM 2764 C C . LEU B 1 113 ? -19.766 0.79 2.471 1 98.56 113 LEU B C 1
ATOM 2766 O O . LEU B 1 113 ? -20.625 0.846 1.597 1 98.56 113 LEU B O 1
ATOM 2770 N N . PRO B 1 114 ? -19.422 1.792 3.238 1 98.31 114 PRO B N 1
ATOM 2771 C CA . PRO B 1 114 ? -20 3.107 2.977 1 98.31 114 PRO B CA 1
ATOM 2772 C C . PRO B 1 114 ? -19.672 3.639 1.584 1 98.31 114 PRO B C 1
ATOM 2774 O O . PRO B 1 114 ? -18.672 3.215 0.982 1 98.31 114 PRO B O 1
ATOM 2777 N N . PRO B 1 115 ? -20.453 4.605 1.075 1 97.44 115 PRO B N 1
ATOM 2778 C CA . PRO B 1 115 ? -20.219 5.152 -0.264 1 97.44 115 PRO B CA 1
ATOM 2779 C C . PRO B 1 115 ? -18.875 5.859 -0.382 1 97.44 115 PRO B C 1
ATOM 2781 O O . PRO B 1 115 ? -18.297 5.914 -1.471 1 97.44 115 PRO B O 1
ATOM 2784 N N . ALA B 1 116 ? -18.344 6.324 0.718 1 96.19 116 ALA B N 1
ATOM 2785 C CA . ALA B 1 116 ? -17.094 7.078 0.707 1 96.19 116 ALA B CA 1
ATOM 2786 C C . ALA B 1 116 ? -15.898 6.148 0.527 1 96.19 116 ALA B C 1
ATOM 2788 O O . ALA B 1 116 ? -14.789 6.605 0.235 1 96.19 116 ALA B O 1
ATOM 2789 N N . CYS B 1 117 ? -16.062 4.855 0.795 1 97.12 117 CYS B N 1
ATOM 2790 C CA . CYS B 1 117 ? -14.969 3.896 0.673 1 97.12 117 CYS B CA 1
ATOM 2791 C C . CYS B 1 117 ? -14.703 3.553 -0.788 1 97.12 117 CYS B C 1
ATOM 2793 O O . CYS B 1 117 ? -15.602 3.082 -1.49 1 97.12 117 CYS B O 1
ATOM 2795 N N . PRO B 1 118 ? -13.539 3.75 -1.209 1 94.69 118 PRO B N 1
ATOM 2796 C CA . PRO B 1 118 ? -13.234 3.445 -2.609 1 94.69 118 PRO B CA 1
ATOM 2797 C C . PRO B 1 118 ? -13.438 1.972 -2.951 1 94.69 118 PRO B C 1
ATOM 2799 O O . PRO B 1 118 ? -13.203 1.102 -2.105 1 94.69 118 PRO B O 1
ATOM 2802 N N . ARG B 1 119 ? -13.797 1.785 -4.227 1 97.44 119 ARG B N 1
ATOM 2803 C CA . ARG B 1 119 ? -14.039 0.437 -4.73 1 97.44 119 ARG B CA 1
ATOM 2804 C C . ARG B 1 119 ? -13.062 0.079 -5.84 1 97.44 119 ARG B C 1
ATOM 2806 O O . ARG B 1 119 ? -13.391 -0.694 -6.742 1 97.44 119 ARG B O 1
ATOM 2813 N N . TYR B 1 120 ? -11.945 0.663 -5.828 1 98.12 120 TYR B N 1
ATOM 2814 C CA . TYR B 1 120 ? -10.961 0.405 -6.879 1 98.12 120 TYR B CA 1
ATOM 2815 C C . TYR B 1 120 ? -10.641 -1.081 -6.965 1 98.12 120 TYR B C 1
ATOM 2817 O O . TYR B 1 120 ? -10.383 -1.729 -5.949 1 98.12 120 TYR B O 1
ATOM 2825 N N . GLY B 1 121 ? -10.711 -1.615 -8.172 1 98.38 121 GLY B N 1
ATOM 2826 C CA . GLY B 1 121 ? -10.328 -2.998 -8.398 1 98.38 121 GLY B CA 1
ATOM 2827 C C . GLY B 1 121 ? -11.508 -3.953 -8.406 1 98.38 121 GLY B C 1
ATOM 2828 O O . GLY B 1 121 ? -11.391 -5.09 -8.867 1 98.38 121 GLY B O 1
ATOM 2829 N N . THR B 1 122 ? -12.703 -3.496 -7.895 1 98.56 122 THR B N 1
ATOM 2830 C CA . THR B 1 122 ? -13.852 -4.391 -7.793 1 98.56 122 THR B CA 1
ATOM 2831 C C . THR B 1 122 ? -14.336 -4.812 -9.18 1 98.56 122 THR B C 1
ATOM 2833 O O . THR B 1 122 ? -14.531 -6 -9.438 1 98.56 122 THR B O 1
ATOM 2836 N N . ASN B 1 123 ? -14.508 -3.848 -10.055 1 98.31 123 ASN B N 1
ATOM 2837 C CA . ASN B 1 123 ? -14.961 -4.176 -11.398 1 98.31 123 ASN B CA 1
ATOM 2838 C C . ASN B 1 123 ? -13.953 -5.055 -12.133 1 98.31 123 ASN B C 1
ATOM 2840 O O . ASN B 1 123 ? -14.336 -5.992 -12.836 1 98.31 123 ASN B O 1
ATOM 2844 N N . GLU B 1 124 ? -12.734 -4.773 -12.008 1 98.25 124 GLU B N 1
ATOM 2845 C CA . GLU B 1 124 ? -11.68 -5.562 -12.648 1 98.25 124 GLU B CA 1
ATOM 2846 C C . GLU B 1 124 ? -11.656 -6.988 -12.109 1 98.25 124 GLU B C 1
ATOM 2848 O O . GLU B 1 124 ? -11.469 -7.941 -12.867 1 98.25 124 GLU B O 1
ATOM 2853 N N . PHE B 1 125 ? -11.828 -7.121 -10.859 1 98.5 125 PHE B N 1
ATOM 2854 C CA . PHE B 1 125 ? -11.93 -8.438 -10.234 1 98.5 125 PHE B CA 1
ATOM 2855 C C . PHE B 1 125 ? -13.07 -9.242 -10.844 1 98.5 125 PHE B C 1
ATOM 2857 O O . PHE B 1 125 ? -12.883 -10.391 -11.242 1 98.5 125 PHE B O 1
ATOM 2864 N N . LEU B 1 126 ? -14.203 -8.609 -10.922 1 98.38 126 LEU B N 1
ATOM 2865 C CA . LEU B 1 126 ? -15.367 -9.289 -11.477 1 98.38 126 LEU B CA 1
ATOM 2866 C C . LEU B 1 126 ? -15.141 -9.656 -12.938 1 98.38 126 LEU B C 1
ATOM 2868 O O . LEU B 1 126 ? -15.477 -10.76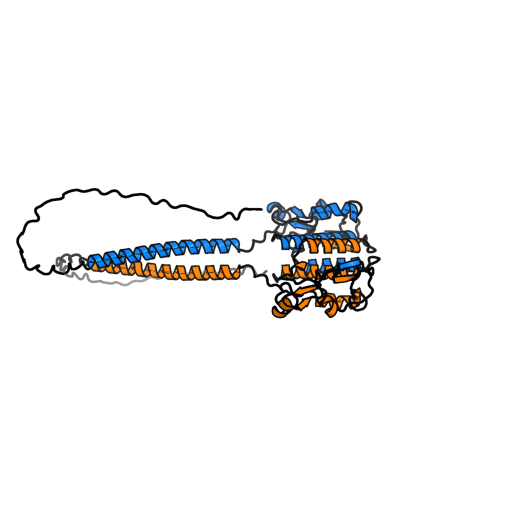6 -13.359 1 98.38 126 LEU B O 1
ATOM 2872 N N . GLU B 1 127 ? -14.57 -8.789 -13.648 1 97.94 127 GLU B N 1
ATOM 2873 C CA . GLU B 1 127 ? -14.328 -9.008 -15.07 1 97.94 127 GLU B CA 1
ATOM 2874 C C . GLU B 1 127 ? -13.258 -10.078 -15.289 1 97.94 127 GLU B C 1
ATOM 2876 O O . GLU B 1 127 ? -13.297 -10.805 -16.281 1 97.94 127 GLU B O 1
ATOM 2881 N N . SER B 1 128 ? -12.383 -10.234 -14.375 1 97.38 128 SER B N 1
ATOM 2882 C CA . SER B 1 128 ? -11.266 -11.164 -14.523 1 97.38 128 SER B CA 1
ATOM 2883 C C . SER B 1 128 ? -11.75 -12.609 -14.492 1 97.38 128 SER B C 1
ATOM 2885 O O . SER B 1 128 ? -11.047 -13.516 -14.953 1 97.38 128 SER B O 1
ATOM 2887 N N . ALA B 1 129 ? -12.914 -12.867 -14 1 97.44 129 ALA B N 1
ATOM 2888 C CA . ALA B 1 129 ? -13.461 -14.211 -13.883 1 97.44 129 ALA B CA 1
ATOM 2889 C C . ALA B 1 129 ? -13.664 -14.852 -15.258 1 97.44 129 ALA B C 1
ATOM 2891 O O . ALA B 1 129 ? -13.531 -16.062 -15.406 1 97.44 129 ALA B O 1
ATOM 2892 N N . ALA B 1 130 ? -14.023 -14.047 -16.219 1 96.69 130 ALA B N 1
ATOM 2893 C CA . ALA B 1 130 ? -14.227 -14.57 -17.562 1 96.69 130 ALA B CA 1
ATOM 2894 C C . ALA B 1 130 ? -12.984 -15.312 -18.062 1 96.69 130 ALA B C 1
ATOM 2896 O O . ALA B 1 130 ? -13.086 -16.422 -18.578 1 96.69 130 ALA B O 1
ATOM 2897 N N . GLU B 1 131 ? -11.875 -14.75 -17.828 1 95.56 131 GLU B N 1
ATOM 2898 C CA . GLU B 1 131 ? -10.609 -15.336 -18.297 1 95.56 131 GLU B CA 1
ATOM 2899 C C . GLU B 1 131 ? -10.078 -16.344 -17.281 1 95.56 131 GLU B C 1
ATOM 2901 O O . GLU B 1 131 ? -9.609 -17.422 -17.672 1 95.56 131 GLU B O 1
ATOM 2906 N N . LEU B 1 132 ? -10.188 -16.062 -16.016 1 96.44 132 LEU B N 1
ATOM 2907 C CA . LEU B 1 132 ? -9.5 -16.844 -14.984 1 96.44 132 LEU B CA 1
ATOM 2908 C C . LEU B 1 132 ? -10.367 -18.016 -14.531 1 96.44 132 LEU B C 1
ATOM 2910 O O . LEU B 1 132 ? -9.844 -19 -13.992 1 96.44 132 LEU B O 1
ATOM 2914 N N . ASN B 1 133 ? -11.641 -17.922 -14.688 1 94.88 133 ASN B N 1
ATOM 2915 C CA . ASN B 1 133 ? -12.547 -18.938 -14.156 1 94.88 133 ASN B CA 1
ATOM 2916 C C . ASN B 1 133 ? -13.562 -19.375 -15.203 1 94.88 133 ASN B C 1
ATOM 2918 O O . ASN B 1 133 ? -14.547 -20.047 -14.883 1 94.88 133 ASN B O 1
ATOM 2922 N N . ASN B 1 134 ? -13.383 -18.938 -16.469 1 91.5 134 ASN B N 1
ATOM 2923 C CA . ASN B 1 134 ? -14.273 -19.266 -17.578 1 91.5 134 ASN B CA 1
ATOM 2924 C C . ASN B 1 134 ? -15.711 -18.875 -17.266 1 91.5 134 ASN B C 1
ATOM 2926 O O . ASN B 1 134 ? -16.625 -19.688 -17.422 1 91.5 134 ASN B O 1
ATOM 2930 N N . GLY B 1 135 ? -15.938 -17.625 -16.859 1 94.12 135 GLY B N 1
ATOM 2931 C CA . GLY B 1 135 ? -17.25 -17.125 -16.5 1 94.12 135 GLY B CA 1
ATOM 2932 C C . GLY B 1 135 ? -17.219 -16.172 -15.336 1 94.12 135 GLY B C 1
ATOM 2933 O O . GLY B 1 135 ? -16.531 -15.148 -15.375 1 94.12 135 GLY B O 1
ATOM 2934 N N . SER B 1 136 ? -18.062 -16.547 -14.344 1 95.19 136 SER B N 1
ATOM 2935 C CA . SER B 1 136 ? -18.125 -15.719 -13.141 1 95.19 136 SER B CA 1
ATOM 2936 C C . SER B 1 136 ? -17.516 -16.438 -11.945 1 95.19 136 SER B C 1
ATOM 2938 O O . SER B 1 136 ? -17.359 -17.656 -11.961 1 95.19 136 SER B O 1
ATOM 2940 N N . TRP B 1 137 ? -17.109 -15.664 -11.023 1 97.31 137 TRP B N 1
ATOM 2941 C CA . TRP B 1 137 ? -16.703 -16.297 -9.766 1 97.31 137 TRP B CA 1
ATOM 2942 C C . TRP B 1 137 ? -17.891 -17 -9.109 1 97.31 137 TRP B C 1
ATOM 2944 O O . TRP B 1 137 ? -19.016 -16.484 -9.141 1 97.31 137 TRP B O 1
ATOM 2954 N N . GLN B 1 138 ? -17.594 -18.141 -8.492 1 94.56 138 GLN B N 1
ATOM 2955 C CA . GLN B 1 138 ? -18.656 -18.922 -7.871 1 94.56 138 GLN B CA 1
ATOM 2956 C C . GLN B 1 138 ? -18.438 -19.062 -6.367 1 94.56 138 GLN B C 1
ATOM 2958 O O . GLN B 1 138 ? -17.312 -19.219 -5.91 1 94.56 138 GLN B O 1
ATOM 2963 N N . TYR B 1 139 ? -19.562 -19.078 -5.652 1 95.38 139 TYR B N 1
ATOM 2964 C CA . TYR B 1 139 ? -19.562 -19.188 -4.199 1 95.38 139 TYR B CA 1
ATOM 2965 C C . TYR B 1 139 ? -20.656 -20.141 -3.723 1 95.38 139 TYR B C 1
ATOM 2967 O O . TYR B 1 139 ? -21.625 -20.375 -4.434 1 95.38 139 TYR B O 1
ATOM 2975 N N . TRP B 1 140 ? -20.438 -20.609 -2.463 1 93.5 140 TRP B N 1
ATOM 2976 C CA . TRP B 1 140 ? -21.391 -21.562 -1.883 1 93.5 140 TRP B CA 1
ATOM 2977 C C . TRP B 1 140 ? -21.594 -21.281 -0.397 1 93.5 140 TRP B C 1
ATOM 2979 O O . TRP B 1 140 ? -20.797 -20.594 0.229 1 93.5 140 TRP B O 1
ATOM 2989 N N . THR B 1 141 ? -22.703 -21.703 0.357 1 87.31 141 THR B N 1
ATOM 2990 C CA . THR B 1 141 ? -23.047 -21.5 1.759 1 87.31 141 THR B CA 1
ATOM 2991 C C . THR B 1 141 ? -22.031 -22.172 2.674 1 87.31 141 THR B C 1
ATOM 2993 O O . THR B 1 141 ? -21.859 -21.766 3.824 1 87.31 141 THR B O 1
ATOM 2996 N N . GLY B 1 142 ? -21.359 -23.062 2.346 1 73.19 142 GLY B N 1
ATOM 2997 C CA . GLY B 1 142 ? -20.391 -23.766 3.176 1 73.19 142 GLY B CA 1
ATOM 2998 C C . GLY B 1 142 ? -19.516 -24.719 2.395 1 73.19 142 GLY B C 1
ATOM 2999 O O . GLY B 1 142 ? -19.672 -24.859 1.18 1 73.19 142 GLY B O 1
ATOM 3000 N N . PRO B 1 143 ? -18.594 -25.203 3.174 1 66.56 143 PRO B N 1
ATOM 3001 C CA . PRO B 1 143 ? -17.625 -26.062 2.492 1 66.56 143 PRO B CA 1
ATOM 3002 C C . PRO B 1 143 ? -18.266 -27.312 1.882 1 66.56 143 PRO B C 1
ATOM 3004 O O . PRO B 1 143 ? -17.703 -27.906 0.954 1 66.56 143 PRO B O 1
ATOM 3007 N N . ASP B 1 144 ? -19.391 -27.547 2.551 1 68 144 ASP B N 1
ATOM 3008 C CA . ASP B 1 144 ? -20.016 -28.75 2.002 1 68 144 ASP B CA 1
ATOM 3009 C C . ASP B 1 144 ? -20.625 -28.469 0.625 1 68 144 ASP B C 1
ATOM 3011 O O . ASP B 1 144 ? -20.953 -29.406 -0.11 1 68 144 ASP B O 1
ATOM 3015 N N . GLY B 1 145 ? -20.578 -27.188 0.046 1 61.91 145 GLY B N 1
ATOM 3016 C CA . GLY B 1 145 ? -20.719 -26.734 -1.328 1 61.91 145 GLY B CA 1
ATOM 3017 C C . GLY B 1 145 ? -22.078 -27.062 -1.926 1 61.91 145 GLY B C 1
ATOM 3018 O O . GLY B 1 145 ? -22.188 -27.281 -3.135 1 61.91 145 GLY B O 1
ATOM 3019 N N . ALA B 1 146 ? -23.031 -27.188 -1.078 1 70.62 146 ALA B N 1
ATOM 3020 C CA . ALA B 1 146 ? -24.156 -27.812 -1.757 1 70.62 146 ALA B CA 1
ATOM 3021 C C . ALA B 1 146 ? -25.031 -26.766 -2.459 1 70.62 146 ALA B C 1
ATOM 3023 O O . ALA B 1 146 ? -25.531 -27 -3.557 1 70.62 146 ALA B O 1
ATOM 3024 N N . VAL B 1 147 ? -24.969 -25.5 -1.977 1 87.69 147 VAL B N 1
ATOM 3025 C CA . VAL B 1 147 ? -25.875 -24.531 -2.584 1 87.69 147 VAL B CA 1
ATOM 3026 C C . VAL B 1 147 ? -25.078 -23.312 -3.061 1 87.69 147 VAL B C 1
ATOM 3028 O O . VAL B 1 147 ? -24.391 -22.656 -2.27 1 87.69 147 VAL B O 1
ATOM 3031 N N . GLU B 1 148 ? -25.156 -23 -4.34 1 93.12 148 GLU B N 1
ATOM 3032 C CA . GLU B 1 148 ? -24.469 -21.844 -4.914 1 93.12 148 GLU B CA 1
ATOM 3033 C C . GLU B 1 148 ? -25.125 -20.547 -4.469 1 93.12 148 GLU B C 1
ATOM 3035 O O . GLU B 1 148 ? -26.344 -20.453 -4.355 1 93.12 148 GLU B O 1
ATOM 3040 N N . LEU B 1 149 ? -24.297 -19.562 -4.289 1 94.31 149 LEU B N 1
ATOM 3041 C CA . LEU B 1 149 ? -24.75 -18.25 -3.826 1 94.31 149 LEU B CA 1
ATOM 3042 C C . LEU B 1 149 ? -24.547 -17.203 -4.91 1 94.31 149 LEU B C 1
ATOM 3044 O O . LEU B 1 149 ? -23.5 -17.156 -5.562 1 94.31 149 LEU B O 1
ATOM 3048 N N . THR B 1 150 ? -25.578 -16.344 -5.059 1 94.94 150 THR B N 1
ATOM 3049 C CA . THR B 1 150 ? -25.375 -15.07 -5.754 1 94.94 150 THR B CA 1
ATOM 3050 C C . THR B 1 150 ? -24.75 -14.039 -4.82 1 94.94 150 THR B C 1
ATOM 3052 O O . THR B 1 150 ? -24.75 -14.219 -3.6 1 94.94 150 THR B O 1
ATOM 3055 N N . TYR B 1 151 ? -24.266 -12.969 -5.41 1 96.44 151 TYR B N 1
ATOM 3056 C CA . TYR B 1 151 ? -23.734 -11.914 -4.566 1 96.44 151 TYR B CA 1
ATOM 3057 C C . TYR B 1 151 ? -24.812 -11.32 -3.674 1 96.44 151 TYR B C 1
ATOM 3059 O O . TYR B 1 151 ? -24.547 -10.938 -2.529 1 96.44 151 TYR B O 1
ATOM 3067 N N . GLU B 1 152 ? -26 -11.195 -4.207 1 95.69 152 GLU B N 1
ATOM 3068 C CA . GLU B 1 152 ? -27.109 -10.695 -3.408 1 95.69 152 GLU B CA 1
ATOM 3069 C C . GLU B 1 152 ? -27.391 -11.602 -2.211 1 95.69 152 GLU B C 1
ATOM 3071 O O . GLU B 1 152 ? -27.562 -11.117 -1.091 1 95.69 152 GLU B O 1
ATOM 3076 N N . GLU B 1 153 ? -27.422 -12.875 -2.43 1 93.62 153 GLU B N 1
ATOM 3077 C CA . GLU B 1 153 ? -27.625 -13.836 -1.349 1 93.62 153 GLU B CA 1
ATOM 3078 C C . GLU B 1 153 ? -26.469 -13.812 -0.362 1 93.62 153 GLU B C 1
ATOM 3080 O O . GLU B 1 153 ? -26.672 -13.852 0.853 1 93.62 153 GLU B O 1
ATOM 3085 N N . MET B 1 154 ? -25.266 -13.805 -0.871 1 93.62 154 MET B N 1
ATOM 3086 C CA . MET B 1 154 ? -24.078 -13.758 -0.03 1 93.62 154 MET B CA 1
ATOM 3087 C C . MET B 1 154 ? -24.094 -12.539 0.884 1 93.62 154 MET B C 1
ATOM 3089 O O . MET B 1 154 ? -23.781 -12.641 2.072 1 93.62 154 MET B O 1
ATOM 3093 N N . SER B 1 155 ? -24.484 -11.414 0.341 1 95.06 155 SER B N 1
ATOM 3094 C CA . SER B 1 155 ? -24.453 -10.141 1.062 1 95.06 155 SER B CA 1
ATOM 3095 C C . SER B 1 155 ? -25.359 -10.188 2.295 1 95.06 155 SER B C 1
ATOM 3097 O O . SER B 1 155 ? -25.172 -9.398 3.227 1 95.06 155 SER B O 1
ATOM 3099 N N . LYS B 1 156 ? -26.281 -11.078 2.35 1 92.19 156 LYS B N 1
ATOM 3100 C CA . LYS B 1 156 ? -27.234 -11.172 3.457 1 92.19 156 LYS B CA 1
ATOM 3101 C C . LYS B 1 156 ? -26.719 -12.125 4.535 1 92.19 156 LYS B C 1
ATOM 3103 O O . LYS B 1 156 ? -27.297 -12.203 5.625 1 92.19 156 LYS B O 1
ATOM 3108 N N . ARG B 1 157 ? -25.641 -12.828 4.199 1 90.44 157 ARG B N 1
ATOM 3109 C CA . ARG B 1 157 ? -25.078 -13.797 5.145 1 90.44 157 ARG B CA 1
ATOM 3110 C C . ARG B 1 157 ? -24.016 -13.148 6.02 1 90.44 157 ARG B C 1
ATOM 3112 O O . ARG B 1 157 ? -22.844 -13.539 5.969 1 90.44 157 ARG B O 1
ATOM 3119 N N . ILE B 1 158 ? -24.438 -12.242 6.895 1 89.75 158 ILE B N 1
ATOM 3120 C CA . ILE B 1 158 ? -23.531 -11.469 7.75 1 89.75 158 ILE B CA 1
ATOM 3121 C C . ILE B 1 158 ? -22.906 -12.391 8.797 1 89.75 158 ILE B C 1
ATOM 3123 O O . ILE B 1 158 ? -23.562 -13.305 9.297 1 89.75 158 ILE B O 1
ATOM 3127 N N . GLU B 1 159 ? -21.641 -11.836 9.148 1 78.94 159 GLU B N 1
ATOM 3128 C CA . GLU B 1 159 ? -20.922 -12.57 10.18 1 78.94 159 GLU B CA 1
ATOM 3129 C C . GLU B 1 159 ? -21.766 -12.734 11.445 1 78.94 159 GLU B C 1
ATOM 3131 O O . GLU B 1 159 ? -22.609 -11.891 11.742 1 78.94 159 GLU B O 1
ATOM 3136 N N . ASN B 1 160 ? -21.703 -13.875 12.078 1 62.53 160 ASN B N 1
ATOM 3137 C CA . ASN B 1 160 ? -22.281 -14.133 13.391 1 62.53 160 ASN B CA 1
ATOM 3138 C C . ASN B 1 160 ? -23.641 -14.82 13.281 1 62.53 160 ASN B C 1
ATOM 3140 O O . ASN B 1 160 ? -24.344 -14.984 14.281 1 62.53 160 ASN B O 1
ATOM 3144 N N . ASN B 1 161 ? -24 -14.938 12.078 1 57.09 161 ASN B N 1
ATOM 3145 C CA . ASN B 1 161 ? -25.234 -15.711 12.117 1 57.09 161 ASN B CA 1
ATOM 3146 C C . ASN B 1 161 ? -25.062 -17.016 12.883 1 57.09 161 ASN B C 1
ATOM 3148 O O . ASN B 1 161 ? -24.047 -17.719 12.711 1 57.09 161 ASN B O 1
ATOM 3152 N N . PRO B 1 162 ? -25.781 -17.125 13.969 1 57.94 162 PRO B N 1
ATOM 3153 C CA . PRO B 1 162 ? -25.672 -18.359 14.758 1 57.94 162 PRO B CA 1
ATOM 3154 C C . PRO B 1 162 ? -25.719 -19.609 13.898 1 57.94 162 PRO B C 1
ATOM 3156 O O . PRO B 1 162 ? -26.547 -19.719 12.984 1 57.94 162 PRO B O 1
ATOM 3159 N N . GLY B 1 163 ? -24.766 -20.5 14.125 1 55.03 163 GLY B N 1
ATOM 3160 C CA . GLY B 1 163 ? -24.781 -21.828 13.547 1 55.03 163 GLY B CA 1
ATOM 3161 C C . GLY B 1 163 ? -23.875 -21.969 12.336 1 55.03 163 GLY B C 1
ATOM 3162 O O . GLY B 1 163 ? -23.578 -23.078 11.906 1 55.03 163 GLY B O 1
ATOM 3163 N N . GLU B 1 164 ? -23.656 -20.75 11.609 1 61.31 164 GLU B N 1
ATOM 3164 C CA . GLU B 1 164 ? -22.812 -20.891 10.422 1 61.31 164 GLU B CA 1
ATOM 3165 C C . GLU B 1 164 ? -21.422 -20.328 10.648 1 61.31 164 GLU B C 1
ATOM 3167 O O . GLU B 1 164 ? -21.281 -19.219 11.172 1 61.31 164 GLU B O 1
ATOM 3172 N N . ARG B 1 165 ? -20.422 -21.188 10.523 1 68 165 ARG B N 1
ATOM 3173 C CA . ARG B 1 165 ? -19.062 -20.781 10.828 1 68 165 ARG B CA 1
ATOM 3174 C C . ARG B 1 165 ? -18.531 -19.781 9.797 1 68 165 ARG B C 1
ATOM 3176 O O . ARG B 1 165 ? -17.719 -18.922 10.117 1 68 165 ARG B O 1
ATOM 3183 N N . TRP B 1 166 ? -19.141 -19.938 8.516 1 82.19 166 TRP B N 1
ATOM 3184 C CA . TRP B 1 166 ? -18.688 -19.062 7.445 1 82.19 166 TRP B CA 1
ATOM 3185 C C . TRP B 1 166 ? -19.875 -18.562 6.613 1 82.19 166 TRP B C 1
ATOM 3187 O O . TRP B 1 166 ? -20.875 -19.266 6.465 1 82.19 166 TRP B O 1
ATOM 3197 N N . SER B 1 167 ? -19.688 -17.422 6.16 1 86.88 167 SER B N 1
ATOM 3198 C CA . SER B 1 167 ? -20.734 -16.844 5.316 1 86.88 167 SER B CA 1
ATOM 3199 C C . SER B 1 167 ? -20.703 -17.438 3.912 1 86.88 167 SER B C 1
ATOM 3201 O O . SER B 1 167 ? -21.734 -17.516 3.248 1 86.88 167 SER B O 1
ATOM 3203 N N . TRP B 1 168 ? -19.578 -17.797 3.482 1 91.44 168 TRP B N 1
ATOM 3204 C CA . TRP B 1 168 ? -19.453 -18.281 2.115 1 91.44 168 TRP B CA 1
ATOM 3205 C C . TRP B 1 168 ? -18.203 -19.156 1.966 1 91.44 168 TRP B C 1
ATOM 3207 O O . TRP B 1 168 ? -17.297 -19.094 2.803 1 91.44 168 TRP B O 1
ATOM 3217 N N . ALA B 1 169 ? -18.25 -19.969 0.962 1 93.06 169 ALA B N 1
ATOM 3218 C CA . ALA B 1 169 ? -17.078 -20.734 0.509 1 93.06 169 ALA B CA 1
ATOM 3219 C C . ALA B 1 169 ? -16.781 -20.453 -0.958 1 93.06 169 ALA B C 1
ATOM 3221 O O . ALA B 1 169 ? -17.688 -20.172 -1.744 1 93.06 169 ALA B O 1
ATOM 3222 N N . GLY B 1 170 ? -15.562 -20.422 -1.283 1 94.38 170 GLY B N 1
ATOM 3223 C CA . GLY B 1 170 ? -15.086 -20.25 -2.645 1 94.38 170 GLY B CA 1
ATOM 3224 C C . GLY B 1 170 ? -13.914 -21.156 -2.984 1 94.38 170 GLY B C 1
ATOM 3225 O O . GLY B 1 170 ? -13.508 -21.984 -2.17 1 94.38 170 GLY B O 1
ATOM 3226 N N . THR B 1 171 ? -13.445 -21.016 -4.141 1 95.56 171 THR B N 1
ATOM 3227 C CA . THR B 1 171 ? -12.32 -21.844 -4.574 1 95.56 171 THR B CA 1
ATOM 3228 C C . THR B 1 171 ? -11 -21.141 -4.277 1 95.56 171 THR B C 1
ATOM 3230 O O . THR B 1 171 ? -10.969 -19.938 -4.035 1 95.56 171 THR B O 1
ATOM 3233 N N . ASP B 1 172 ? -9.953 -21.969 -4.324 1 97.06 172 ASP B N 1
ATOM 3234 C CA . ASP B 1 172 ? -8.617 -21.406 -4.207 1 97.06 172 ASP B CA 1
ATOM 3235 C C . ASP B 1 172 ? -8.32 -20.453 -5.363 1 97.06 172 ASP B C 1
ATOM 3237 O O . ASP B 1 172 ? -7.633 -19.438 -5.184 1 97.06 172 ASP B O 1
ATOM 3241 N N . ARG B 1 173 ? -8.836 -20.703 -6.531 1 97.88 173 ARG B N 1
ATOM 3242 C CA . ARG B 1 173 ? -8.703 -19.875 -7.719 1 97.88 173 ARG B CA 1
ATOM 3243 C C . ARG B 1 173 ? -9.258 -18.469 -7.473 1 97.88 173 ARG B C 1
ATOM 3245 O O . ARG B 1 173 ? -8.594 -17.469 -7.762 1 97.88 173 ARG B O 1
ATOM 3252 N N . GLU B 1 174 ? -10.422 -18.453 -6.98 1 97.81 174 GLU B N 1
ATOM 3253 C CA . GLU B 1 174 ? -11.055 -17.172 -6.629 1 97.81 174 GLU B CA 1
ATOM 3254 C C . GLU B 1 174 ? -10.242 -16.438 -5.566 1 97.81 174 GLU B C 1
ATOM 3256 O O . GLU B 1 174 ? -10.086 -15.219 -5.633 1 97.81 174 GLU B O 1
ATOM 3261 N N . HIS B 1 175 ? -9.703 -17.125 -4.598 1 98 175 HIS B N 1
ATOM 3262 C CA . HIS B 1 175 ? -8.906 -16.547 -3.527 1 98 175 HIS B CA 1
ATOM 3263 C C . HIS B 1 175 ? -7.684 -15.828 -4.086 1 98 175 HIS B C 1
ATOM 3265 O O . HIS B 1 175 ? -7.352 -14.719 -3.646 1 98 175 HIS B O 1
ATOM 3271 N N . MET B 1 176 ? -7.004 -16.406 -5.047 1 98.44 176 MET B N 1
ATOM 3272 C CA . MET B 1 176 ? -5.836 -15.781 -5.664 1 98.44 176 MET B CA 1
ATOM 3273 C C . MET B 1 176 ? -6.215 -14.461 -6.324 1 98.44 176 MET B C 1
ATOM 3275 O O . MET B 1 176 ? -5.539 -13.445 -6.133 1 98.44 176 MET B O 1
ATOM 3279 N N . ALA B 1 177 ? -7.305 -14.5 -7.059 1 98.5 177 ALA B N 1
ATOM 3280 C CA . ALA B 1 177 ? -7.75 -13.289 -7.75 1 98.5 177 ALA B CA 1
ATOM 3281 C C . ALA B 1 177 ? -8.203 -12.227 -6.754 1 98.5 177 ALA B C 1
ATOM 3283 O O . ALA B 1 177 ? -7.879 -11.047 -6.91 1 98.5 177 ALA B O 1
ATOM 3284 N N . HIS B 1 178 ? -8.93 -12.672 -5.777 1 97.88 178 HIS B N 1
ATOM 3285 C CA . HIS B 1 178 ? -9.375 -11.797 -4.695 1 97.88 178 HIS B CA 1
ATOM 3286 C C . HIS B 1 178 ? -8.195 -11.094 -4.035 1 97.88 178 HIS B C 1
ATOM 3288 O O . HIS B 1 178 ? -8.227 -9.875 -3.846 1 97.88 178 HIS B O 1
ATOM 3294 N N . CYS B 1 179 ? -7.215 -11.859 -3.715 1 98.44 179 CYS B N 1
ATOM 3295 C CA . CYS B 1 179 ? -6.016 -11.32 -3.084 1 98.44 179 CYS B CA 1
ATOM 3296 C C . CYS B 1 179 ? -5.32 -10.32 -3.996 1 98.44 179 CYS B C 1
ATOM 3298 O O . CYS B 1 179 ? -4.941 -9.234 -3.555 1 98.44 179 CYS B O 1
ATOM 3300 N N . ALA B 1 180 ? -5.164 -10.648 -5.246 1 98.81 180 ALA B N 1
ATOM 3301 C CA . ALA B 1 180 ? -4.461 -9.789 -6.191 1 98.81 180 ALA B CA 1
ATOM 3302 C C . ALA B 1 180 ? -5.113 -8.406 -6.266 1 98.81 180 ALA B C 1
ATOM 3304 O O . ALA B 1 180 ? -4.43 -7.387 -6.164 1 98.81 180 ALA B O 1
ATOM 3305 N N . TRP B 1 181 ? -6.359 -8.375 -6.367 1 98.69 181 TRP B N 1
ATOM 3306 C CA . TRP B 1 181 ? -7.023 -7.098 -6.609 1 98.69 181 TRP B CA 1
ATOM 3307 C C . TRP B 1 181 ? -7.141 -6.293 -5.32 1 98.69 181 TRP B C 1
ATOM 3309 O O . TRP B 1 181 ? -7.207 -5.062 -5.352 1 98.69 181 TRP B O 1
ATOM 3319 N N . LEU B 1 182 ? -7.105 -6.984 -4.145 1 98.62 182 LEU B N 1
ATOM 3320 C CA . LEU B 1 182 ? -7.016 -6.238 -2.893 1 98.62 182 LEU B CA 1
ATOM 3321 C C . LEU B 1 182 ? -5.645 -5.59 -2.74 1 98.62 182 LEU B C 1
ATOM 3323 O O . LEU B 1 182 ? -5.535 -4.473 -2.236 1 98.62 182 LEU B O 1
ATOM 3327 N N . ILE B 1 183 ? -4.637 -6.297 -3.166 1 98.75 183 ILE B N 1
ATOM 3328 C CA . ILE B 1 183 ? -3.287 -5.746 -3.131 1 98.75 183 ILE B CA 1
ATOM 3329 C C . ILE B 1 183 ? -3.195 -4.539 -4.059 1 98.75 183 ILE B C 1
ATOM 3331 O O . ILE B 1 183 ? -2.639 -3.504 -3.686 1 98.75 183 ILE B O 1
ATOM 3335 N N . ILE B 1 184 ? -3.762 -4.648 -5.223 1 98.81 184 ILE B N 1
ATOM 3336 C CA . ILE B 1 184 ? -3.744 -3.551 -6.188 1 98.81 184 ILE B CA 1
ATOM 3337 C C . ILE B 1 184 ? -4.531 -2.365 -5.633 1 98.81 184 ILE B C 1
ATOM 3339 O O . ILE B 1 184 ? -4.125 -1.213 -5.797 1 98.81 184 ILE B O 1
ATOM 3343 N N . ARG B 1 185 ? -5.637 -2.641 -4.992 1 98.62 185 ARG B N 1
ATOM 3344 C CA . ARG B 1 185 ? -6.418 -1.591 -4.348 1 98.62 185 ARG B CA 1
ATOM 3345 C C . ARG B 1 185 ? -5.586 -0.855 -3.301 1 98.62 185 ARG B C 1
ATOM 3347 O O . ARG B 1 185 ? -5.637 0.374 -3.215 1 98.62 185 ARG B O 1
ATOM 3354 N N . LEU B 1 186 ? -4.855 -1.567 -2.508 1 98.44 186 LEU B N 1
ATOM 3355 C CA . LEU B 1 186 ? -3.988 -0.956 -1.505 1 98.44 186 LEU B CA 1
ATOM 3356 C C . LEU B 1 186 ? -2.943 -0.062 -2.164 1 98.44 186 LEU B C 1
ATOM 3358 O O . LEU B 1 186 ? -2.721 1.068 -1.724 1 98.44 186 LEU B O 1
ATOM 3362 N N . ALA B 1 187 ? -2.314 -0.618 -3.191 1 98.31 187 ALA B N 1
ATOM 3363 C CA . ALA B 1 187 ? -1.291 0.147 -3.9 1 98.31 187 ALA B CA 1
ATOM 3364 C C . ALA B 1 187 ? -1.874 1.429 -4.488 1 98.31 187 ALA B C 1
ATOM 3366 O O . ALA B 1 187 ? -1.241 2.486 -4.438 1 98.31 187 ALA B O 1
ATOM 3367 N N . HIS B 1 188 ? -3.035 1.312 -5.023 1 98.25 188 HIS B N 1
ATOM 3368 C CA . HIS B 1 188 ? -3.707 2.479 -5.586 1 98.25 188 HIS B CA 1
ATOM 3369 C C . HIS B 1 188 ? -3.998 3.52 -4.508 1 98.25 188 HIS B C 1
ATOM 3371 O O . HIS B 1 188 ? -3.795 4.715 -4.723 1 98.25 188 HIS B O 1
ATOM 3377 N N . ALA B 1 189 ? -4.508 3.053 -3.404 1 96.31 189 ALA B N 1
ATOM 3378 C CA . ALA B 1 189 ? -4.793 3.955 -2.291 1 96.31 189 ALA B CA 1
ATOM 3379 C C . ALA B 1 189 ? -3.521 4.645 -1.807 1 96.31 189 ALA B C 1
ATOM 3381 O O . ALA B 1 189 ? -3.539 5.836 -1.479 1 96.31 189 ALA B O 1
ATOM 3382 N N . TYR B 1 190 ? -2.455 3.906 -1.753 1 95.88 190 TYR B N 1
ATOM 3383 C CA . TYR B 1 190 ? -1.184 4.5 -1.354 1 95.88 190 TYR B CA 1
ATOM 3384 C C . TYR B 1 190 ? -0.768 5.602 -2.32 1 95.88 190 TYR B C 1
ATOM 3386 O O . TYR B 1 190 ? -0.323 6.672 -1.898 1 95.88 190 TYR B O 1
ATOM 3394 N N . ASP B 1 191 ? -0.911 5.348 -3.57 1 95.19 191 ASP B N 1
ATOM 3395 C CA . ASP B 1 191 ? -0.476 6.25 -4.633 1 95.19 191 ASP B CA 1
ATOM 3396 C C . ASP B 1 191 ? -1.324 7.52 -4.652 1 95.19 191 ASP B C 1
ATOM 3398 O O . ASP B 1 191 ? -0.803 8.617 -4.863 1 95.19 191 ASP B O 1
ATOM 3402 N N . THR B 1 192 ? -2.576 7.41 -4.398 1 94.19 192 THR B N 1
ATOM 3403 C CA . THR B 1 192 ? -3.496 8.523 -4.578 1 94.19 192 THR B CA 1
ATOM 3404 C C . THR B 1 192 ? -3.785 9.211 -3.248 1 94.19 192 THR B C 1
ATOM 3406 O O . THR B 1 192 ? -4.293 10.336 -3.219 1 94.19 192 THR B O 1
ATOM 3409 N N . GLY B 1 193 ? -3.566 8.508 -2.164 1 91.12 193 GLY B N 1
ATOM 3410 C CA . GLY B 1 193 ? -3.943 9.031 -0.861 1 91.12 193 GLY B CA 1
ATOM 3411 C C . GLY B 1 193 ? -5.41 8.828 -0.539 1 91.12 193 GLY B C 1
ATOM 3412 O O . GLY B 1 193 ? -5.941 9.438 0.39 1 91.12 193 GLY B O 1
ATOM 3413 N N . ALA B 1 194 ? -6.066 7.953 -1.302 1 93.12 194 ALA B N 1
ATOM 3414 C CA . ALA B 1 194 ? -7.492 7.695 -1.105 1 93.12 194 ALA B CA 1
ATOM 3415 C C . ALA B 1 194 ? -7.73 6.883 0.165 1 93.12 194 ALA B C 1
ATOM 3417 O O . ALA B 1 194 ? -6.801 6.285 0.711 1 93.12 194 ALA B O 1
ATOM 3418 N N . ARG B 1 195 ? -9 6.875 0.644 1 94.25 195 ARG B N 1
ATOM 3419 C CA . ARG B 1 195 ? -9.398 5.996 1.739 1 94.25 195 ARG B CA 1
ATOM 3420 C C . ARG B 1 195 ? -9.195 4.531 1.37 1 94.25 195 ARG B C 1
ATOM 3422 O O . ARG B 1 195 ? -9.117 4.191 0.188 1 94.25 195 ARG B O 1
ATOM 3429 N N . VAL B 1 196 ? -9.094 3.795 2.488 1 95.19 196 VAL B N 1
ATOM 3430 C CA . VAL B 1 196 ? -8.961 2.355 2.293 1 95.19 196 VAL B CA 1
ATOM 3431 C C . VAL B 1 196 ? -9.875 1.615 3.268 1 95.19 196 VAL B C 1
ATOM 3433 O O . VAL B 1 196 ? -9.984 1.999 4.434 1 95.19 196 VAL B O 1
ATOM 3436 N N . ASP B 1 197 ? -10.555 0.635 2.746 1 97.31 197 ASP B N 1
ATOM 3437 C CA . ASP B 1 197 ? -11.43 -0.132 3.625 1 97.31 197 ASP B CA 1
ATOM 3438 C C . ASP B 1 197 ? -10.625 -0.978 4.605 1 97.31 197 ASP B C 1
ATOM 3440 O O . ASP B 1 197 ? -9.445 -1.239 4.383 1 97.31 197 ASP B O 1
ATOM 3444 N N . MET B 1 198 ? -11.289 -1.472 5.621 1 95.69 198 MET B N 1
ATOM 3445 C CA . MET B 1 198 ? -10.656 -2.127 6.766 1 95.69 198 MET B CA 1
ATOM 3446 C C . MET B 1 198 ? -9.891 -3.367 6.324 1 95.69 198 MET B C 1
ATOM 3448 O O . MET B 1 198 ? -8.812 -3.658 6.855 1 95.69 198 MET B O 1
ATOM 3452 N N . LEU B 1 199 ? -10.367 -4.137 5.367 1 95.75 199 LEU B N 1
ATOM 3453 C CA . LEU B 1 199 ? -9.703 -5.359 4.93 1 95.75 199 LEU B CA 1
ATOM 3454 C C . LEU B 1 199 ? -8.445 -5.035 4.125 1 95.75 199 LEU B C 1
ATOM 3456 O O . LEU B 1 199 ? -7.391 -5.633 4.352 1 95.75 199 LEU B O 1
ATOM 3460 N N . THR B 1 200 ? -8.602 -4.129 3.213 1 97.06 200 THR B N 1
ATOM 3461 C CA . THR B 1 200 ? -7.5 -3.715 2.355 1 97.06 200 THR B CA 1
ATOM 3462 C C . THR B 1 200 ? -6.387 -3.068 3.18 1 97.06 200 THR B C 1
ATOM 3464 O O . THR B 1 200 ? -5.203 -3.252 2.889 1 97.06 200 THR B O 1
ATOM 3467 N N . ALA B 1 201 ? -6.727 -2.381 4.199 1 96.25 201 ALA B N 1
ATOM 3468 C CA . ALA B 1 201 ? -5.77 -1.622 5.004 1 96.25 201 ALA B CA 1
ATOM 3469 C C . ALA B 1 201 ? -5.008 -2.537 5.957 1 96.25 201 ALA B C 1
ATOM 3471 O O . ALA B 1 201 ? -3.959 -2.16 6.484 1 96.25 201 ALA B O 1
ATOM 3472 N N . ASN B 1 202 ? -5.523 -3.639 6.254 1 97.06 202 ASN B N 1
ATOM 3473 C CA . ASN B 1 202 ? -4.973 -4.523 7.27 1 97.06 202 ASN B CA 1
ATOM 3474 C C . ASN B 1 202 ? -3.674 -5.176 6.805 1 97.06 202 ASN B C 1
ATOM 3476 O O . ASN B 1 202 ? -3.684 -5.992 5.879 1 97.06 202 ASN B O 1
ATOM 3480 N N . PHE B 1 203 ? -2.555 -4.926 7.465 1 98.5 203 PHE B N 1
ATOM 3481 C CA . PHE B 1 203 ? -1.234 -5.41 7.082 1 98.5 203 PHE B CA 1
ATOM 3482 C C . PHE B 1 203 ? -1.192 -6.934 7.086 1 98.5 203 PHE B C 1
ATOM 3484 O O . PHE B 1 203 ? -0.668 -7.547 6.156 1 98.5 203 PHE B O 1
ATOM 3491 N N . GLN B 1 204 ? -1.705 -7.492 8.133 1 98.12 204 GLN B N 1
ATOM 3492 C CA . GLN B 1 204 ? -1.654 -8.945 8.258 1 98.12 204 GLN B CA 1
ATOM 3493 C C . GLN B 1 204 ? -2.438 -9.625 7.141 1 98.12 204 GLN B C 1
ATOM 3495 O O . GLN B 1 204 ? -2.045 -10.688 6.656 1 98.12 204 GLN B O 1
ATOM 3500 N N . HIS B 1 205 ? -3.521 -9.047 6.773 1 97.69 205 HIS B N 1
ATOM 3501 C CA . HIS B 1 205 ? -4.297 -9.602 5.668 1 97.69 205 HIS B CA 1
ATOM 3502 C C . HIS B 1 205 ? -3.516 -9.539 4.363 1 97.69 205 HIS B C 1
ATOM 3504 O O . HIS B 1 205 ? -3.438 -10.531 3.635 1 97.69 205 HIS B O 1
ATOM 3510 N N . THR B 1 206 ? -2.953 -8.383 4.051 1 98.5 206 THR B N 1
ATOM 3511 C CA . THR B 1 206 ? -2.162 -8.234 2.836 1 98.5 206 THR B CA 1
ATOM 3512 C C . THR B 1 206 ? -0.978 -9.195 2.842 1 98.5 206 THR B C 1
ATOM 3514 O O . THR B 1 206 ? -0.673 -9.828 1.825 1 98.5 206 THR B O 1
ATOM 3517 N N . LYS B 1 207 ? -0.315 -9.297 3.971 1 98.62 207 LYS B N 1
ATOM 3518 C CA . LYS B 1 207 ? 0.807 -10.227 4.09 1 98.62 207 LYS B CA 1
ATOM 3519 C C . LYS B 1 207 ? 0.361 -11.664 3.84 1 98.62 207 LYS B C 1
ATOM 3521 O O . LYS B 1 207 ? 1.007 -12.398 3.09 1 98.62 207 LYS B O 1
ATOM 3526 N N . HIS B 1 208 ? -0.718 -12.047 4.445 1 97.88 208 HIS B N 1
ATOM 3527 C CA . HIS B 1 208 ? -1.287 -13.375 4.238 1 97.88 208 HIS B CA 1
ATOM 3528 C C . HIS B 1 208 ? -1.597 -13.617 2.764 1 97.88 208 HIS B C 1
ATOM 3530 O O . HIS B 1 208 ? -1.198 -14.641 2.201 1 97.88 208 HIS B O 1
ATOM 3536 N N . CYS B 1 209 ? -2.32 -12.68 2.133 1 98.31 209 CYS B N 1
ATOM 3537 C CA . CYS B 1 209 ? -2.66 -12.773 0.717 1 98.31 209 CYS B CA 1
ATOM 3538 C C . CYS B 1 209 ? -1.407 -12.938 -0.136 1 98.31 209 CYS B C 1
ATOM 3540 O O . CYS B 1 209 ? -1.355 -13.797 -1.017 1 98.31 209 CYS B O 1
ATOM 3542 N N . THR B 1 210 ? -0.442 -12.109 0.12 1 98.75 210 THR B N 1
ATOM 3543 C CA . THR B 1 210 ? 0.771 -12.07 -0.689 1 98.75 210 THR B CA 1
ATOM 3544 C C . THR B 1 210 ? 1.527 -13.391 -0.584 1 98.75 210 THR B C 1
ATOM 3546 O O . THR B 1 210 ? 1.944 -13.961 -1.597 1 98.75 210 THR B O 1
ATOM 3549 N N . LEU B 1 211 ? 1.657 -13.875 0.608 1 98.5 211 LEU B N 1
ATOM 3550 C CA . LEU B 1 211 ? 2.41 -15.109 0.813 1 98.5 211 LEU B CA 1
ATOM 3551 C C . LEU B 1 211 ? 1.65 -16.312 0.255 1 98.5 211 LEU B C 1
ATOM 3553 O O . LEU B 1 211 ? 2.262 -17.25 -0.24 1 98.5 211 LEU B O 1
ATOM 3557 N N . MET B 1 212 ? 0.342 -16.297 0.319 1 97.94 212 MET B N 1
ATOM 3558 C CA . MET B 1 212 ? -0.44 -17.375 -0.297 1 97.94 212 MET B CA 1
ATOM 3559 C C . MET B 1 212 ? -0.272 -17.359 -1.812 1 97.94 212 MET B C 1
ATOM 3561 O O . MET B 1 212 ? -0.11 -18.422 -2.428 1 97.94 212 MET B O 1
ATOM 3565 N N . MET B 1 213 ? -0.339 -16.172 -2.369 1 98.44 213 MET B N 1
ATOM 3566 C CA . MET B 1 213 ? -0.124 -16.062 -3.809 1 98.44 213 MET B CA 1
ATOM 3567 C C . MET B 1 213 ? 1.273 -16.547 -4.188 1 98.44 213 MET B C 1
ATOM 3569 O O . MET B 1 213 ? 1.448 -17.234 -5.199 1 98.44 213 MET B O 1
ATOM 3573 N N . LEU B 1 214 ? 2.248 -16.156 -3.385 1 98.62 214 LEU B N 1
ATOM 3574 C CA . LEU B 1 214 ? 3.611 -16.609 -3.643 1 98.62 214 LEU B CA 1
ATOM 3575 C C . LEU B 1 214 ? 3.697 -18.125 -3.615 1 98.62 214 LEU B C 1
ATOM 3577 O O . LEU B 1 214 ? 4.309 -18.734 -4.5 1 98.62 214 LEU B O 1
ATOM 3581 N N . GLU B 1 215 ? 3.09 -18.719 -2.637 1 97.88 215 GLU B N 1
ATOM 3582 C CA . GLU B 1 215 ? 3.105 -20.172 -2.52 1 97.88 215 GLU B CA 1
ATOM 3583 C C . GLU B 1 215 ? 2.531 -20.828 -3.768 1 97.88 215 GLU B C 1
ATOM 3585 O O . GLU B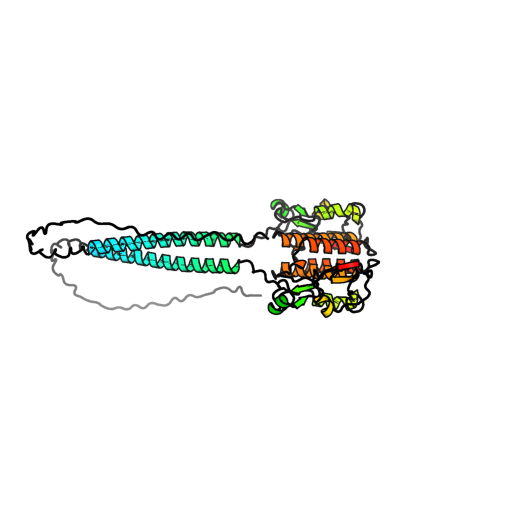 1 215 ? 3.113 -21.781 -4.297 1 97.88 215 GLU B O 1
ATOM 3590 N N . ARG B 1 216 ? 1.411 -20.406 -4.246 1 98.12 216 ARG B N 1
ATOM 3591 C CA . ARG B 1 216 ? 0.818 -20.969 -5.457 1 98.12 216 ARG B CA 1
ATOM 3592 C C . ARG B 1 216 ? 1.691 -20.688 -6.676 1 98.12 216 ARG B C 1
ATOM 3594 O O . ARG B 1 216 ? 1.871 -21.562 -7.527 1 98.12 216 ARG B O 1
ATOM 3601 N N . ALA B 1 217 ? 2.229 -19.484 -6.723 1 98.12 217 ALA B N 1
ATOM 3602 C CA . ALA B 1 217 ? 3.08 -19.109 -7.848 1 98.12 217 ALA B CA 1
ATOM 3603 C C . ALA B 1 217 ? 4.312 -20 -7.926 1 98.12 217 ALA B C 1
ATOM 3605 O O . ALA B 1 217 ? 4.797 -20.312 -9.016 1 98.12 217 ALA B O 1
ATOM 3606 N N . MET B 1 218 ? 4.809 -20.453 -6.812 1 97.56 218 MET B N 1
ATOM 3607 C CA . MET B 1 218 ? 6.031 -21.25 -6.75 1 97.56 218 MET B CA 1
ATOM 3608 C C . MET B 1 218 ? 5.789 -22.672 -7.27 1 97.56 218 MET B C 1
ATOM 3610 O O . MET B 1 218 ? 6.738 -23.422 -7.488 1 97.56 218 MET B O 1
ATOM 3614 N N . SER B 1 219 ? 4.578 -22.984 -7.539 1 95.69 219 SER B N 1
ATOM 3615 C CA . SER B 1 219 ? 4.266 -24.297 -8.109 1 95.69 219 SER B CA 1
ATOM 3616 C C . SER B 1 219 ? 4.125 -24.219 -9.625 1 95.69 219 SER B C 1
ATOM 3618 O O . SER B 1 219 ? 3.889 -25.234 -10.281 1 95.69 219 SER B O 1
ATOM 3620 N N . ALA B 1 220 ? 4.234 -23.047 -10.141 1 94.62 220 ALA B N 1
ATOM 3621 C CA . ALA B 1 220 ? 4.121 -22.859 -11.586 1 94.62 220 ALA B CA 1
ATOM 3622 C C . ALA B 1 220 ? 5.266 -23.547 -12.32 1 94.62 220 ALA B C 1
ATOM 3624 O O . ALA B 1 220 ? 6.359 -23.703 -11.773 1 94.62 220 ALA B O 1
ATOM 3625 N N . PRO B 1 221 ? 4.949 -23.906 -13.531 1 94.19 221 PRO B N 1
ATOM 3626 C CA . PRO B 1 221 ? 6.039 -24.484 -14.32 1 94.19 221 PRO B CA 1
ATOM 3627 C C . PRO B 1 221 ? 7.012 -23.422 -14.844 1 94.19 221 PRO B C 1
ATOM 3629 O O . PRO B 1 221 ? 6.691 -22.234 -14.859 1 94.19 221 PRO B O 1
ATOM 3632 N N . TYR B 1 222 ? 8.266 -23.75 -15.195 1 93.62 222 TYR B N 1
ATOM 3633 C CA . TYR B 1 222 ? 9.273 -22.984 -15.914 1 93.62 222 TYR B CA 1
ATOM 3634 C C . TYR B 1 222 ? 9.758 -21.797 -15.086 1 93.62 222 TYR B C 1
ATOM 3636 O O . TYR B 1 222 ? 10.117 -20.75 -15.633 1 93.62 222 TYR B O 1
ATOM 3644 N N . LEU B 1 223 ? 9.734 -21.953 -13.797 1 96.31 223 LEU B N 1
ATOM 3645 C CA . LEU B 1 223 ? 10.109 -20.859 -12.914 1 96.31 223 LEU B CA 1
ATOM 3646 C C . LEU B 1 223 ? 11.625 -20.656 -12.914 1 96.31 223 LEU B C 1
ATOM 3648 O O . LEU B 1 223 ? 12.117 -19.609 -12.492 1 96.31 223 LEU B O 1
ATOM 3652 N N . ASP B 1 224 ? 12.406 -21.625 -13.43 1 94.06 224 ASP B N 1
ATOM 3653 C CA . ASP B 1 224 ? 13.867 -21.531 -13.367 1 94.06 224 ASP B CA 1
ATOM 3654 C C . ASP B 1 224 ? 14.438 -20.891 -14.633 1 94.06 224 ASP B C 1
ATOM 3656 O O . ASP B 1 224 ? 15.648 -20.703 -14.742 1 94.06 224 ASP B O 1
ATOM 3660 N N . GLU B 1 225 ? 13.492 -20.547 -15.523 1 92.38 225 GLU B N 1
ATOM 3661 C CA . GLU B 1 225 ? 13.953 -19.828 -16.719 1 92.38 225 GLU B CA 1
ATOM 3662 C C . GLU B 1 225 ? 14.531 -18.469 -16.344 1 92.38 225 GLU B C 1
ATOM 3664 O O . GLU B 1 225 ? 13.984 -17.766 -15.492 1 92.38 225 GLU B O 1
ATOM 3669 N N . LYS B 1 226 ? 15.664 -18.125 -16.922 1 90.38 226 LYS B N 1
ATOM 3670 C CA . LYS B 1 226 ? 16.344 -16.859 -16.656 1 90.38 226 LYS B CA 1
ATOM 3671 C C . LYS B 1 226 ? 15.758 -15.742 -17.516 1 90.38 226 LYS B C 1
ATOM 3673 O O . LYS B 1 226 ? 16.453 -15.18 -18.359 1 90.38 226 LYS B O 1
ATOM 3678 N N . ILE B 1 227 ? 14.594 -15.305 -17.172 1 90.12 227 ILE B N 1
ATOM 3679 C CA . ILE B 1 227 ? 13.875 -14.375 -18.047 1 90.12 227 ILE B CA 1
ATOM 3680 C C . ILE B 1 227 ? 13.672 -13.039 -17.328 1 90.12 227 ILE B C 1
ATOM 3682 O O . ILE B 1 227 ? 13.141 -12.094 -17.891 1 90.12 227 ILE B O 1
ATOM 3686 N N . THR B 1 228 ? 14.031 -13.031 -16.125 1 92.94 228 THR B N 1
ATOM 3687 C CA . THR B 1 228 ? 13.938 -11.781 -15.375 1 92.94 228 THR B CA 1
ATOM 3688 C C . THR B 1 228 ? 15.18 -10.922 -15.602 1 92.94 228 THR B C 1
ATOM 3690 O O . THR B 1 228 ? 16.297 -11.43 -15.562 1 92.94 228 THR B O 1
ATOM 3693 N N . ARG B 1 229 ? 14.914 -9.664 -15.883 1 91.56 229 ARG B N 1
ATOM 3694 C CA . ARG B 1 229 ? 16 -8.711 -16.078 1 91.56 229 ARG B CA 1
ATOM 3695 C C . ARG B 1 229 ? 15.711 -7.391 -15.375 1 91.56 229 ARG B C 1
ATOM 3697 O O . ARG B 1 229 ? 14.555 -7.012 -15.219 1 91.56 229 ARG B O 1
ATOM 3704 N N . GLY B 1 230 ? 16.812 -6.77 -14.984 1 91.38 230 GLY B N 1
ATOM 3705 C CA . GLY B 1 230 ? 16.641 -5.488 -14.32 1 91.38 230 GLY B CA 1
ATOM 3706 C C . GLY B 1 230 ? 17.906 -4.656 -14.281 1 91.38 230 GLY B C 1
ATOM 3707 O O . GLY B 1 230 ? 18.953 -5.105 -14.742 1 91.38 230 GLY B O 1
ATOM 3708 N N . ASP B 1 231 ? 17.703 -3.486 -13.781 1 92.38 231 ASP B N 1
ATOM 3709 C CA . ASP B 1 231 ? 18.797 -2.541 -13.664 1 92.38 231 ASP B CA 1
ATOM 3710 C C . ASP B 1 231 ? 19 -2.102 -12.219 1 92.38 231 ASP B C 1
ATOM 3712 O O . ASP B 1 231 ? 18.031 -2.031 -11.453 1 92.38 231 ASP B O 1
ATOM 3716 N N . VAL B 1 232 ? 20.234 -1.913 -11.906 1 94.5 232 VAL B N 1
ATOM 3717 C CA . VAL B 1 232 ? 20.562 -1.289 -10.633 1 94.5 232 VAL B CA 1
ATOM 3718 C C . VAL B 1 232 ? 20.531 0.231 -10.781 1 94.5 232 VAL B C 1
ATOM 3720 O O . VAL B 1 232 ? 21.078 0.783 -11.734 1 94.5 232 VAL B O 1
ATOM 3723 N N . VAL B 1 233 ? 19.906 0.894 -9.828 1 95.06 233 VAL B N 1
ATOM 3724 C CA . VAL B 1 233 ? 19.766 2.342 -9.93 1 95.06 233 VAL B CA 1
ATOM 3725 C C . VAL B 1 233 ? 20.109 2.992 -8.594 1 95.06 233 VAL B C 1
ATOM 3727 O O . VAL B 1 233 ? 20.203 2.312 -7.57 1 95.06 233 VAL B O 1
ATOM 3730 N N . PHE B 1 234 ? 20.391 4.254 -8.695 1 96.75 234 PHE B N 1
ATOM 3731 C CA . PHE B 1 234 ? 20.484 5.078 -7.492 1 96.75 234 PHE B CA 1
ATOM 3732 C C . PHE B 1 234 ? 19.109 5.57 -7.07 1 96.75 234 PHE B C 1
ATOM 3734 O O . PHE B 1 234 ? 18.484 6.363 -7.773 1 96.75 234 PHE B O 1
ATOM 3741 N N . GLY B 1 235 ? 18.688 5.109 -5.828 1 97.19 235 GLY B N 1
ATOM 3742 C CA . GLY B 1 235 ? 17.297 5.312 -5.445 1 97.19 235 GLY B CA 1
ATOM 3743 C C . GLY B 1 235 ? 17.109 6.453 -4.465 1 97.19 235 GLY B C 1
ATOM 3744 O O . GLY B 1 235 ? 18.031 7.23 -4.223 1 97.19 235 GLY B O 1
ATOM 3745 N N . TYR B 1 236 ? 15.883 6.547 -4.062 1 98 236 TYR B N 1
ATOM 3746 C CA . TYR B 1 236 ? 15.453 7.566 -3.107 1 98 236 TYR B CA 1
ATOM 3747 C C . TYR B 1 236 ? 14.211 7.121 -2.348 1 98 236 TYR B C 1
ATOM 3749 O O . TYR B 1 236 ? 13.602 6.102 -2.684 1 98 236 TYR B O 1
ATOM 3757 N N . CYS B 1 237 ? 13.961 7.805 -1.296 1 96.56 237 CYS B N 1
ATOM 3758 C CA . CYS B 1 237 ? 12.703 7.594 -0.583 1 96.56 237 CYS B CA 1
ATOM 3759 C C . CYS B 1 237 ? 12.211 8.891 0.041 1 96.56 237 CYS B C 1
ATOM 3761 O O . CYS B 1 237 ? 12.969 9.852 0.178 1 96.56 237 CYS B O 1
#

InterPro domains:
  IPR053008 Phomopsin biosynthesis-associated protein [PTHR35896] (30-224)

Nearest PDB structures (foldseek):
  2l5v-assembly1_A  TM=2.310E-01  e=6.235E+00  Homo sapiens
  2l5v-assembly1_A  TM=2.310E-01  e=7.057E+00  Homo sapiens

Solvent-accessible surface area (backbone atoms only — not comparable to full-atom values): 27044 Å² total; per-residue (Å²): 137,80,81,70,81,80,86,77,87,88,75,90,74,83,88,77,85,77,89,79,86,73,86,78,80,70,86,74,83,78,78,80,74,75,71,76,75,71,78,76,70,78,74,72,73,50,69,66,54,54,50,50,50,51,41,49,52,38,47,51,49,30,49,51,34,47,51,49,30,52,51,44,48,51,51,34,53,50,50,51,63,69,66,46,75,79,74,74,43,55,12,58,91,43,71,69,47,15,54,74,54,54,29,45,75,36,84,61,80,39,25,30,30,24,74,82,36,64,65,64,44,36,66,56,49,57,57,44,15,42,78,76,57,72,40,62,81,66,35,14,55,29,74,84,47,80,48,76,45,51,72,73,60,40,67,70,30,41,61,74,45,82,94,50,94,40,33,29,17,24,22,42,49,54,48,45,50,45,36,37,32,39,52,42,31,38,40,48,22,66,64,70,67,51,61,51,32,57,68,53,54,31,44,68,52,49,41,50,38,40,52,52,34,43,57,32,26,70,58,23,83,76,32,77,43,58,75,33,70,41,57,22,43,64,31,31,52,131,92,74,75,90,83,82,89,93,76,90,77,90,77,87,80,88,84,90,83,86,80,76,72,79,75,80,76,78,80,81,82,80,76,76,80,76,75,80,77,73,77,75,75,72,52,69,67,56,55,52,52,51,50,40,50,53,39,46,52,50,30,48,51,34,47,51,50,31,52,52,44,47,50,52,35,51,51,49,51,62,70,67,46,75,79,74,74,45,54,10,59,92,43,72,69,46,15,54,73,54,54,28,44,76,35,84,61,79,40,24,30,31,24,75,83,37,64,64,63,44,36,65,58,50,57,58,43,16,42,77,76,56,73,42,62,81,66,34,14,55,32,72,83,53,78,47,78,46,52,71,73,60,39,67,70,31,42,60,75,45,84,94,49,95,40,32,29,15,26,21,42,49,54,48,43,52,46,36,38,33,40,50,42,32,40,40,47,22,66,64,72,68,50,58,50,32,57,68,54,55,31,44,68,52,51,43,51,38,39,51,52,36,42,57,32,26,70,58,24,81,76,32,77,43,57,75,31,70,42,57,22,43,64,30,30,52